Protein AF-A0A969X0N7-F1 (afdb_monomer_lite)

Radius of gyration: 47.47 Å; chains: 1; bounding box: 101×52×166 Å

Foldseek 3Di:
DDDPDPDPPPQPDLVSQVPVPPPDRRDDDDCPDDDDDQDQDPPHPDDDSDDFDDPPDPDPPGDDDRDDFDDDDDDDSDDFDDPDPPDPDDSDDFDDDDPDPDPDDDDSAWFDDDDPDDDDGDWFDDDDPDPPDDDDSAFADDDDPDDRDDFDDPPDTDDDFDDPDLLADSDDFDDDDPDPVTGSDDDDAKDKDANDDDVDPPPWQRIWIFHCPPVDTDTDTPDPPHYDDAAVVGDDPDDDDPDDDDDDDPVVDPPDDDDDPLNLVVLLVQVVQFDKDWAADPQADCDQDPPVNVRHDVGTDIDGDLVSHFPQQADPLSRGGNPVSVVVSVVSNVVSVVVVVVLVVVQFPKDKFKDKDKDDDFKDKDFTPDQPVFFWWDKDKAWPDDFDDKDFPDTTRTTTMIGGDPDDTTMIMMMTIDRRDDPDPPDPRDDDPVVVPVRHDDPVVSVVSNVVRDDPDDSPDPPPCDPCNVVPPDDPDDDDD

Sequence (481 aa):
MGNGAGGSSECTTLDGAYNCGGAGAGRIINANNGAVEIKLPSSGTDLAALYVESNKGASIPAATAGIEVLHTEFGAALFAEITKTTNPYPTVQAITNTSLTGTNISSGISGYHEGTGIGAGVWGEASSNSPAGASWGVKGQGNNKSFGGYFHSQSYPGLFAETNDYTSPAIQAAGAAQSPLNPGLLLVGWAQFKSGTAPDATGYGVNALINNAAGEITIAPDAGGYGGIGAPGIEWYGLFYYSATQASRRELKRDITYFDENVNSYLMNNIMAMKPSFYKYKSENDVKIAGNEQRTRYNMHMGFILDETPDFVQDNSFSGIDIYSLTTLGITGVQINRRDIDEIKEQMTEIFDFGTASLNGNEIFVNYNKDFQGSEPVVSVTPMSSVKDYYIKSQSSTGFTLAVEDANNFKFNWIAVASKPVKSQQSTPQIDAHLKSQLEVDQAKKQDIHKELFHEGPQKTVELKGADSNKYKSQKLEIKK

Secondary structure (DSSP, 8-state):
--------TT--SHHHHHHHS-TTTTS----SSS-------TT--SS-S---------STT----S------SSS-S-------TT--S-SS---------SS----SS-----SSS---SS--------TT----S-----SSS--S-----SS--------S-TTS-S-----SSS-TTS-SS---S-EEEE-----STT-TT-EEEEE-TTSS-EEEESSTT---SS-TTS--S----S-------GGG--S-PPP-HHHHHHHHHHHHH---EEE--TT-BSS--TT-GGGB-SSPEEE--GGGS-GGGB-TTSSSB-HHHHHHHHHHHHHHHHHHHHHHHHHT--EEEEEEEEESSSEEEEE-SS--TT---EEEEEESS--S-EEEEEEETTEEEEEESS-SSEEEEEEEEEPPPP----------HHHHHHHS--HHHHHHHHHHHS--S---------TTTTTSS--------

pLDDT: mean 77.86, std 16.6, range [25.12, 97.75]

Structure (mmCIF, N/CA/C/O backbone):
data_AF-A0A969X0N7-F1
#
_entry.id   AF-A0A969X0N7-F1
#
loop_
_atom_site.group_PDB
_atom_site.id
_atom_site.type_symbol
_atom_site.label_atom_id
_atom_site.label_alt_id
_atom_site.label_comp_id
_atom_site.label_asym_id
_atom_site.label_entity_id
_atom_site.label_seq_id
_atom_site.pdbx_PDB_ins_code
_atom_site.Cartn_x
_atom_site.Cartn_y
_atom_site.Cartn_z
_atom_site.occupancy
_atom_site.B_iso_or_equiv
_atom_site.auth_seq_id
_atom_site.auth_comp_id
_atom_site.auth_asym_id
_atom_site.auth_atom_id
_atom_site.pdbx_PDB_model_num
ATOM 1 N N . MET A 1 1 ? 34.365 3.137 -85.041 1.00 44.97 1 MET A N 1
ATOM 2 C CA . MET A 1 1 ? 35.198 4.295 -85.441 1.00 44.97 1 MET A CA 1
ATOM 3 C C . MET A 1 1 ? 34.519 5.528 -84.848 1.00 44.97 1 MET A C 1
ATOM 5 O O . MET A 1 1 ? 33.341 5.681 -85.107 1.00 44.97 1 MET A O 1
ATOM 9 N N . GLY A 1 2 ? 35.113 6.371 -84.007 1.00 38.16 2 GLY A N 1
ATOM 10 C CA . GLY A 1 2 ? 36.528 6.565 -83.715 1.00 38.16 2 GLY A CA 1
ATOM 11 C C . GLY A 1 2 ? 36.950 6.238 -82.280 1.00 38.16 2 GLY A C 1
ATOM 12 O O . GLY A 1 2 ? 36.204 6.417 -81.322 1.00 38.16 2 GLY A O 1
ATOM 13 N N . ASN A 1 3 ? 38.190 5.757 -82.197 1.00 43.75 3 ASN A N 1
ATOM 14 C CA . ASN A 1 3 ? 39.020 5.752 -81.004 1.00 43.75 3 ASN A CA 1
ATOM 15 C C . ASN A 1 3 ? 39.437 7.192 -80.692 1.00 43.75 3 ASN A C 1
ATOM 17 O O . ASN A 1 3 ? 40.049 7.844 -81.535 1.00 43.75 3 ASN A O 1
ATOM 21 N N . GLY A 1 4 ? 39.153 7.648 -79.476 1.00 39.09 4 GLY A N 1
ATOM 22 C CA . GLY A 1 4 ? 39.781 8.813 -78.859 1.00 39.09 4 GLY A CA 1
ATOM 23 C C . GLY A 1 4 ? 40.670 8.349 -77.711 1.00 39.09 4 GLY A C 1
ATOM 24 O O . GLY A 1 4 ? 40.302 8.490 -76.552 1.00 39.09 4 GLY A O 1
ATOM 25 N N . ALA A 1 5 ? 41.807 7.736 -78.042 1.00 46.84 5 ALA A N 1
ATOM 26 C CA . ALA A 1 5 ? 42.861 7.426 -77.086 1.00 46.84 5 ALA A CA 1
ATOM 27 C C . ALA A 1 5 ? 43.715 8.687 -76.878 1.00 46.84 5 ALA A C 1
ATOM 29 O O . ALA A 1 5 ? 44.588 8.993 -77.685 1.00 46.84 5 ALA A O 1
ATOM 30 N N . GLY A 1 6 ? 43.430 9.424 -75.806 1.00 40.44 6 GLY A N 1
ATOM 31 C CA . GLY A 1 6 ? 44.315 10.433 -75.230 1.00 40.44 6 GLY A CA 1
ATOM 32 C C . GLY A 1 6 ? 44.724 9.967 -73.840 1.00 40.44 6 GLY A C 1
ATOM 33 O O . GLY A 1 6 ? 44.094 10.338 -72.857 1.00 40.44 6 GLY A O 1
ATOM 34 N N . GLY A 1 7 ? 45.719 9.082 -73.768 1.00 46.09 7 GLY A N 1
ATOM 35 C CA . GLY A 1 7 ? 46.284 8.628 -72.502 1.00 46.09 7 GLY A CA 1
ATOM 36 C C . GLY A 1 7 ? 47.175 9.709 -71.896 1.00 46.09 7 GLY A C 1
ATOM 37 O O . GLY A 1 7 ? 48.193 10.056 -72.490 1.00 46.09 7 GLY A O 1
ATOM 38 N N . SER A 1 8 ? 46.822 10.202 -70.707 1.00 47.72 8 SER A N 1
ATOM 39 C CA . SER A 1 8 ? 47.831 10.656 -69.748 1.00 47.72 8 SER A CA 1
ATOM 40 C C . SER A 1 8 ? 48.186 9.447 -68.875 1.00 47.72 8 SER A C 1
ATOM 42 O O . SER A 1 8 ? 47.317 8.762 -68.335 1.00 47.72 8 SER A O 1
ATOM 44 N N . SER A 1 9 ? 49.469 9.098 -68.835 1.00 55.03 9 SER A N 1
ATOM 45 C CA . SER A 1 9 ? 49.981 7.852 -68.256 1.00 55.03 9 SER A CA 1
ATOM 46 C C . SER A 1 9 ? 50.331 7.964 -66.768 1.00 55.03 9 SER A C 1
ATOM 48 O O . SER A 1 9 ? 51.204 7.237 -66.306 1.00 55.03 9 SER A O 1
ATOM 50 N N . GLU A 1 10 ? 49.701 8.870 -66.015 1.00 53.44 10 GLU A N 1
ATOM 51 C CA . GLU A 1 10 ? 50.085 9.141 -64.615 1.00 53.44 10 GLU A CA 1
ATOM 52 C C . GLU A 1 10 ? 48.958 8.932 -63.589 1.00 53.44 10 GLU A C 1
ATOM 54 O O . GLU A 1 10 ? 49.187 9.026 -62.387 1.00 53.44 10 GLU A O 1
ATOM 59 N N . CYS A 1 11 ? 47.745 8.579 -64.018 1.00 52.34 11 CYS A N 1
ATOM 60 C CA . CYS A 1 11 ? 46.585 8.486 -63.126 1.00 52.34 11 CYS A CA 1
ATOM 61 C C . CYS A 1 11 ? 46.299 7.014 -62.743 1.00 52.34 11 CYS A C 1
ATOM 63 O O . CYS A 1 11 ? 45.278 6.449 -63.122 1.00 52.34 11 CYS A O 1
ATOM 65 N N . THR A 1 12 ? 47.232 6.359 -62.040 1.00 54.50 12 THR A N 1
ATOM 66 C CA . THR A 1 12 ? 47.133 4.930 -61.646 1.00 54.50 12 THR A CA 1
ATOM 67 C C . THR A 1 12 ? 46.476 4.699 -60.283 1.00 54.50 12 THR A C 1
ATOM 69 O O . THR A 1 12 ? 46.302 3.557 -59.864 1.00 54.50 12 THR A O 1
ATOM 72 N N . THR A 1 13 ? 46.123 5.766 -59.571 1.00 59.53 13 THR A N 1
ATOM 73 C CA . THR A 1 13 ? 45.374 5.708 -58.313 1.00 59.53 13 THR A CA 1
ATOM 74 C C . THR A 1 13 ? 43.920 6.109 -58.561 1.00 59.53 13 THR A C 1
ATOM 76 O O . THR A 1 13 ? 43.620 6.840 -59.507 1.00 59.53 13 THR A O 1
ATOM 79 N N . LEU A 1 14 ? 43.002 5.655 -57.701 1.00 63.09 14 LEU A N 1
ATOM 80 C CA . LEU A 1 14 ? 41.598 6.089 -57.740 1.00 63.09 14 LEU A CA 1
ATOM 81 C C . LEU A 1 14 ? 41.491 7.628 -57.665 1.00 63.09 14 LEU A C 1
ATOM 83 O O . LEU A 1 14 ? 40.655 8.229 -58.330 1.00 63.09 14 LEU A O 1
ATOM 87 N N . ASP A 1 15 ? 42.406 8.250 -56.915 1.00 57.91 15 ASP A N 1
ATOM 88 C CA . ASP A 1 15 ? 42.594 9.700 -56.821 1.00 57.91 15 ASP A CA 1
ATOM 89 C C . ASP A 1 15 ? 43.029 10.331 -58.157 1.00 57.91 15 ASP A C 1
ATOM 91 O O . ASP A 1 15 ? 42.446 11.319 -58.597 1.00 57.91 15 ASP A O 1
ATOM 95 N N . GLY A 1 16 ? 43.965 9.706 -58.878 1.00 57.47 16 GLY A N 1
ATOM 96 C CA . GLY A 1 16 ? 44.316 10.102 -60.241 1.00 57.47 16 GLY A CA 1
ATOM 97 C C . GLY A 1 16 ? 43.107 10.049 -61.180 1.00 57.47 16 GLY A C 1
ATOM 98 O O . GLY A 1 16 ? 42.854 10.996 -61.918 1.00 57.47 16 GLY A O 1
ATOM 99 N N . ALA A 1 17 ? 42.297 8.990 -61.128 1.00 58.72 17 ALA A N 1
ATOM 100 C CA . ALA A 1 17 ? 41.068 8.911 -61.923 1.00 58.72 17 ALA A CA 1
ATOM 101 C C . ALA A 1 17 ? 40.038 10.001 -61.547 1.00 58.72 17 ALA A C 1
ATOM 103 O O . ALA A 1 17 ? 39.279 10.459 -62.405 1.00 58.72 17 ALA A O 1
ATOM 104 N N . TYR A 1 18 ? 40.034 10.451 -60.287 1.00 61.97 18 TYR A N 1
ATOM 105 C CA . TYR A 1 18 ? 39.143 11.497 -59.779 1.00 61.97 18 TYR A CA 1
ATOM 106 C C . TYR A 1 18 ? 39.588 12.912 -60.185 1.00 61.97 18 TYR A C 1
ATOM 108 O O . TYR A 1 18 ? 38.758 13.732 -60.582 1.00 61.97 18 TYR A O 1
ATOM 116 N N . ASN A 1 19 ? 40.894 13.185 -60.133 1.00 61.09 19 ASN A N 1
ATOM 117 C CA . ASN A 1 19 ? 41.477 14.508 -60.376 1.00 61.09 19 ASN A CA 1
ATOM 118 C C . ASN A 1 19 ? 41.777 14.772 -61.863 1.00 61.09 19 ASN A C 1
ATOM 120 O O . ASN A 1 19 ? 41.719 15.919 -62.305 1.00 61.09 19 ASN A O 1
ATOM 124 N N . CYS A 1 20 ? 42.056 13.731 -62.658 1.00 59.47 20 CYS A N 1
ATOM 125 C CA . CYS A 1 20 ? 42.455 13.867 -64.064 1.00 59.47 20 CYS A CA 1
ATOM 126 C C . CYS A 1 20 ? 41.275 13.943 -65.063 1.00 59.47 20 CYS A C 1
ATOM 128 O O . CYS A 1 20 ? 41.475 14.348 -66.206 1.00 59.47 20 CYS A O 1
ATOM 130 N N . GLY A 1 21 ? 40.056 13.532 -64.683 1.00 53.41 21 GLY A N 1
ATOM 131 C CA . GLY A 1 21 ? 38.964 13.246 -65.634 1.00 53.41 21 GLY A CA 1
ATOM 132 C C . GLY A 1 21 ? 37.915 14.343 -65.866 1.00 53.41 21 GLY A C 1
ATOM 133 O O . GLY A 1 21 ? 36.968 14.122 -66.620 1.00 53.41 21 GLY A O 1
ATOM 134 N N . GLY A 1 22 ? 38.015 15.502 -65.209 1.00 56.97 22 GLY A N 1
ATOM 135 C CA . GLY A 1 22 ? 36.873 16.420 -65.115 1.00 56.97 22 GLY A CA 1
ATOM 136 C C . GLY A 1 22 ? 35.703 15.803 -64.328 1.00 56.97 22 GLY A C 1
ATOM 137 O O . GLY A 1 22 ? 35.781 14.684 -63.819 1.00 56.97 22 GLY A O 1
ATOM 138 N N . ALA A 1 23 ? 34.606 16.544 -64.160 1.00 48.91 23 ALA A N 1
ATOM 139 C CA . ALA A 1 23 ? 33.495 16.125 -63.304 1.00 48.91 23 ALA A CA 1
ATOM 140 C C . ALA A 1 23 ? 32.801 14.841 -63.818 1.00 48.91 23 ALA A C 1
ATOM 142 O O . ALA A 1 23 ? 31.867 14.930 -64.605 1.00 48.91 23 ALA A O 1
ATOM 143 N N . GLY A 1 24 ? 33.196 13.655 -63.330 1.00 50.91 24 GLY A N 1
ATOM 144 C CA . GLY A 1 24 ? 32.351 12.454 -63.424 1.00 50.91 24 GLY A CA 1
ATOM 145 C C . GLY A 1 24 ? 33.005 11.089 -63.659 1.00 50.91 24 GLY A C 1
ATOM 146 O O . GLY A 1 24 ? 32.286 10.102 -63.569 1.00 50.91 24 GLY A O 1
ATOM 147 N N . ALA A 1 25 ? 34.311 10.967 -63.910 1.00 48.28 25 ALA A N 1
ATOM 148 C CA . ALA A 1 25 ? 34.881 9.683 -64.360 1.00 48.28 25 ALA A CA 1
ATOM 149 C C . ALA A 1 25 ? 35.139 8.612 -63.264 1.00 48.28 25 ALA A C 1
ATOM 151 O O . ALA A 1 25 ? 35.538 7.501 -63.600 1.00 48.28 25 ALA A O 1
ATOM 152 N N . GLY A 1 26 ? 34.890 8.891 -61.975 1.00 53.88 26 GLY A N 1
ATOM 153 C CA . GLY A 1 26 ? 35.249 7.977 -60.870 1.00 53.88 26 GLY A CA 1
ATOM 154 C C . GLY A 1 26 ? 34.355 8.032 -59.624 1.00 53.88 26 GLY A C 1
ATOM 155 O O . GLY A 1 26 ? 34.818 7.730 -58.532 1.00 53.88 26 GLY A O 1
ATOM 156 N N . ARG A 1 27 ? 33.091 8.462 -59.752 1.00 64.00 27 ARG A N 1
ATOM 157 C CA . ARG A 1 27 ? 32.190 8.696 -58.598 1.00 64.00 27 ARG A CA 1
ATOM 158 C C . ARG A 1 27 ? 31.385 7.478 -58.142 1.00 64.00 27 ARG A C 1
ATOM 160 O O . ARG A 1 27 ? 30.800 7.523 -57.067 1.00 64.00 27 ARG A O 1
ATOM 167 N N . ILE A 1 28 ? 31.296 6.436 -58.968 1.00 69.25 28 ILE A N 1
ATOM 168 C CA . ILE A 1 28 ? 30.389 5.305 -58.749 1.00 69.25 28 ILE A CA 1
ATOM 169 C C . ILE A 1 28 ? 31.161 4.001 -58.931 1.00 69.25 28 ILE A C 1
ATOM 171 O O . ILE A 1 28 ? 31.794 3.793 -59.966 1.00 69.25 28 ILE A O 1
ATOM 175 N N . ILE A 1 29 ? 31.059 3.110 -57.945 1.00 76.69 29 ILE A N 1
ATOM 176 C CA . ILE A 1 29 ? 31.502 1.719 -58.050 1.00 76.69 29 ILE A CA 1
ATOM 177 C C . ILE A 1 29 ? 30.253 0.861 -58.275 1.00 76.69 29 ILE A C 1
ATOM 179 O O . ILE A 1 29 ? 29.463 0.662 -57.358 1.00 76.69 29 ILE A O 1
ATOM 183 N N . ASN A 1 30 ? 30.065 0.363 -59.501 1.00 76.94 30 ASN A N 1
ATOM 184 C CA . ASN A 1 30 ? 28.966 -0.547 -59.836 1.00 76.94 30 ASN A CA 1
ATOM 185 C C . ASN A 1 30 ? 29.419 -2.001 -59.658 1.00 76.94 30 ASN A C 1
ATOM 187 O O . ASN A 1 30 ? 30.087 -2.567 -60.528 1.00 76.94 30 ASN A O 1
ATOM 191 N N . ALA A 1 31 ? 29.057 -2.610 -58.532 1.00 80.50 31 ALA A N 1
ATOM 192 C CA . ALA A 1 31 ? 29.334 -4.014 -58.250 1.00 80.50 31 ALA A CA 1
ATOM 193 C C . ALA A 1 31 ? 28.250 -4.913 -58.870 1.00 80.50 31 ALA A C 1
ATOM 195 O O . ALA A 1 31 ? 27.319 -5.350 -58.204 1.00 80.50 31 ALA A O 1
ATOM 196 N N . ASN A 1 32 ? 28.349 -5.157 -60.179 1.00 78.62 32 ASN A N 1
ATOM 197 C CA . ASN A 1 32 ? 27.325 -5.903 -60.929 1.00 78.62 32 ASN A CA 1
ATOM 198 C C . ASN A 1 32 ? 27.385 -7.433 -60.720 1.00 78.62 32 ASN A C 1
ATOM 200 O O . ASN A 1 32 ? 26.472 -8.141 -61.136 1.00 78.62 32 ASN A O 1
ATOM 204 N N . ASN A 1 33 ? 28.466 -7.954 -60.131 1.00 80.12 33 ASN A N 1
ATOM 205 C CA . ASN A 1 33 ? 28.637 -9.369 -59.796 1.00 80.12 33 ASN A CA 1
ATOM 206 C C . ASN A 1 33 ? 29.594 -9.501 -58.598 1.00 80.12 33 ASN A C 1
ATOM 208 O O . ASN A 1 33 ? 30.786 -9.227 -58.736 1.00 80.12 33 ASN A O 1
ATOM 212 N N . GLY A 1 34 ? 29.077 -9.919 -57.441 1.00 77.75 34 GLY A N 1
ATOM 213 C CA . GLY A 1 34 ? 29.829 -9.985 -56.182 1.00 77.75 34 GLY A CA 1
ATOM 214 C C . GLY A 1 34 ? 29.870 -8.661 -55.407 1.00 77.75 34 GLY A C 1
ATOM 215 O O . GLY A 1 34 ? 29.446 -7.619 -55.900 1.00 77.75 34 GLY A O 1
ATOM 216 N N . ALA A 1 35 ? 30.353 -8.720 -54.165 1.00 86.12 35 ALA A N 1
ATOM 217 C CA . ALA A 1 35 ? 30.453 -7.562 -53.278 1.00 86.12 35 ALA A CA 1
ATOM 218 C C . ALA A 1 35 ? 31.774 -6.798 -53.471 1.00 86.12 35 ALA A C 1
ATOM 220 O O . ALA A 1 35 ? 32.790 -7.376 -53.858 1.00 86.12 35 ALA A O 1
ATOM 221 N N . VAL A 1 36 ? 31.775 -5.508 -53.131 1.00 86.50 36 VAL A N 1
ATOM 222 C CA . VAL A 1 36 ? 33.018 -4.753 -52.915 1.00 86.50 36 VAL A CA 1
ATOM 223 C C . VAL A 1 36 ? 33.528 -5.087 -51.516 1.00 86.50 36 VAL A C 1
ATOM 225 O O . VAL A 1 36 ? 32.896 -4.719 -50.528 1.00 86.50 36 VAL A O 1
ATOM 228 N N . GLU A 1 37 ? 34.658 -5.787 -51.425 1.00 87.50 37 GLU A N 1
ATOM 229 C CA . GLU A 1 37 ? 35.311 -6.103 -50.150 1.00 87.50 37 GLU A CA 1
ATOM 230 C C . GLU A 1 37 ? 36.442 -5.102 -49.865 1.00 87.50 37 GLU A C 1
ATOM 232 O O . GLU A 1 37 ? 37.343 -4.918 -50.684 1.00 87.50 37 GLU A O 1
ATOM 237 N N . ILE A 1 38 ? 36.417 -4.480 -48.681 1.00 88.50 38 ILE A N 1
ATOM 238 C CA . ILE A 1 38 ? 37.515 -3.664 -48.144 1.00 88.50 38 ILE A CA 1
ATOM 239 C C . ILE A 1 38 ? 38.008 -4.346 -46.868 1.00 88.50 38 ILE A C 1
ATOM 241 O O . ILE A 1 38 ? 37.265 -4.455 -45.893 1.00 88.50 38 ILE A O 1
ATOM 245 N N . LYS A 1 39 ? 39.258 -4.819 -46.867 1.00 88.38 39 LYS A N 1
ATOM 246 C CA . LYS A 1 39 ? 39.813 -5.634 -45.781 1.00 88.38 39 LYS A CA 1
ATOM 247 C C . LYS A 1 39 ? 41.162 -5.107 -45.313 1.00 88.38 39 LYS A C 1
ATOM 249 O O . LYS A 1 39 ? 42.099 -5.014 -46.099 1.00 88.38 39 LYS A O 1
ATOM 254 N N . LEU A 1 40 ? 41.274 -4.858 -44.010 1.00 89.12 40 LEU A N 1
ATOM 255 C CA . LEU A 1 40 ? 42.553 -4.650 -43.334 1.00 89.12 40 LEU A CA 1
ATOM 256 C C . LEU A 1 40 ? 43.051 -6.012 -42.810 1.00 89.12 40 LEU A C 1
ATOM 258 O O . LEU A 1 40 ? 42.421 -6.579 -41.913 1.00 89.12 40 LEU A O 1
ATOM 262 N N . PRO A 1 41 ? 44.117 -6.600 -43.383 1.00 89.00 41 PRO A N 1
ATOM 263 C CA . PRO A 1 41 ? 44.624 -7.894 -42.935 1.00 89.00 41 PRO A CA 1
ATOM 264 C C . PRO A 1 41 ? 45.253 -7.791 -41.541 1.00 89.00 41 PRO A C 1
ATOM 266 O O . PRO A 1 41 ? 45.674 -6.721 -41.115 1.00 89.00 41 PRO A O 1
ATOM 269 N N . SER A 1 42 ? 45.409 -8.923 -40.848 1.00 86.94 42 SER A N 1
ATOM 270 C CA . SER A 1 42 ? 46.038 -8.965 -39.515 1.00 86.94 42 SER A CA 1
ATOM 271 C C . SER A 1 42 ? 47.501 -8.509 -39.497 1.00 86.94 42 SER A C 1
ATOM 273 O O . SER A 1 42 ? 48.028 -8.195 -38.437 1.00 86.94 42 SER A O 1
ATOM 275 N N . SER A 1 43 ? 48.168 -8.510 -40.654 1.00 89.75 43 SER A N 1
ATOM 276 C CA . SER A 1 43 ? 49.519 -7.971 -40.846 1.00 89.75 43 SER A CA 1
ATOM 277 C C . SER A 1 43 ? 49.534 -6.482 -41.210 1.00 89.75 43 SER A C 1
ATOM 279 O O . SER A 1 43 ? 50.607 -5.936 -41.452 1.00 89.75 43 SER A O 1
ATOM 281 N N . GLY A 1 44 ? 48.367 -5.846 -41.336 1.00 86.19 44 GLY A N 1
ATOM 282 C CA . GLY A 1 44 ? 48.249 -4.423 -41.623 1.00 86.19 44 GLY A CA 1
ATOM 283 C C . GLY A 1 44 ? 48.792 -3.583 -40.470 1.00 86.19 44 GLY A C 1
ATOM 284 O O . GLY A 1 44 ? 48.649 -3.945 -39.304 1.00 86.19 44 GLY A O 1
ATOM 285 N N . THR A 1 45 ? 49.435 -2.469 -40.803 1.00 88.06 45 THR A N 1
ATOM 286 C CA . THR A 1 45 ? 49.994 -1.524 -39.824 1.00 88.06 45 THR A CA 1
ATOM 287 C C . THR A 1 45 ? 49.041 -0.379 -39.487 1.00 88.06 45 THR A C 1
ATOM 289 O O . THR A 1 45 ? 49.234 0.286 -38.473 1.00 88.06 45 THR A O 1
ATOM 292 N N . ASP A 1 46 ? 48.030 -0.147 -40.329 1.00 91.31 46 ASP A N 1
ATOM 293 C CA . ASP A 1 46 ? 47.011 0.882 -40.120 1.00 91.31 46 ASP A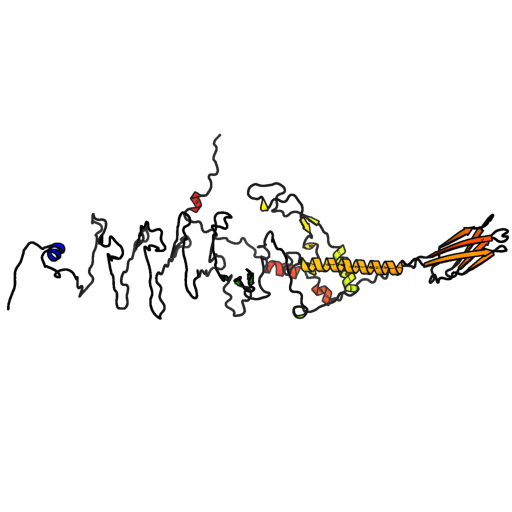 CA 1
ATOM 294 C C . ASP A 1 46 ? 45.933 0.430 -39.128 1.00 91.31 46 ASP A C 1
ATOM 296 O O . ASP A 1 46 ? 45.812 -0.747 -38.794 1.00 91.31 46 ASP A O 1
ATOM 300 N N . LEU A 1 47 ? 45.131 1.386 -38.653 1.00 87.00 47 LEU A N 1
ATOM 301 C CA . LEU A 1 47 ? 44.104 1.158 -37.629 1.00 87.00 47 LEU A CA 1
ATOM 302 C C . LEU A 1 47 ? 42.676 1.067 -38.187 1.00 87.00 47 LEU A C 1
ATOM 304 O O . LEU A 1 47 ? 41.760 0.713 -37.447 1.00 87.00 47 LEU A O 1
ATOM 308 N N . ALA A 1 48 ? 42.467 1.384 -39.468 1.00 88.44 48 ALA A N 1
ATOM 309 C CA . ALA A 1 48 ? 41.148 1.394 -40.095 1.00 88.44 48 ALA A CA 1
ATOM 310 C C . ALA A 1 48 ? 41.206 0.858 -41.530 1.00 88.44 48 ALA A C 1
ATOM 312 O O . ALA A 1 48 ? 42.058 1.260 -42.315 1.00 88.44 48 ALA A O 1
ATOM 313 N N . ALA A 1 49 ? 40.268 -0.027 -41.878 1.00 89.12 49 ALA A N 1
ATOM 314 C CA . ALA A 1 49 ? 40.095 -0.502 -43.253 1.00 89.12 49 ALA A CA 1
ATOM 315 C C . ALA A 1 49 ? 39.425 0.554 -44.154 1.00 89.12 49 ALA A C 1
ATOM 317 O O . ALA A 1 49 ? 39.704 0.618 -45.346 1.00 89.12 49 ALA A O 1
ATOM 318 N N . LEU A 1 50 ? 38.545 1.379 -43.576 1.00 90.25 50 LEU A N 1
ATOM 319 C CA . LEU A 1 50 ? 37.841 2.476 -44.236 1.00 90.25 50 LEU A CA 1
ATOM 320 C C . LEU A 1 50 ? 37.776 3.666 -43.272 1.00 90.25 50 LEU A C 1
ATOM 322 O O . LEU A 1 50 ? 37.327 3.517 -42.137 1.00 90.25 50 LEU A O 1
ATOM 326 N N . TYR A 1 51 ? 38.204 4.837 -43.736 1.00 90.12 51 TYR A N 1
ATOM 327 C CA . TYR A 1 51 ? 38.099 6.102 -43.013 1.00 90.12 51 TYR A CA 1
ATOM 328 C C . TYR A 1 51 ? 37.425 7.133 -43.918 1.00 90.12 51 TYR A C 1
ATOM 330 O O . TYR A 1 51 ? 37.864 7.351 -45.046 1.00 90.12 51 TYR A O 1
ATOM 338 N N . VAL A 1 52 ? 36.340 7.737 -43.431 1.00 88.94 52 VAL A N 1
ATOM 339 C CA . VAL A 1 52 ? 35.574 8.762 -44.148 1.00 88.94 52 VAL A CA 1
ATOM 340 C C . VAL A 1 52 ? 35.493 9.997 -43.265 1.00 88.94 52 VAL A C 1
ATOM 342 O O . VAL A 1 52 ? 35.018 9.923 -42.134 1.00 88.94 52 VAL A O 1
ATOM 345 N N . GLU A 1 53 ? 35.933 11.135 -43.793 1.00 88.12 53 GLU A N 1
ATOM 346 C CA . GLU A 1 53 ? 35.942 12.416 -43.091 1.00 88.12 53 GLU A CA 1
ATOM 347 C C . GLU A 1 53 ? 35.236 13.481 -43.934 1.00 88.12 53 GLU A C 1
ATOM 349 O O . GLU A 1 53 ? 35.525 13.650 -45.119 1.00 88.12 53 GLU A O 1
ATOM 354 N N . SER A 1 54 ? 34.313 14.220 -43.313 1.00 84.69 54 SER A N 1
ATOM 355 C CA . SER A 1 54 ? 33.709 15.423 -43.890 1.00 84.69 54 SER A CA 1
ATOM 356 C C . SER A 1 54 ? 33.941 16.595 -42.948 1.00 84.69 54 SER A C 1
ATOM 358 O O . SER A 1 54 ? 33.377 16.646 -41.860 1.00 84.69 54 SER A O 1
ATOM 360 N N . ASN A 1 55 ? 34.720 17.573 -43.407 1.00 82.44 55 ASN A N 1
ATOM 361 C CA . ASN A 1 55 ? 34.929 18.850 -42.714 1.00 82.44 55 ASN A CA 1
ATOM 362 C C . ASN A 1 55 ? 34.044 19.972 -43.280 1.00 82.44 55 ASN A C 1
ATOM 364 O O . ASN A 1 55 ? 34.288 21.158 -43.056 1.00 82.44 55 ASN A O 1
ATOM 368 N N . LYS A 1 56 ? 33.028 19.613 -44.073 1.00 76.19 56 LYS A N 1
ATOM 369 C CA . LYS A 1 56 ? 32.119 20.561 -44.720 1.00 76.19 56 LYS A CA 1
ATOM 370 C C . LYS A 1 56 ? 30.886 20.788 -43.841 1.00 76.19 56 LYS A C 1
ATOM 372 O O . LYS A 1 56 ? 30.361 19.847 -43.257 1.00 76.19 56 LYS A O 1
ATOM 377 N N . GLY A 1 57 ? 30.391 22.027 -43.798 1.00 72.12 57 GLY A N 1
ATOM 378 C CA . GLY A 1 57 ? 29.193 22.394 -43.024 1.00 72.12 57 GLY A CA 1
ATOM 379 C C . GLY A 1 57 ? 29.458 23.235 -41.771 1.00 72.12 57 GLY A C 1
ATOM 380 O O . GLY A 1 57 ? 28.785 23.074 -40.761 1.00 72.12 57 GLY A O 1
ATOM 381 N N . ALA A 1 58 ? 30.428 24.153 -41.831 1.00 67.69 58 ALA A N 1
ATOM 382 C CA . ALA A 1 58 ? 30.852 24.995 -40.706 1.00 67.69 58 ALA A CA 1
ATOM 383 C C . ALA A 1 58 ? 29.807 26.027 -40.212 1.00 67.69 58 ALA A C 1
ATOM 385 O O . ALA A 1 58 ? 30.085 26.778 -39.278 1.00 67.69 58 ALA A O 1
ATOM 386 N N . SER A 1 59 ? 28.623 26.104 -40.826 1.00 63.53 59 SER A N 1
ATOM 387 C CA . SER A 1 59 ? 27.551 27.022 -40.431 1.00 63.53 59 SER A CA 1
ATOM 388 C C . SER A 1 59 ? 26.170 26.414 -40.670 1.00 63.53 59 SER A C 1
ATOM 390 O O . SER A 1 59 ? 25.942 25.705 -41.647 1.00 63.53 59 SER A O 1
ATOM 392 N N . ILE A 1 60 ? 25.214 26.727 -39.795 1.00 64.25 60 ILE A N 1
ATOM 393 C CA . ILE A 1 60 ? 23.787 26.507 -40.073 1.00 64.25 60 ILE A CA 1
ATOM 394 C C . ILE A 1 60 ? 23.406 27.432 -41.245 1.00 64.25 60 ILE A C 1
ATOM 396 O O . ILE A 1 60 ? 23.767 28.611 -41.192 1.00 64.25 60 ILE A O 1
ATOM 400 N N . PRO A 1 61 ? 22.696 26.960 -42.293 1.00 60.91 61 PRO A N 1
ATOM 401 C CA . PRO A 1 61 ? 21.976 25.683 -42.412 1.00 60.91 61 PRO A CA 1
ATOM 402 C C . PRO A 1 61 ? 22.699 24.585 -43.223 1.00 60.91 61 PRO A C 1
ATOM 404 O O . PRO A 1 61 ? 22.053 23.655 -43.699 1.00 60.91 61 PRO A O 1
ATOM 407 N N . ALA A 1 62 ? 24.013 24.670 -43.431 1.00 69.00 62 ALA A N 1
ATOM 408 C CA . ALA A 1 62 ? 24.755 23.785 -44.331 1.00 69.00 62 ALA A CA 1
ATOM 409 C C . ALA A 1 62 ? 25.083 22.410 -43.710 1.00 69.00 62 ALA A C 1
ATOM 411 O O . ALA A 1 62 ? 26.250 22.045 -43.590 1.00 69.00 62 ALA A O 1
ATOM 412 N N . ALA A 1 63 ? 24.063 21.640 -43.322 1.00 75.69 63 ALA A N 1
ATOM 413 C CA . ALA A 1 63 ? 24.245 20.255 -42.891 1.00 75.69 63 ALA A CA 1
ATOM 414 C C . ALA A 1 63 ? 24.887 19.414 -44.010 1.00 75.69 63 ALA A C 1
ATOM 416 O O . ALA A 1 63 ? 24.559 19.572 -45.188 1.00 75.69 63 ALA A O 1
ATOM 417 N N . THR A 1 64 ? 25.808 18.522 -43.649 1.00 82.88 64 THR A N 1
ATOM 418 C CA . THR A 1 64 ? 26.424 17.570 -44.580 1.00 82.88 64 THR A CA 1
ATOM 419 C C . THR A 1 64 ? 26.353 16.160 -44.010 1.00 82.88 64 THR A C 1
ATOM 421 O O . THR A 1 64 ? 26.250 15.980 -42.798 1.00 82.88 64 THR A O 1
ATOM 424 N N . ALA A 1 65 ? 26.397 15.161 -44.889 1.00 84.88 65 ALA A N 1
ATOM 425 C CA . ALA A 1 65 ? 26.539 13.762 -44.515 1.00 84.88 65 ALA A CA 1
ATOM 426 C C . ALA A 1 65 ? 27.935 13.280 -44.925 1.00 84.88 65 ALA A C 1
ATOM 428 O O . ALA A 1 65 ? 28.391 13.573 -46.030 1.00 84.88 65 ALA A O 1
ATOM 429 N N . GLY A 1 66 ? 28.613 12.554 -44.032 1.00 86.44 66 GLY A N 1
ATOM 430 C CA . GLY A 1 66 ? 29.854 11.854 -44.375 1.00 86.44 66 GLY A CA 1
ATOM 431 C C . GLY A 1 66 ? 29.581 10.577 -45.172 1.00 86.44 66 GLY A C 1
ATOM 432 O O . GLY A 1 66 ? 30.242 10.320 -46.172 1.00 86.44 66 GLY A O 1
ATOM 433 N N . ILE A 1 67 ? 28.577 9.804 -44.748 1.00 90.12 67 ILE A N 1
ATOM 434 C CA . ILE A 1 67 ? 28.118 8.574 -45.402 1.00 90.12 67 ILE A CA 1
ATOM 435 C C . ILE A 1 67 ? 26.588 8.613 -45.457 1.00 90.12 67 ILE A C 1
ATOM 437 O O . ILE A 1 67 ? 25.941 8.849 -44.438 1.00 90.12 67 ILE A O 1
ATOM 441 N N . GLU A 1 68 ? 26.022 8.360 -46.635 1.00 88.31 68 GLU A N 1
ATOM 442 C CA . GLU A 1 68 ? 24.592 8.133 -46.849 1.00 88.31 68 GLU A CA 1
ATOM 443 C C . GLU A 1 68 ? 24.419 6.722 -47.413 1.00 88.31 68 GLU A C 1
ATOM 445 O O . GLU A 1 68 ? 25.094 6.347 -48.373 1.00 88.31 68 GLU A O 1
ATOM 450 N N . VAL A 1 69 ? 23.551 5.922 -46.791 1.00 90.19 69 VAL A N 1
ATOM 451 C CA . VAL A 1 69 ? 23.289 4.542 -47.210 1.00 90.19 69 VAL A CA 1
ATOM 452 C C . VAL A 1 69 ? 21.795 4.383 -47.442 1.00 90.19 69 VAL A C 1
ATOM 454 O O . VAL A 1 69 ? 20.995 4.656 -46.550 1.00 90.19 69 VAL A O 1
ATOM 457 N N . LEU A 1 70 ? 21.429 3.923 -48.636 1.00 90.94 70 LEU A N 1
ATOM 458 C CA . LEU A 1 70 ? 20.049 3.690 -49.041 1.00 90.94 70 LEU A CA 1
ATOM 459 C C . LEU A 1 70 ? 19.878 2.227 -49.448 1.00 90.94 70 LEU A C 1
ATOM 461 O O . LEU A 1 70 ? 20.635 1.712 -50.268 1.00 90.94 70 LEU A O 1
ATOM 465 N N . HIS A 1 71 ? 18.851 1.581 -48.904 1.00 89.06 71 HIS A N 1
ATOM 466 C CA . HIS A 1 71 ? 18.400 0.258 -49.314 1.00 89.06 71 HIS A CA 1
ATOM 467 C C . HIS A 1 71 ? 16.921 0.354 -49.692 1.00 89.06 71 HIS A C 1
ATOM 469 O O . HIS A 1 71 ? 16.110 0.767 -48.867 1.00 89.06 71 HIS A O 1
ATOM 475 N N . THR A 1 72 ? 16.570 0.034 -50.937 1.00 88.06 72 THR A N 1
ATOM 476 C CA . THR A 1 72 ? 15.220 0.286 -51.481 1.00 88.06 72 THR A CA 1
ATOM 477 C C . THR A 1 72 ? 14.287 -0.922 -51.420 1.00 88.06 72 THR A C 1
ATOM 479 O O . THR A 1 72 ? 13.104 -0.783 -51.699 1.00 88.06 72 THR A O 1
ATOM 482 N N . GLU A 1 73 ? 14.808 -2.096 -51.065 1.00 88.38 73 GLU A N 1
ATOM 483 C CA . GLU A 1 73 ? 14.091 -3.378 -51.088 1.00 88.38 73 GLU A CA 1
ATO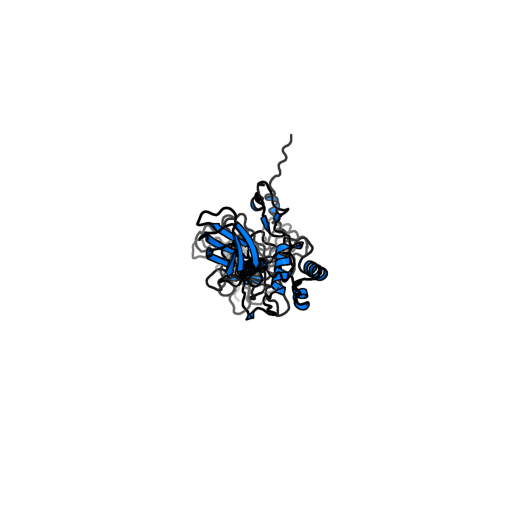M 484 C C . GLU A 1 73 ? 14.224 -4.094 -49.724 1.00 88.38 73 GLU A C 1
ATOM 486 O O . GLU A 1 73 ? 14.436 -3.461 -48.687 1.00 88.38 73 GLU A O 1
ATOM 491 N N . PHE A 1 74 ? 14.147 -5.427 -49.695 1.00 84.69 74 PHE A N 1
ATOM 492 C CA . PHE A 1 74 ? 14.277 -6.248 -48.483 1.00 84.69 74 PHE A CA 1
ATOM 493 C C . PHE A 1 74 ? 15.733 -6.489 -48.069 1.00 84.69 74 PHE A C 1
ATOM 495 O O . PHE A 1 74 ? 16.497 -7.088 -48.824 1.00 84.69 74 PHE A O 1
ATOM 502 N N . GLY A 1 75 ? 16.129 -6.048 -46.874 1.00 86.81 75 GLY A N 1
ATOM 503 C CA . GLY A 1 75 ? 17.484 -6.269 -46.369 1.00 86.81 75 GLY A CA 1
ATOM 504 C C . GLY A 1 75 ? 17.945 -5.217 -45.367 1.00 86.81 75 GLY A C 1
ATOM 505 O O . GLY A 1 75 ? 17.163 -4.386 -44.908 1.00 86.81 75 GLY A O 1
ATOM 506 N N . ALA A 1 76 ? 19.233 -5.268 -45.032 1.00 86.88 76 ALA A N 1
ATOM 507 C CA . ALA A 1 76 ? 19.896 -4.276 -44.197 1.00 86.88 76 ALA A CA 1
ATOM 508 C C . ALA A 1 76 ? 20.753 -3.355 -45.071 1.00 86.88 76 ALA A C 1
ATOM 510 O O . ALA A 1 76 ? 21.573 -3.827 -45.856 1.00 86.88 76 ALA A O 1
ATOM 511 N N . ALA A 1 77 ? 20.599 -2.042 -44.898 1.00 89.38 77 ALA A N 1
ATOM 512 C CA . ALA A 1 77 ? 21.464 -1.055 -45.540 1.00 89.38 77 ALA A CA 1
ATOM 513 C C . ALA A 1 77 ? 22.902 -1.116 -44.987 1.00 89.38 77 ALA A C 1
ATOM 515 O O . ALA A 1 77 ? 23.869 -1.009 -45.735 1.00 89.38 77 ALA A O 1
ATOM 516 N N . LEU A 1 78 ? 23.040 -1.330 -43.674 1.00 90.81 78 LEU A N 1
ATOM 517 C CA . LEU A 1 78 ? 24.310 -1.490 -42.973 1.00 90.81 78 LEU A CA 1
ATOM 518 C C . LEU A 1 78 ? 24.193 -2.656 -41.988 1.00 90.81 78 LEU A C 1
ATOM 520 O O . LEU A 1 78 ? 23.295 -2.670 -41.148 1.00 90.81 78 LEU A O 1
ATOM 524 N N . PHE A 1 79 ? 25.120 -3.608 -42.074 1.00 91.00 79 PHE A N 1
ATOM 525 C CA . PHE A 1 79 ? 25.260 -4.707 -41.123 1.00 91.00 79 PHE A CA 1
ATOM 526 C C . PHE A 1 79 ? 26.665 -4.671 -40.520 1.00 91.00 79 PHE A C 1
ATOM 528 O O . PHE A 1 79 ? 27.654 -4.656 -41.252 1.00 91.00 79 PHE A O 1
ATOM 535 N N . ALA A 1 80 ? 26.750 -4.636 -39.191 1.00 89.50 80 ALA A N 1
ATOM 536 C CA . ALA A 1 80 ? 28.007 -4.608 -38.453 1.00 89.50 80 ALA A CA 1
ATOM 537 C C . ALA A 1 80 ? 27.992 -5.691 -37.370 1.00 89.50 80 ALA A C 1
ATOM 539 O O . ALA A 1 80 ? 27.123 -5.692 -36.499 1.00 89.50 80 ALA A O 1
ATOM 540 N N . GLU A 1 81 ? 28.974 -6.590 -37.409 1.00 92.12 81 GLU A N 1
ATOM 541 C CA . GLU A 1 81 ? 29.064 -7.747 -36.519 1.00 92.12 81 G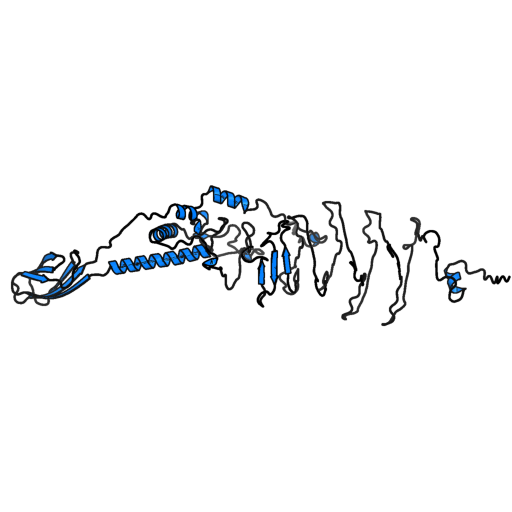LU A CA 1
ATOM 542 C C . GLU A 1 81 ? 30.486 -7.905 -35.967 1.00 92.12 81 GLU A C 1
ATOM 544 O O . GLU A 1 81 ? 31.477 -7.775 -36.685 1.00 92.12 81 GLU A O 1
ATOM 549 N N . ILE A 1 82 ? 30.583 -8.222 -34.675 1.00 87.25 82 ILE A N 1
ATOM 550 C CA . ILE A 1 82 ? 31.809 -8.681 -34.024 1.00 87.25 82 ILE A CA 1
ATOM 551 C C . ILE A 1 82 ? 31.584 -10.135 -33.625 1.00 87.25 82 ILE A C 1
ATOM 553 O O . ILE A 1 82 ? 30.801 -10.428 -32.726 1.00 87.25 82 ILE A O 1
ATOM 557 N N . THR A 1 83 ? 32.322 -11.049 -34.246 1.00 89.06 83 THR A N 1
ATOM 558 C CA . THR A 1 83 ? 32.220 -12.491 -33.966 1.00 89.06 83 THR A CA 1
ATOM 559 C C . THR A 1 83 ? 33.113 -12.944 -32.806 1.00 89.06 83 THR A C 1
ATOM 561 O O . THR A 1 83 ? 32.942 -14.033 -32.256 1.00 89.06 83 THR A O 1
ATOM 564 N N . LYS A 1 84 ? 34.084 -12.117 -32.394 1.00 86.56 84 LYS A N 1
ATOM 565 C CA . LYS A 1 84 ? 34.996 -12.421 -31.284 1.00 86.56 84 LYS A CA 1
ATOM 566 C C . LYS A 1 84 ? 34.307 -12.173 -29.939 1.00 86.56 84 LYS A C 1
ATOM 568 O O . LYS A 1 84 ? 34.190 -11.032 -29.503 1.00 86.56 84 LYS A O 1
ATOM 573 N N . THR A 1 85 ? 33.964 -13.250 -29.237 1.00 80.81 85 THR A N 1
ATOM 574 C CA . THR A 1 85 ? 33.230 -13.228 -27.953 1.00 80.81 85 THR A CA 1
ATOM 575 C C . THR A 1 85 ? 33.945 -12.507 -26.807 1.00 80.81 85 THR A C 1
ATOM 577 O O . THR A 1 85 ? 33.314 -12.145 -25.821 1.00 80.81 85 THR A O 1
ATOM 580 N N . THR A 1 86 ? 35.256 -12.277 -26.915 1.00 83.56 86 THR A N 1
ATOM 581 C CA . THR A 1 86 ? 36.049 -11.563 -25.901 1.00 83.56 86 THR A CA 1
ATOM 582 C C . THR A 1 86 ? 36.315 -10.098 -26.261 1.00 83.56 86 THR A C 1
ATOM 584 O O . THR A 1 86 ? 37.220 -9.495 -25.685 1.00 83.56 86 THR A O 1
ATOM 587 N N . ASN A 1 87 ? 35.643 -9.539 -27.271 1.00 80.56 87 ASN A N 1
ATOM 588 C CA . ASN A 1 87 ? 35.835 -8.147 -27.666 1.00 80.56 87 ASN A CA 1
ATOM 589 C C . ASN A 1 87 ? 35.046 -7.203 -26.732 1.00 80.56 87 ASN A C 1
ATOM 591 O O . ASN A 1 87 ? 33.825 -7.323 -26.674 1.00 80.56 87 ASN A O 1
ATOM 595 N N . PRO A 1 88 ? 35.695 -6.261 -26.023 1.00 80.00 88 PRO A N 1
ATOM 596 C CA . PRO A 1 88 ? 34.993 -5.308 -25.163 1.00 80.00 88 PRO A CA 1
ATOM 597 C C . PRO A 1 88 ? 34.453 -4.077 -25.915 1.00 80.00 88 PRO A C 1
ATOM 599 O O . PRO A 1 88 ? 33.806 -3.232 -25.298 1.00 80.00 88 PRO A O 1
ATOM 602 N N . TYR A 1 89 ? 34.755 -3.928 -27.209 1.00 84.06 89 TYR A N 1
ATOM 603 C CA . TYR A 1 89 ? 34.394 -2.751 -28.004 1.00 84.06 89 TYR A CA 1
ATOM 604 C C . TYR A 1 89 ? 33.067 -2.945 -28.760 1.00 84.06 89 TYR A C 1
ATOM 606 O O . TYR A 1 89 ? 32.752 -4.070 -29.151 1.00 84.06 89 TYR A O 1
ATOM 614 N N . PRO A 1 90 ? 32.292 -1.868 -28.996 1.00 84.94 90 PRO A N 1
ATOM 615 C CA . PRO A 1 90 ? 31.035 -1.947 -29.739 1.00 84.94 90 PRO A CA 1
ATOM 616 C C . PRO A 1 90 ? 31.263 -2.147 -31.247 1.00 84.94 90 PRO A C 1
ATOM 618 O O . PRO A 1 90 ? 32.285 -1.730 -31.788 1.00 84.94 90 PRO A O 1
ATOM 621 N N . THR A 1 91 ? 30.280 -2.733 -31.940 1.00 87.44 91 THR A N 1
ATOM 622 C CA . THR A 1 91 ? 30.255 -2.820 -33.417 1.00 87.44 91 THR A CA 1
ATOM 623 C C . THR A 1 91 ? 30.064 -1.449 -34.062 1.00 87.44 91 THR A C 1
ATOM 625 O O . THR A 1 91 ? 30.627 -1.178 -35.119 1.00 87.44 91 THR A O 1
ATOM 628 N N . VAL A 1 92 ? 29.283 -0.582 -33.413 1.00 88.19 92 VAL A N 1
ATOM 629 C CA . VAL A 1 92 ? 29.003 0.793 -33.834 1.00 88.19 92 VAL A CA 1
ATOM 630 C C . VAL A 1 92 ? 29.243 1.725 -32.651 1.00 88.19 92 VAL A C 1
ATOM 632 O O . VAL A 1 92 ? 28.612 1.591 -31.604 1.00 88.19 92 VAL A O 1
ATOM 635 N N . GLN A 1 93 ? 30.147 2.689 -32.821 1.00 88.12 93 GLN A N 1
ATOM 636 C CA . GLN A 1 93 ? 30.389 3.754 -31.852 1.00 88.12 93 GLN A CA 1
ATOM 637 C C . GLN A 1 93 ? 30.020 5.098 -32.475 1.00 88.12 93 GLN A C 1
ATOM 639 O O . GLN A 1 93 ? 30.636 5.521 -33.449 1.00 88.12 93 GLN A O 1
ATOM 644 N N . ALA A 1 94 ? 29.046 5.786 -31.884 1.00 86.75 94 ALA A N 1
ATOM 645 C CA . ALA A 1 94 ? 28.685 7.145 -32.262 1.00 86.75 94 ALA A CA 1
ATOM 646 C C . ALA A 1 94 ? 29.009 8.108 -31.115 1.00 86.75 94 ALA A C 1
ATOM 648 O O . ALA A 1 94 ? 28.598 7.886 -29.976 1.00 86.75 94 ALA A O 1
ATOM 649 N N . ILE A 1 95 ? 29.750 9.174 -31.415 1.00 85.50 95 ILE A N 1
ATOM 650 C CA . ILE A 1 95 ? 30.115 10.222 -30.457 1.00 85.50 95 ILE A CA 1
ATOM 651 C C . ILE A 1 95 ? 29.679 11.556 -31.045 1.00 85.50 95 ILE A C 1
ATOM 653 O O . ILE A 1 95 ? 30.046 11.894 -32.168 1.00 85.50 95 ILE A O 1
ATOM 657 N N . THR A 1 96 ? 28.937 12.335 -30.266 1.00 85.44 96 THR A N 1
ATOM 658 C CA . THR A 1 96 ? 28.575 13.703 -30.634 1.00 85.44 96 THR A CA 1
ATOM 659 C C . THR A 1 96 ? 29.043 14.649 -29.547 1.00 85.44 96 THR A C 1
ATOM 661 O O . THR A 1 96 ? 28.687 14.488 -28.383 1.00 85.44 96 THR A O 1
ATOM 664 N N . ASN A 1 97 ? 29.836 15.642 -29.938 1.00 83.19 97 ASN A N 1
ATOM 665 C CA . ASN A 1 97 ? 30.278 16.714 -29.058 1.00 83.19 97 ASN A CA 1
ATOM 666 C C . ASN A 1 97 ? 29.559 17.998 -29.474 1.00 83.19 97 ASN A C 1
ATOM 668 O O . ASN A 1 97 ? 29.647 18.409 -30.629 1.00 83.19 97 ASN A O 1
ATOM 672 N N . THR A 1 98 ? 28.852 18.631 -28.544 1.00 80.69 98 THR A N 1
ATOM 673 C CA . THR A 1 98 ? 28.163 19.903 -28.779 1.00 80.69 98 THR A CA 1
ATOM 674 C C . THR A 1 98 ? 28.399 20.851 -27.612 1.00 80.69 98 THR A C 1
ATOM 676 O O . THR A 1 98 ? 28.485 20.424 -26.463 1.00 80.69 98 THR A O 1
ATOM 679 N N . SER A 1 99 ? 28.487 22.146 -27.906 1.00 78.81 99 SER A N 1
ATOM 680 C CA . SER A 1 99 ? 28.459 23.223 -26.910 1.00 78.81 99 SER A CA 1
ATOM 681 C C . SER A 1 99 ? 27.140 24.004 -26.943 1.00 78.81 99 SER A C 1
ATOM 683 O O . SER A 1 99 ? 27.030 25.049 -26.304 1.00 78.81 99 SER A O 1
ATOM 685 N N . LEU A 1 100 ? 26.156 23.547 -27.729 1.00 75.19 100 LEU A N 1
ATOM 686 C CA . LEU A 1 100 ? 24.855 24.200 -27.841 1.00 75.19 100 LEU A CA 1
ATOM 687 C C . LEU A 1 100 ? 24.073 24.046 -26.531 1.00 75.19 100 LEU A C 1
ATOM 689 O O . LEU A 1 100 ? 23.954 22.950 -25.993 1.00 75.19 100 LEU A O 1
ATOM 693 N N . THR A 1 101 ? 23.514 25.152 -26.045 1.00 71.81 101 THR A N 1
ATOM 694 C CA . THR A 1 101 ? 22.741 25.229 -24.791 1.00 71.81 101 THR A CA 1
ATOM 695 C C . THR A 1 101 ? 21.245 25.485 -25.018 1.00 71.81 101 THR A C 1
ATOM 697 O O . THR A 1 101 ? 20.509 25.746 -24.070 1.00 71.81 101 THR A O 1
ATOM 700 N N . GLY A 1 102 ? 20.794 25.448 -26.278 1.00 69.50 102 GLY A N 1
ATOM 701 C CA . GLY A 1 102 ? 19.393 25.635 -26.665 1.00 69.50 102 GLY A CA 1
ATOM 702 C C . GLY A 1 102 ? 18.556 24.352 -26.579 1.00 69.50 102 GLY A C 1
ATOM 703 O O . GLY A 1 102 ? 18.977 23.347 -26.021 1.00 69.50 102 GLY A O 1
ATOM 704 N N . THR A 1 103 ? 17.367 24.368 -27.186 1.00 67.56 103 THR A N 1
ATOM 705 C CA . THR A 1 103 ? 16.430 23.224 -27.219 1.00 67.56 103 THR A CA 1
ATOM 706 C C . THR A 1 103 ? 16.865 22.081 -28.139 1.00 67.56 103 THR A C 1
ATOM 708 O O . THR A 1 103 ? 16.248 21.020 -28.134 1.00 67.56 103 THR A O 1
ATOM 711 N N . ASN A 1 104 ? 17.900 22.290 -28.955 1.00 68.88 104 ASN A N 1
ATOM 712 C CA . ASN A 1 104 ? 18.390 21.287 -29.893 1.00 68.88 104 ASN A CA 1
ATOM 713 C C . ASN A 1 104 ? 19.251 20.263 -29.154 1.00 68.88 104 ASN A C 1
ATOM 715 O O . ASN A 1 104 ? 20.333 20.588 -28.665 1.00 68.88 104 ASN A O 1
ATOM 719 N N . ILE A 1 105 ? 18.782 19.020 -29.111 1.00 73.12 105 ILE A N 1
ATOM 720 C CA . ILE A 1 105 ? 19.512 17.900 -28.522 1.00 73.12 105 ILE A CA 1
ATOM 721 C C . ILE A 1 105 ? 20.359 17.268 -29.624 1.00 73.12 105 ILE A C 1
ATOM 723 O O . ILE A 1 105 ? 19.825 16.823 -30.638 1.00 73.12 105 ILE A O 1
ATOM 727 N N . SER A 1 106 ? 21.681 17.229 -29.452 1.00 78.56 106 SER A N 1
ATOM 728 C CA . SER A 1 106 ? 22.538 16.506 -30.391 1.00 78.56 106 SER A CA 1
ATOM 729 C C . SER A 1 106 ? 22.447 15.002 -30.136 1.00 78.56 106 SER A C 1
ATOM 731 O O . SER A 1 106 ? 22.562 14.573 -28.988 1.00 78.56 106 SER A O 1
ATOM 733 N N . SER A 1 107 ? 22.304 14.202 -31.189 1.00 81.50 107 SER A N 1
ATOM 734 C CA . SER A 1 107 ? 22.173 12.746 -31.099 1.00 81.50 107 SER A CA 1
ATOM 735 C C . SER A 1 107 ? 23.323 12.044 -31.816 1.00 81.50 107 SER A C 1
ATOM 737 O O . SER A 1 107 ? 23.598 12.364 -32.971 1.00 81.50 107 SER A O 1
ATOM 739 N N . GLY A 1 108 ? 23.939 11.052 -31.167 1.00 82.88 108 GLY A N 1
ATOM 740 C CA . GLY A 1 108 ? 24.904 10.161 -31.824 1.00 82.88 108 GLY A CA 1
ATOM 741 C C . GLY A 1 108 ? 24.227 9.144 -32.739 1.00 82.88 108 GLY A C 1
ATOM 742 O O . GLY A 1 108 ? 24.688 8.906 -33.849 1.00 82.88 108 GLY A O 1
ATOM 743 N N . ILE A 1 109 ? 23.105 8.583 -32.287 1.00 86.25 109 ILE A N 1
ATOM 744 C CA . ILE A 1 109 ? 22.242 7.695 -33.067 1.00 86.25 109 ILE A CA 1
ATOM 745 C C . ILE A 1 109 ? 20.819 8.223 -32.921 1.00 86.25 109 ILE A C 1
ATOM 747 O O . ILE A 1 109 ? 20.344 8.421 -31.801 1.00 86.25 109 ILE A O 1
ATOM 751 N N . SER A 1 110 ? 20.151 8.464 -34.042 1.00 83.06 110 SER A N 1
ATOM 752 C CA . SER A 1 110 ? 18.731 8.791 -34.100 1.00 83.06 110 SER A CA 1
ATOM 753 C C . SER A 1 110 ? 18.034 7.797 -35.018 1.00 83.06 110 SER A C 1
ATOM 755 O O . SER A 1 110 ? 18.569 7.391 -36.046 1.00 83.06 110 SER A O 1
ATOM 757 N N . GLY A 1 111 ? 16.843 7.379 -34.609 1.00 82.25 111 GLY A N 1
ATOM 758 C CA . GLY A 1 111 ? 15.983 6.515 -35.398 1.00 82.25 111 GLY A CA 1
ATOM 759 C C . GLY A 1 111 ? 14.691 7.241 -35.723 1.00 82.25 111 GLY A C 1
ATOM 760 O O . GLY A 1 111 ? 14.113 7.889 -34.851 1.00 82.25 111 GLY A O 1
ATOM 761 N N . TYR A 1 112 ? 14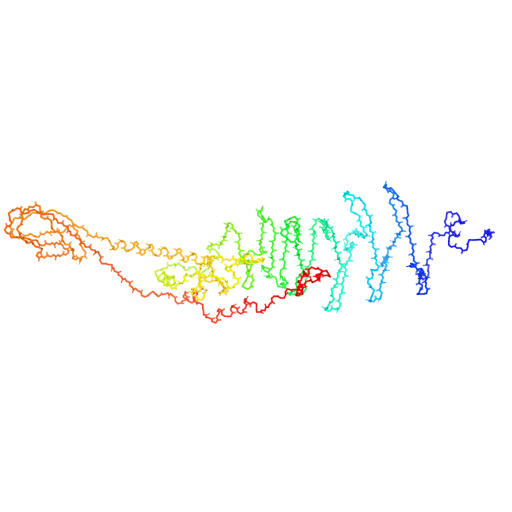.238 7.121 -36.964 1.00 82.69 112 TYR A N 1
ATOM 762 C CA . TYR A 1 112 ? 12.972 7.667 -37.428 1.00 82.69 112 TYR A CA 1
ATOM 763 C C . TYR A 1 112 ? 12.242 6.590 -38.219 1.00 82.69 112 TYR A C 1
ATOM 765 O O . TYR A 1 112 ? 12.835 5.927 -39.067 1.00 82.69 112 TYR A O 1
ATOM 773 N N . HIS A 1 113 ? 10.962 6.413 -37.922 1.00 82.06 113 HIS A N 1
ATOM 774 C CA . HIS A 1 113 ? 10.077 5.564 -38.697 1.00 82.06 113 HIS A CA 1
ATOM 775 C C . HIS A 1 113 ? 8.854 6.387 -39.086 1.00 82.06 113 HIS A C 1
ATOM 777 O O . HIS A 1 113 ? 8.166 6.922 -38.219 1.00 82.06 113 HIS A O 1
ATOM 783 N N . GLU A 1 114 ? 8.590 6.459 -40.386 1.00 80.75 114 GLU A N 1
ATOM 784 C CA . GLU A 1 114 ? 7.387 7.052 -40.954 1.00 80.75 114 GLU A CA 1
ATOM 785 C C . GLU A 1 114 ? 6.712 6.006 -41.831 1.00 80.75 114 GLU A C 1
ATOM 787 O O . GLU A 1 114 ? 7.305 5.483 -42.774 1.00 80.75 114 GLU A O 1
ATOM 792 N N . GLY A 1 115 ? 5.481 5.659 -41.478 1.00 76.31 115 GLY A N 1
ATOM 793 C CA . GLY A 1 115 ? 4.715 4.632 -42.161 1.00 76.31 115 GLY A CA 1
ATOM 794 C C . GLY A 1 115 ? 3.429 4.310 -41.412 1.00 76.31 115 GLY A C 1
ATOM 795 O O . GLY A 1 115 ? 3.254 4.668 -40.251 1.00 76.31 115 GLY A O 1
ATOM 796 N N . THR A 1 116 ? 2.509 3.626 -42.087 1.00 79.56 116 THR A N 1
ATOM 797 C CA . THR A 1 116 ? 1.251 3.144 -41.488 1.00 79.56 116 THR A CA 1
ATOM 798 C C . THR A 1 116 ? 1.398 1.774 -40.816 1.00 79.56 116 THR A C 1
ATOM 800 O O . THR A 1 116 ? 0.420 1.238 -40.303 1.00 79.56 116 THR A O 1
ATOM 803 N N . GLY A 1 117 ? 2.586 1.166 -40.895 1.00 77.94 117 GLY A N 1
ATOM 804 C CA . GLY A 1 117 ? 2.891 -0.161 -40.363 1.00 77.94 117 GLY A CA 1
ATOM 805 C C . GLY A 1 117 ? 3.548 -0.126 -38.983 1.00 77.94 117 GLY A C 1
ATOM 806 O O . GLY A 1 117 ? 3.642 0.914 -38.338 1.00 77.94 117 GLY A O 1
ATOM 807 N N . ILE A 1 118 ? 4.013 -1.292 -38.535 1.00 74.88 118 ILE A N 1
ATOM 808 C CA . ILE A 1 118 ? 4.814 -1.423 -37.314 1.00 74.88 118 ILE A CA 1
ATOM 809 C C . ILE A 1 118 ? 6.263 -1.091 -37.663 1.00 74.88 118 ILE A C 1
ATOM 811 O O . ILE A 1 118 ? 6.823 -1.665 -38.597 1.00 74.88 118 ILE A O 1
ATOM 815 N N . GLY A 1 119 ? 6.885 -0.212 -36.885 1.00 71.19 119 GLY A N 1
ATOM 816 C CA . GLY A 1 119 ? 8.294 0.111 -37.039 1.00 71.19 119 GLY A CA 1
ATOM 817 C C . GLY A 1 119 ? 8.929 0.533 -35.726 1.00 71.19 119 GLY A C 1
ATOM 818 O O . GLY A 1 119 ? 8.260 1.004 -34.807 1.00 71.19 119 GLY A O 1
ATOM 819 N N . ALA A 1 120 ? 10.243 0.356 -35.650 1.00 77.69 120 ALA A N 1
ATOM 820 C CA . ALA A 1 120 ? 11.071 0.824 -34.553 1.00 77.69 120 ALA A CA 1
ATOM 821 C C . ALA A 1 120 ? 12.093 1.818 -35.109 1.00 77.69 120 ALA A C 1
ATOM 823 O O . ALA A 1 120 ? 12.711 1.556 -36.137 1.00 77.69 120 ALA A O 1
ATOM 824 N N . GLY A 1 121 ? 12.279 2.953 -34.430 1.00 81.19 121 GLY A N 1
ATOM 825 C CA . GLY A 1 121 ? 13.354 3.887 -34.771 1.00 81.19 121 GLY A CA 1
ATOM 826 C C . GLY A 1 121 ? 14.718 3.338 -34.344 1.00 81.19 121 GLY A C 1
ATOM 827 O O . GLY A 1 121 ? 15.629 3.229 -35.156 1.00 81.19 121 GLY A O 1
ATOM 828 N N . VAL A 1 122 ? 14.849 2.978 -33.064 1.00 83.88 122 VAL A N 1
ATOM 829 C CA . VAL A 1 122 ? 16.042 2.342 -32.488 1.00 83.88 122 VAL A CA 1
ATOM 830 C C . VAL A 1 122 ? 15.590 1.120 -31.693 1.00 83.88 122 VAL A C 1
ATOM 832 O O . VAL A 1 122 ? 14.717 1.241 -30.835 1.00 83.88 122 VAL A O 1
ATOM 835 N N . TRP A 1 123 ? 16.179 -0.044 -31.971 1.00 80.00 123 TRP A N 1
ATOM 836 C CA . TRP A 1 123 ? 15.930 -1.297 -31.254 1.00 80.00 123 TRP A CA 1
ATOM 837 C C . TRP A 1 123 ? 17.211 -1.741 -30.548 1.00 80.00 123 TRP A C 1
ATOM 839 O O . TRP A 1 123 ? 18.248 -1.895 -31.190 1.00 80.00 123 TRP A O 1
ATOM 849 N N . GLY A 1 124 ? 17.145 -1.918 -29.228 1.00 80.00 124 GLY A N 1
ATOM 850 C CA . GLY A 1 124 ? 18.257 -2.397 -28.412 1.00 80.00 124 GLY A CA 1
ATOM 851 C C . GLY A 1 124 ? 17.861 -3.677 -27.693 1.00 80.00 124 GLY A C 1
ATOM 852 O O . GLY A 1 124 ? 17.021 -3.644 -26.798 1.00 80.00 124 GLY A O 1
ATOM 853 N N . GLU A 1 125 ? 18.484 -4.791 -28.059 1.00 79.94 125 GLU A N 1
ATOM 854 C CA . GLU A 1 125 ? 18.254 -6.103 -27.459 1.00 79.94 125 GLU A CA 1
ATOM 855 C C . GLU A 1 125 ? 19.580 -6.673 -26.970 1.00 79.94 125 GLU A C 1
ATOM 857 O O . GLU A 1 125 ? 20.612 -6.530 -27.626 1.00 79.94 125 GLU A O 1
ATOM 862 N N . ALA A 1 126 ? 19.565 -7.306 -25.800 1.00 78.06 126 ALA A N 1
ATOM 863 C CA . ALA A 1 126 ? 20.746 -7.966 -25.278 1.00 78.06 126 ALA A CA 1
ATOM 864 C C . ALA A 1 126 ? 20.360 -9.257 -24.561 1.00 78.06 126 ALA A C 1
ATOM 866 O O . ALA A 1 126 ? 19.739 -9.228 -23.500 1.00 78.06 126 ALA A O 1
ATOM 867 N N . SER A 1 127 ? 20.783 -10.386 -25.120 1.00 76.19 127 SER A N 1
ATOM 868 C CA . SER A 1 127 ? 20.606 -11.710 -24.533 1.00 76.19 127 SER A CA 1
ATOM 869 C C . SER A 1 127 ? 21.917 -12.206 -23.922 1.00 76.19 127 SER A C 1
ATOM 871 O O . SER A 1 127 ? 22.959 -12.170 -24.576 1.00 76.19 127 SER A O 1
ATOM 873 N N . SER A 1 128 ? 21.861 -12.735 -22.702 1.00 72.19 128 SER A N 1
ATOM 874 C CA . SER A 1 128 ? 22.949 -13.501 -22.088 1.00 72.19 128 SER A CA 1
ATOM 875 C C . SER A 1 128 ? 22.451 -14.916 -21.816 1.00 72.19 128 SER A C 1
ATOM 877 O O . SER A 1 128 ? 21.416 -15.099 -21.184 1.00 72.19 128 SER A O 1
ATOM 879 N N . ASN A 1 129 ? 23.195 -15.925 -22.265 1.00 71.94 129 ASN A N 1
ATOM 880 C CA . ASN A 1 129 ? 22.947 -17.326 -21.910 1.00 71.94 129 ASN A CA 1
ATOM 881 C C . ASN A 1 129 ? 23.650 -17.737 -20.601 1.00 71.94 129 ASN A C 1
ATOM 883 O O . ASN A 1 129 ? 23.577 -18.897 -20.199 1.00 71.94 129 ASN A O 1
ATOM 887 N N . SER A 1 130 ? 24.351 -16.805 -19.946 1.00 69.69 130 SER A N 1
ATOM 888 C CA . SER A 1 130 ? 25.044 -17.037 -18.682 1.00 69.69 130 SER A CA 1
ATOM 889 C C . SER A 1 130 ? 24.159 -16.634 -17.498 1.00 69.69 130 SER A C 1
ATOM 891 O O . SER A 1 130 ? 23.799 -15.458 -17.410 1.00 69.69 130 SER A O 1
ATOM 893 N N . PRO A 1 131 ? 23.905 -17.538 -16.529 1.00 60.22 131 PRO A N 1
ATOM 894 C CA . PRO A 1 131 ? 23.212 -17.210 -15.277 1.00 60.22 131 PRO A CA 1
ATOM 895 C C . PRO A 1 131 ? 23.935 -16.157 -14.420 1.00 60.22 131 PRO A C 1
ATOM 897 O O . PRO A 1 131 ? 23.339 -15.583 -13.515 1.00 60.22 131 PRO A O 1
ATOM 900 N N . ALA A 1 132 ? 25.228 -15.926 -14.674 1.00 59.84 132 ALA A N 1
ATOM 901 C CA . ALA A 1 132 ? 26.050 -14.941 -13.972 1.00 59.84 132 ALA A CA 1
ATOM 902 C C . ALA A 1 132 ? 26.260 -13.638 -14.771 1.00 59.84 132 ALA A C 1
ATOM 904 O O . ALA A 1 132 ? 26.894 -12.710 -14.269 1.00 59.84 132 ALA A O 1
ATOM 905 N N . GLY A 1 133 ? 25.795 -13.574 -16.024 1.00 58.22 133 GLY A N 1
ATOM 906 C CA . GLY A 1 133 ? 25.999 -12.430 -16.911 1.00 58.22 133 GLY A CA 1
ATOM 907 C C . GLY A 1 133 ? 24.844 -11.436 -16.839 1.00 58.22 133 GLY A C 1
ATOM 908 O O . GLY A 1 133 ? 23.691 -11.829 -16.983 1.00 58.22 133 GLY A O 1
ATOM 909 N N . ALA A 1 134 ? 25.155 -10.151 -16.673 1.00 63.22 134 ALA A N 1
ATOM 910 C CA . ALA A 1 134 ? 24.204 -9.063 -16.887 1.00 63.22 134 ALA A CA 1
ATOM 911 C C . ALA A 1 134 ? 24.405 -8.486 -18.294 1.00 63.22 134 ALA A C 1
ATOM 913 O O . ALA A 1 134 ? 25.539 -8.247 -18.712 1.00 63.22 134 ALA A O 1
ATOM 914 N N . SER A 1 135 ? 23.311 -8.248 -19.012 1.00 65.62 135 SER A N 1
ATOM 915 C CA . SER A 1 135 ? 23.311 -7.616 -20.329 1.00 65.62 135 SER A CA 1
ATOM 916 C C . SER A 1 135 ? 22.387 -6.400 -20.322 1.00 65.62 135 SER A C 1
ATOM 918 O O . SER A 1 135 ? 21.380 -6.374 -19.618 1.00 65.62 135 SER A O 1
ATOM 920 N N . TRP A 1 136 ? 22.739 -5.372 -21.093 1.00 68.25 136 TRP A N 1
ATOM 921 C CA . TRP A 1 136 ? 21.932 -4.162 -21.240 1.00 68.25 136 TRP A CA 1
ATOM 922 C C . TRP A 1 136 ? 21.660 -3.929 -22.722 1.00 68.25 136 TRP A C 1
ATOM 924 O O . TRP A 1 136 ? 22.608 -3.798 -23.490 1.00 68.25 136 TRP A O 1
ATOM 934 N N . GLY A 1 137 ? 20.385 -3.854 -23.114 1.00 74.00 137 GLY A N 1
ATOM 935 C CA . GLY A 1 137 ? 20.005 -3.421 -24.465 1.00 74.00 137 GLY A CA 1
ATOM 936 C C . GLY A 1 137 ? 20.213 -1.916 -24.657 1.00 74.00 137 GLY A C 1
ATOM 937 O O . GLY A 1 137 ? 20.714 -1.476 -25.686 1.00 74.00 137 GLY A O 1
ATOM 938 N N . VAL A 1 138 ? 19.893 -1.122 -23.628 1.00 77.38 138 VAL A N 1
ATOM 939 C CA . VAL A 1 138 ? 20.107 0.331 -23.586 1.00 77.38 138 VAL A CA 1
ATOM 940 C C . VAL A 1 138 ? 20.605 0.718 -22.192 1.00 77.38 138 VAL A C 1
ATOM 942 O O . VAL A 1 138 ? 20.004 0.339 -21.188 1.00 77.38 138 VAL A O 1
ATOM 945 N N . LYS A 1 139 ? 21.701 1.484 -22.112 1.00 74.62 139 LYS A N 1
ATOM 946 C CA . LYS A 1 139 ? 22.241 2.023 -20.854 1.00 74.62 139 LYS A CA 1
ATOM 947 C C . LYS A 1 139 ? 22.401 3.538 -20.958 1.00 74.62 139 LYS A C 1
ATOM 949 O O . LYS A 1 139 ? 23.258 4.020 -21.693 1.00 74.62 139 LYS A O 1
ATOM 954 N N . GLY A 1 140 ? 21.633 4.279 -20.162 1.00 72.69 140 GLY A N 1
ATOM 955 C CA . GLY A 1 140 ? 21.847 5.708 -19.937 1.00 72.69 140 GLY A CA 1
ATOM 956 C C . GLY A 1 140 ? 22.736 5.941 -18.715 1.00 72.69 140 GLY A C 1
ATOM 957 O O . GLY A 1 140 ? 22.416 5.479 -17.623 1.00 72.69 140 GLY A O 1
ATOM 958 N N . GLN A 1 141 ? 23.847 6.661 -18.874 1.00 69.38 141 GLN A N 1
ATOM 959 C CA . GLN A 1 141 ? 24.689 7.113 -17.763 1.00 69.38 141 GLN A CA 1
ATOM 960 C C . GLN A 1 141 ? 24.985 8.600 -17.939 1.00 69.38 141 GLN A C 1
ATOM 962 O O . GLN A 1 141 ? 25.592 9.001 -18.926 1.00 69.38 141 GLN A O 1
ATOM 967 N N . GLY A 1 142 ? 24.556 9.410 -16.975 1.00 62.44 142 GLY A N 1
ATOM 968 C CA . GLY A 1 142 ? 24.749 10.854 -16.992 1.00 62.44 142 GLY A CA 1
ATOM 969 C C . GLY A 1 142 ? 25.400 11.358 -15.707 1.00 62.44 142 GLY A C 1
ATOM 970 O O . GLY A 1 142 ? 25.203 10.783 -14.640 1.00 62.44 142 GLY A O 1
ATOM 971 N N . ASN A 1 143 ? 26.150 12.454 -15.814 1.00 64.81 143 ASN A N 1
ATOM 972 C CA . ASN A 1 143 ? 26.692 13.207 -14.679 1.00 64.81 143 ASN A CA 1
ATOM 973 C C . ASN A 1 143 ? 25.970 14.566 -14.586 1.00 64.81 143 ASN A C 1
ATOM 975 O O . ASN A 1 143 ? 25.522 15.084 -15.605 1.00 64.81 143 ASN A O 1
ATOM 979 N N . ASN A 1 144 ? 25.871 15.160 -13.390 1.00 56.16 144 ASN A N 1
ATOM 980 C CA . ASN A 1 144 ? 25.370 16.531 -13.161 1.00 56.16 144 ASN A CA 1
ATOM 981 C C . ASN A 1 144 ? 23.997 16.863 -13.800 1.00 56.16 144 ASN A C 1
ATOM 983 O O . ASN A 1 144 ? 23.940 17.531 -14.827 1.00 56.16 144 ASN A O 1
ATOM 987 N N . LYS A 1 145 ? 22.881 16.478 -13.155 1.00 58.97 145 LYS A N 1
ATOM 988 C CA . LYS A 1 145 ? 21.494 16.781 -13.601 1.00 58.97 145 LYS A CA 1
ATOM 989 C C . LYS A 1 145 ? 21.136 16.259 -15.006 1.00 58.97 145 LYS A C 1
ATOM 991 O O . LYS A 1 145 ? 20.328 16.857 -15.709 1.00 58.97 145 LYS A O 1
ATOM 996 N N . SER A 1 146 ? 21.732 15.143 -15.409 1.00 61.03 146 SER A N 1
ATOM 997 C CA . SER A 1 146 ? 21.416 14.471 -16.672 1.00 61.03 146 SER A CA 1
ATOM 998 C C . SER A 1 146 ? 20.328 13.411 -16.468 1.00 61.03 146 SER A C 1
ATOM 1000 O O . SER A 1 146 ? 20.344 12.707 -15.459 1.00 61.03 146 SER A O 1
ATOM 1002 N N . PHE A 1 147 ? 19.417 13.262 -17.433 1.00 61.97 147 PHE A N 1
ATOM 1003 C CA . PHE A 1 147 ? 18.419 12.186 -17.450 1.00 61.97 147 PHE A CA 1
ATOM 1004 C C . PHE A 1 147 ? 18.948 10.972 -18.224 1.00 61.97 147 PHE A C 1
ATOM 1006 O O . PHE A 1 147 ? 19.566 11.128 -19.273 1.00 61.97 147 PHE A O 1
ATOM 1013 N N . GLY A 1 148 ? 18.696 9.761 -17.716 1.00 67.50 148 GLY A N 1
ATOM 1014 C CA . GLY A 1 148 ? 19.099 8.511 -18.378 1.00 67.50 148 GLY A CA 1
ATOM 1015 C C . GLY A 1 148 ? 18.235 8.128 -19.588 1.00 67.50 148 GLY A C 1
ATOM 1016 O O . GLY A 1 148 ? 18.672 7.331 -20.411 1.00 67.50 148 GLY A O 1
ATOM 1017 N N . GLY A 1 149 ? 17.035 8.704 -19.707 1.00 73.19 149 GLY A N 1
ATOM 1018 C CA . GLY A 1 149 ? 16.110 8.519 -20.825 1.00 73.19 149 GLY A CA 1
ATOM 1019 C C . GLY A 1 149 ? 14.920 9.480 -20.729 1.00 73.19 149 GLY A C 1
ATOM 1020 O O . GLY A 1 149 ? 14.550 9.899 -19.632 1.00 73.19 149 GLY A O 1
ATOM 1021 N N . TYR A 1 150 ? 14.340 9.842 -21.875 1.00 71.12 150 TYR A N 1
ATOM 1022 C CA . TYR A 1 150 ? 13.124 10.651 -21.989 1.00 71.12 150 TYR A CA 1
ATOM 1023 C C . TYR A 1 150 ? 12.184 9.975 -22.989 1.00 71.12 150 TYR A C 1
ATOM 1025 O O . TYR A 1 150 ? 12.574 9.732 -24.130 1.00 71.12 150 TYR A O 1
ATOM 1033 N N . PHE A 1 151 ? 10.963 9.661 -22.556 1.00 75.19 151 PHE A N 1
ATOM 1034 C CA . PHE A 1 151 ? 9.965 8.958 -23.363 1.00 75.19 151 PHE A CA 1
ATOM 1035 C C . PHE A 1 151 ? 8.758 9.872 -23.577 1.00 75.19 151 PHE A C 1
ATOM 1037 O O . PHE A 1 151 ? 8.159 10.346 -22.612 1.00 75.19 151 PHE A O 1
ATOM 1044 N N . HIS A 1 152 ? 8.402 10.125 -24.836 1.00 70.56 152 HIS A N 1
ATOM 1045 C CA . HIS A 1 152 ? 7.272 10.971 -25.214 1.00 70.56 152 HIS A CA 1
ATOM 1046 C C . HIS A 1 152 ? 6.490 10.350 -26.377 1.00 70.56 152 HIS A C 1
ATOM 1048 O O . HIS A 1 152 ? 7.070 9.783 -27.296 1.00 70.56 152 HIS A O 1
ATOM 1054 N N . SER A 1 153 ? 5.166 10.450 -26.317 1.00 69.25 153 SER A N 1
ATOM 1055 C CA . SER A 1 153 ? 4.203 9.958 -27.299 1.00 69.25 153 SER A CA 1
ATOM 1056 C C . SER A 1 153 ? 2.855 10.603 -26.985 1.00 69.25 153 SER A C 1
ATOM 1058 O O . SER A 1 153 ? 2.588 10.980 -25.843 1.00 69.25 153 SER A O 1
ATOM 1060 N N . GLN A 1 154 ? 2.013 10.754 -28.004 1.00 66.56 154 GLN A N 1
ATOM 1061 C CA . GLN A 1 154 ? 0.696 11.370 -27.864 1.00 66.56 154 GLN A CA 1
ATOM 1062 C C . GLN A 1 154 ? -0.310 10.455 -27.150 1.00 66.56 154 GLN A C 1
ATOM 1064 O O . GLN A 1 154 ? -1.215 10.951 -26.486 1.00 66.56 154 GLN A O 1
ATOM 1069 N N . SER A 1 155 ? -0.161 9.133 -27.284 1.00 63.62 155 SER A N 1
ATOM 1070 C CA . SER A 1 155 ? -1.151 8.166 -26.783 1.00 63.62 155 SER A CA 1
ATOM 1071 C C . SER A 1 155 ? -0.585 7.201 -25.748 1.00 63.62 155 SER A C 1
ATOM 1073 O O . SER A 1 155 ? -1.272 6.901 -24.779 1.00 63.62 155 SER A O 1
ATOM 1075 N N . TYR A 1 156 ? 0.659 6.742 -25.919 1.00 61.09 156 TYR A N 1
ATOM 1076 C CA . TYR A 1 156 ? 1.275 5.751 -25.028 1.00 61.09 156 TYR A CA 1
ATOM 1077 C C . TYR A 1 156 ? 2.775 6.011 -24.810 1.00 61.09 156 TYR A C 1
ATOM 1079 O O . TYR A 1 156 ? 3.607 5.192 -25.204 1.00 61.09 156 TYR A O 1
ATOM 1087 N N . PRO A 1 157 ? 3.174 7.158 -24.223 1.00 66.31 157 PRO A N 1
ATOM 1088 C CA . PRO A 1 157 ? 4.533 7.303 -23.719 1.00 66.31 157 PRO A CA 1
ATOM 1089 C C . PRO A 1 157 ? 4.688 6.438 -22.478 1.00 66.31 157 PRO A C 1
ATOM 1091 O O . PRO A 1 157 ? 3.948 6.611 -21.512 1.00 66.31 157 PRO A O 1
ATOM 1094 N N . GLY A 1 158 ? 5.657 5.532 -22.466 1.00 67.19 158 GLY A N 1
ATOM 1095 C CA . GLY A 1 158 ? 5.881 4.735 -21.273 1.00 67.19 158 GLY A CA 1
ATOM 1096 C C . GLY A 1 158 ? 7.122 3.870 -21.335 1.00 67.19 158 GLY A C 1
ATOM 1097 O O . GLY A 1 158 ? 7.626 3.533 -22.403 1.00 67.19 158 GLY A O 1
ATOM 1098 N N . LEU A 1 159 ? 7.589 3.505 -20.147 1.00 76.44 159 LEU A N 1
ATOM 1099 C CA . LEU A 1 159 ? 8.472 2.371 -19.949 1.00 76.44 159 LEU A CA 1
ATOM 1100 C C . LEU A 1 159 ? 7.579 1.152 -19.710 1.00 76.44 159 LEU A C 1
ATOM 1102 O O . LEU A 1 159 ? 6.899 1.085 -18.687 1.00 76.44 159 LEU A O 1
ATOM 1106 N N . PHE A 1 160 ? 7.580 0.204 -20.642 1.00 70.56 160 PHE A N 1
ATOM 1107 C CA . PHE A 1 160 ? 7.050 -1.129 -20.387 1.00 70.56 160 PHE A CA 1
ATOM 1108 C C . PHE A 1 160 ? 8.210 -2.020 -19.957 1.00 70.56 160 PHE A C 1
ATOM 1110 O O . PHE A 1 160 ? 9.176 -2.185 -20.699 1.00 70.56 160 PHE A O 1
ATOM 1117 N N . ALA A 1 161 ? 8.131 -2.549 -18.743 1.00 75.69 161 ALA A N 1
ATOM 1118 C CA . ALA A 1 161 ? 9.118 -3.471 -18.217 1.00 75.69 161 ALA A CA 1
ATOM 1119 C C . ALA A 1 161 ? 8.386 -4.620 -17.538 1.00 75.69 161 ALA A C 1
ATOM 1121 O O . ALA A 1 161 ? 7.539 -4.408 -16.668 1.00 75.69 161 ALA A O 1
ATOM 1122 N N . GLU A 1 162 ? 8.721 -5.831 -17.956 1.00 70.44 162 GLU A N 1
ATOM 1123 C CA . GLU A 1 162 ? 8.140 -7.063 -17.455 1.00 70.44 162 GLU A CA 1
ATOM 1124 C C . GLU A 1 162 ? 9.242 -8.072 -17.150 1.00 70.44 162 GLU A C 1
ATOM 1126 O O . GLU A 1 162 ? 10.344 -8.024 -17.698 1.00 70.44 162 GLU A O 1
ATOM 1131 N N . THR A 1 163 ? 8.930 -8.994 -16.253 1.00 65.31 163 THR A N 1
ATOM 1132 C CA . THR A 1 163 ? 9.742 -10.172 -15.980 1.00 65.31 163 THR A CA 1
ATOM 1133 C C . THR A 1 163 ? 8.815 -11.369 -15.905 1.00 65.31 163 THR A C 1
ATOM 1135 O O . THR A 1 163 ? 7.718 -11.280 -15.355 1.00 65.31 163 THR A O 1
ATOM 1138 N N . ASN A 1 164 ? 9.267 -12.494 -16.448 1.00 66.38 164 ASN A N 1
ATOM 1139 C CA . ASN A 1 164 ? 8.561 -13.769 -16.334 1.00 66.38 164 ASN A CA 1
ATOM 1140 C C . ASN A 1 164 ? 8.891 -14.505 -15.021 1.00 66.38 164 ASN A C 1
ATOM 1142 O O . ASN A 1 164 ? 8.337 -15.568 -14.755 1.00 66.38 164 ASN A O 1
ATOM 1146 N N . ASP A 1 165 ? 9.795 -13.958 -14.205 1.00 64.50 165 ASP A N 1
ATOM 1147 C CA . ASP A 1 165 ? 10.155 -14.480 -12.888 1.00 64.50 165 ASP A CA 1
ATOM 1148 C C . ASP A 1 165 ? 9.439 -13.688 -11.785 1.00 64.50 165 ASP A C 1
ATOM 1150 O O . ASP A 1 165 ? 9.747 -12.519 -11.553 1.00 64.50 165 ASP A O 1
ATOM 1154 N N . TYR A 1 166 ? 8.524 -14.355 -11.076 1.00 58.78 166 TYR A N 1
ATOM 1155 C CA . TYR A 1 166 ? 7.737 -13.794 -9.972 1.00 58.78 166 TYR A CA 1
ATOM 1156 C C . TYR A 1 166 ? 8.581 -13.355 -8.763 1.00 58.78 166 TYR A C 1
ATOM 1158 O O . TYR A 1 166 ? 8.074 -12.667 -7.880 1.00 58.78 166 TYR A O 1
ATOM 1166 N N . THR A 1 167 ? 9.856 -13.750 -8.701 1.00 57.50 167 THR A N 1
ATOM 1167 C CA . THR A 1 167 ? 10.792 -13.338 -7.645 1.00 57.50 167 THR A CA 1
ATOM 1168 C C . THR A 1 167 ? 11.698 -12.174 -8.042 1.00 57.50 167 THR A C 1
ATOM 1170 O O . THR A 1 167 ? 12.404 -11.635 -7.188 1.00 57.50 167 THR A O 1
ATOM 1173 N N . SER A 1 168 ? 11.676 -11.756 -9.309 1.00 58.50 168 SER A N 1
ATOM 1174 C CA . SER A 1 168 ? 12.533 -10.689 -9.823 1.00 58.50 168 SER A CA 1
ATOM 1175 C C . SER A 1 168 ? 11.777 -9.360 -9.941 1.00 58.50 168 SER A C 1
ATOM 1177 O O . SER A 1 168 ? 10.601 -9.343 -10.301 1.00 58.50 168 SER A O 1
ATOM 1179 N N . PRO A 1 169 ? 12.422 -8.210 -9.676 1.00 61.22 169 PRO A N 1
ATOM 1180 C CA . PRO A 1 169 ? 11.820 -6.911 -9.948 1.00 61.22 169 PRO A CA 1
ATOM 1181 C C . PRO A 1 169 ? 11.851 -6.603 -11.454 1.00 61.22 169 PRO A C 1
ATOM 1183 O O . PRO A 1 169 ? 12.916 -6.611 -12.066 1.00 61.22 169 PRO A O 1
ATOM 1186 N N . ALA A 1 170 ? 10.700 -6.268 -12.048 1.00 65.06 170 ALA A N 1
ATOM 1187 C CA . ALA A 1 170 ? 10.630 -5.785 -13.435 1.00 65.06 170 ALA A CA 1
ATOM 1188 C C . ALA A 1 170 ? 11.238 -4.378 -13.595 1.00 65.06 170 ALA A C 1
ATOM 1190 O O . ALA A 1 170 ? 11.873 -4.065 -14.598 1.00 65.06 170 ALA A O 1
ATOM 1191 N N . ILE A 1 171 ? 11.050 -3.522 -12.584 1.00 77.88 171 ILE A N 1
ATOM 1192 C CA . ILE A 1 171 ? 11.596 -2.163 -12.514 1.00 77.88 171 ILE A CA 1
ATOM 1193 C C . ILE A 1 171 ? 12.229 -1.980 -11.140 1.00 77.88 171 ILE A C 1
ATOM 1195 O O . ILE A 1 171 ? 11.579 -2.192 -10.118 1.00 77.88 171 ILE A O 1
ATOM 1199 N N . GLN A 1 172 ? 13.479 -1.522 -11.112 1.00 66.88 172 GLN A N 1
ATOM 1200 C CA . GLN A 1 172 ? 14.136 -1.051 -9.898 1.00 66.88 172 GLN A CA 1
ATOM 1201 C C . GLN A 1 172 ? 14.509 0.422 -10.071 1.00 66.88 172 GLN A C 1
ATOM 1203 O O . GLN A 1 172 ? 15.325 0.769 -10.922 1.00 66.88 172 GLN A O 1
ATOM 1208 N N . ALA A 1 173 ? 13.928 1.283 -9.238 1.00 72.44 173 ALA A N 1
ATOM 1209 C CA . ALA A 1 173 ? 14.270 2.697 -9.157 1.00 72.44 173 ALA A CA 1
ATOM 1210 C C . ALA A 1 173 ? 14.883 2.996 -7.786 1.00 72.44 173 ALA A C 1
ATOM 1212 O O . ALA A 1 173 ? 14.314 2.642 -6.755 1.00 72.44 173 ALA A O 1
ATOM 1213 N N . ALA A 1 174 ? 16.042 3.651 -7.766 1.00 62.19 174 ALA A N 1
ATOM 1214 C CA . ALA A 1 174 ? 16.727 4.032 -6.537 1.00 62.19 174 ALA A CA 1
ATOM 1215 C C . ALA A 1 174 ? 17.187 5.490 -6.629 1.00 62.19 174 ALA A C 1
ATOM 1217 O O . ALA A 1 174 ? 17.803 5.894 -7.613 1.00 62.19 174 ALA A O 1
ATOM 1218 N N . GLY A 1 175 ? 16.885 6.279 -5.598 1.00 59.47 175 GLY A N 1
ATOM 1219 C CA . GLY A 1 175 ? 17.395 7.639 -5.434 1.00 59.47 175 GLY A CA 1
ATOM 1220 C C . GLY A 1 175 ? 18.469 7.676 -4.350 1.00 59.47 175 GLY A C 1
ATOM 1221 O O . GLY A 1 175 ? 18.296 7.090 -3.282 1.00 59.47 175 GLY A O 1
ATOM 1222 N N . ALA A 1 176 ? 19.576 8.371 -4.602 1.00 49.62 176 ALA A N 1
ATOM 1223 C CA . ALA A 1 176 ? 20.530 8.696 -3.549 1.00 49.62 176 ALA A CA 1
ATOM 1224 C C . ALA A 1 176 ? 20.007 9.917 -2.768 1.00 49.62 176 ALA A C 1
ATOM 1226 O O . ALA A 1 176 ? 19.985 11.024 -3.302 1.00 49.62 176 ALA A O 1
ATOM 1227 N N . ALA A 1 177 ? 19.630 9.705 -1.501 1.00 50.91 177 ALA A N 1
ATOM 1228 C CA . ALA A 1 177 ? 19.125 10.700 -0.540 1.00 50.91 177 ALA A CA 1
ATOM 1229 C C . ALA A 1 177 ? 17.653 11.153 -0.697 1.00 50.91 177 ALA A C 1
ATOM 1231 O O . ALA A 1 177 ? 16.999 10.943 -1.712 1.00 50.91 177 ALA A O 1
ATOM 1232 N N . GLN A 1 178 ? 17.135 11.801 0.355 1.00 50.16 178 GLN A N 1
ATOM 1233 C CA . GLN A 1 178 ? 15.769 12.339 0.470 1.00 50.16 178 GLN A CA 1
ATOM 1234 C C . GLN A 1 178 ? 15.581 13.670 -0.285 1.00 50.16 178 GLN A C 1
ATOM 1236 O O . GLN A 1 178 ? 14.911 14.571 0.212 1.00 50.16 178 GLN A O 1
ATOM 1241 N N . SER A 1 179 ? 16.219 13.869 -1.442 1.00 52.00 179 SER A N 1
ATOM 1242 C CA . SER A 1 179 ? 16.015 15.114 -2.188 1.00 52.00 179 SER A CA 1
ATOM 1243 C C . SER A 1 179 ? 14.756 14.994 -3.051 1.00 52.00 179 SER A C 1
ATOM 1245 O O . SER A 1 179 ? 14.796 14.272 -4.049 1.00 52.00 179 SER A O 1
ATOM 1247 N N . PRO A 1 180 ? 13.660 15.723 -2.756 1.00 54.66 180 PRO A N 1
ATOM 1248 C CA . PRO A 1 180 ? 12.481 15.736 -3.626 1.00 54.66 180 PRO A CA 1
ATOM 1249 C C . PRO A 1 180 ? 12.782 16.324 -5.016 1.00 54.66 180 PRO A C 1
ATOM 1251 O O . PRO A 1 180 ? 11.973 16.196 -5.926 1.00 54.66 180 PRO A O 1
ATOM 1254 N N . LEU A 1 181 ? 13.949 16.958 -5.192 1.00 53.75 181 LEU A N 1
ATOM 1255 C CA . LEU A 1 181 ? 14.400 17.534 -6.458 1.00 53.75 181 LEU A CA 1
ATOM 1256 C C . LEU A 1 181 ? 15.055 16.508 -7.398 1.00 53.75 181 LEU A C 1
ATOM 1258 O O . LEU A 1 181 ? 15.188 16.798 -8.581 1.00 53.75 181 LEU A O 1
ATOM 1262 N N . ASN A 1 182 ? 15.452 15.333 -6.893 1.00 56.22 182 ASN A N 1
ATOM 1263 C CA . ASN A 1 182 ? 16.089 14.269 -7.676 1.00 56.22 182 ASN A CA 1
ATOM 1264 C C . ASN A 1 182 ? 15.401 12.918 -7.398 1.00 56.22 182 ASN A C 1
ATOM 1266 O O . ASN A 1 182 ? 15.987 12.058 -6.732 1.00 56.22 182 ASN A O 1
ATOM 1270 N N . PRO A 1 183 ? 14.152 12.715 -7.858 1.00 60.53 183 PRO A N 1
ATOM 1271 C CA . PRO A 1 183 ? 13.466 11.447 -7.655 1.00 60.53 183 PRO A CA 1
ATOM 1272 C C . PRO A 1 183 ? 14.173 10.320 -8.422 1.00 60.53 183 PRO A C 1
ATOM 1274 O O . PRO A 1 183 ? 14.608 10.506 -9.557 1.00 60.53 183 PRO A O 1
ATOM 1277 N N . GLY A 1 184 ? 14.247 9.126 -7.822 1.00 62.00 184 GLY A N 1
ATOM 1278 C CA . GLY A 1 184 ? 14.730 7.922 -8.515 1.00 62.00 184 GLY A CA 1
ATOM 1279 C C . GLY A 1 184 ? 13.810 7.475 -9.662 1.00 62.00 184 GLY A C 1
ATOM 1280 O O . GLY A 1 184 ? 14.252 6.767 -10.560 1.00 62.00 184 GLY A O 1
ATOM 1281 N N . LEU A 1 185 ? 12.543 7.909 -9.638 1.00 74.75 185 LEU A N 1
ATOM 1282 C CA . LEU A 1 185 ? 11.545 7.724 -10.689 1.00 74.75 185 LEU A CA 1
ATOM 1283 C C . LEU A 1 185 ? 10.550 8.892 -10.642 1.00 74.75 185 LEU A C 1
ATOM 1285 O O . LEU A 1 185 ? 9.947 9.142 -9.600 1.00 74.75 185 LEU A O 1
ATOM 1289 N N . LEU A 1 186 ? 10.372 9.596 -11.761 1.00 69.88 186 LEU A N 1
ATOM 1290 C CA . LEU A 1 186 ? 9.341 10.621 -11.924 1.00 69.88 186 LEU A CA 1
ATOM 1291 C C . LEU A 1 186 ? 8.254 10.089 -12.858 1.00 69.88 186 LEU A C 1
ATOM 1293 O O . LEU A 1 186 ? 8.522 9.833 -14.030 1.00 69.88 186 LEU A O 1
ATOM 1297 N N . LEU A 1 187 ? 7.034 9.951 -12.341 1.00 70.62 187 LEU A N 1
ATOM 1298 C CA . LEU A 1 187 ? 5.848 9.578 -13.112 1.00 70.62 187 LEU A CA 1
ATOM 1299 C C . LEU A 1 187 ? 4.935 10.800 -13.210 1.00 70.62 187 LEU A C 1
ATOM 1301 O O . LEU A 1 187 ? 4.577 11.387 -12.190 1.00 70.62 187 LEU A O 1
ATOM 1305 N N . VAL A 1 188 ? 4.576 11.196 -14.430 1.00 67.06 188 VAL A N 1
ATOM 1306 C CA . VAL A 1 188 ? 3.675 12.326 -14.688 1.00 67.06 188 VAL A CA 1
ATOM 1307 C C . VAL A 1 188 ? 2.426 11.794 -15.378 1.00 67.06 188 VAL A C 1
ATOM 1309 O O . VAL A 1 188 ? 2.517 11.252 -16.475 1.00 67.06 188 VAL A O 1
ATOM 1312 N N . GLY A 1 189 ? 1.267 11.958 -14.737 1.00 68.50 189 GLY A N 1
ATOM 1313 C CA . GLY A 1 189 ? -0.020 11.480 -15.244 1.00 68.50 189 GLY A CA 1
ATOM 1314 C C . GLY A 1 189 ? -0.530 10.253 -14.490 1.00 68.50 189 GLY A C 1
ATOM 1315 O O . GLY A 1 189 ? -0.503 10.223 -13.262 1.00 68.50 189 GLY A O 1
ATOM 1316 N N . TRP A 1 190 ? -1.042 9.273 -15.232 1.00 71.19 190 TRP A N 1
ATOM 1317 C CA . TRP A 1 190 ? -1.568 8.022 -14.688 1.00 71.19 190 TRP A CA 1
ATOM 1318 C C . TRP A 1 190 ? -0.486 6.941 -14.692 1.00 71.19 190 TRP A C 1
ATOM 1320 O O . TRP A 1 190 ? 0.194 6.754 -15.700 1.00 71.19 190 TRP A O 1
ATOM 1330 N N . ALA A 1 191 ? -0.346 6.222 -13.581 1.00 78.44 191 ALA A N 1
ATOM 1331 C CA . ALA A 1 191 ? 0.568 5.095 -13.464 1.00 78.44 191 ALA A CA 1
ATOM 1332 C C . ALA A 1 191 ? -0.161 3.850 -12.957 1.00 78.44 191 ALA A C 1
ATOM 1334 O O . ALA A 1 191 ? -0.963 3.926 -12.027 1.00 78.44 191 ALA A O 1
ATOM 1335 N N . GLN A 1 192 ? 0.168 2.704 -13.547 1.00 79.00 192 GLN A N 1
ATOM 1336 C CA . GLN A 1 192 ? -0.299 1.389 -13.128 1.00 79.00 192 GLN A CA 1
ATOM 1337 C C . GLN A 1 192 ? 0.905 0.510 -12.802 1.00 79.00 192 GLN A C 1
ATOM 1339 O O . GLN A 1 192 ? 1.814 0.356 -13.616 1.00 79.00 192 GLN A O 1
ATOM 1344 N N . PHE A 1 193 ? 0.874 -0.103 -11.626 1.00 80.00 193 PHE A N 1
ATOM 1345 C CA . PHE A 1 193 ? 1.832 -1.108 -11.191 1.00 80.00 193 PHE A CA 1
ATOM 1346 C C . PHE A 1 193 ? 1.112 -2.447 -11.124 1.00 80.00 193 PHE A C 1
ATOM 1348 O O . PHE A 1 193 ? 0.240 -2.633 -10.279 1.00 80.00 193 PHE A O 1
ATOM 1355 N N . LYS A 1 194 ? 1.462 -3.364 -12.023 1.00 74.06 194 LYS A N 1
ATOM 1356 C CA . LYS A 1 194 ? 0.900 -4.715 -12.088 1.00 74.06 194 LYS A CA 1
ATOM 1357 C C . LYS A 1 194 ? 1.806 -5.682 -11.332 1.00 74.06 194 LYS A C 1
ATOM 1359 O O . LYS A 1 194 ? 2.982 -5.783 -11.672 1.00 74.06 194 LYS A O 1
ATOM 1364 N N . SER A 1 195 ? 1.281 -6.385 -10.330 1.00 67.12 195 SER A N 1
ATOM 1365 C CA . SER A 1 195 ? 2.063 -7.298 -9.477 1.00 67.12 195 SER A CA 1
ATOM 1366 C C . SER A 1 195 ? 1.931 -8.786 -9.836 1.00 67.12 195 SER A C 1
ATOM 1368 O O . SER A 1 195 ? 2.419 -9.632 -9.094 1.00 67.12 195 SER A O 1
ATOM 1370 N N . GLY A 1 196 ? 1.337 -9.137 -10.983 1.00 60.72 196 GLY A N 1
ATOM 1371 C CA . GLY A 1 196 ? 1.294 -10.526 -11.451 1.00 60.72 196 GLY A CA 1
ATOM 1372 C C . GLY A 1 196 ? 0.561 -10.732 -12.778 1.00 60.72 196 GLY A C 1
ATOM 1373 O O . GLY A 1 196 ? -0.206 -9.882 -13.233 1.00 60.72 196 GLY A O 1
ATOM 1374 N N . THR A 1 197 ? 0.799 -11.879 -13.414 1.00 51.72 197 THR A N 1
ATOM 1375 C CA . THR A 1 197 ? 0.057 -12.387 -14.574 1.00 51.72 197 THR A CA 1
ATOM 1376 C C . THR A 1 197 ? -1.035 -13.337 -14.088 1.00 51.72 197 THR A C 1
ATOM 1378 O O . THR A 1 197 ? -0.825 -14.539 -14.036 1.00 51.72 197 THR A O 1
ATOM 1381 N N . ALA A 1 198 ? -2.211 -12.829 -13.715 1.00 49.69 198 ALA A N 1
ATOM 1382 C CA . ALA A 1 198 ? -3.376 -13.707 -13.596 1.00 49.69 198 ALA A CA 1
ATOM 1383 C C . ALA A 1 198 ? -3.831 -14.093 -15.025 1.00 49.69 198 ALA A C 1
ATOM 1385 O O . ALA A 1 198 ? -4.146 -13.190 -15.809 1.00 49.69 198 ALA A O 1
ATOM 1386 N N . PRO A 1 199 ? -3.784 -15.384 -15.421 1.00 43.97 199 PRO A N 1
ATOM 1387 C CA . PRO A 1 199 ? -4.203 -15.860 -16.743 1.00 43.97 199 PRO A CA 1
ATOM 1388 C C . PRO A 1 199 ? -5.724 -16.065 -16.849 1.00 43.97 199 PRO A C 1
ATOM 1390 O O . PRO A 1 199 ? -6.233 -16.460 -17.896 1.00 43.97 199 PRO A O 1
ATOM 1393 N N . ASP A 1 200 ? -6.461 -15.799 -15.779 1.00 47.06 200 ASP A N 1
ATOM 1394 C CA . ASP A 1 200 ? -7.897 -15.945 -15.649 1.00 47.06 200 ASP A CA 1
ATOM 1395 C C . ASP A 1 200 ? -8.574 -14.572 -15.534 1.00 47.06 200 ASP A C 1
ATOM 1397 O O . ASP A 1 200 ? -8.125 -13.655 -14.850 1.00 47.06 200 ASP A O 1
ATOM 1401 N N . ALA A 1 201 ? -9.685 -14.415 -16.251 1.00 44.44 201 ALA A N 1
ATOM 1402 C CA . ALA A 1 201 ? -10.432 -13.171 -16.433 1.00 44.44 201 ALA A CA 1
ATOM 1403 C C . ALA A 1 201 ? -11.111 -12.615 -15.152 1.00 44.44 201 ALA A C 1
ATOM 1405 O O . ALA A 1 201 ? -12.079 -11.864 -15.244 1.00 44.44 201 ALA A O 1
ATOM 1406 N N . THR A 1 202 ? -10.620 -12.976 -13.964 1.00 52.09 202 THR A N 1
ATOM 1407 C CA . THR A 1 202 ? -11.152 -12.616 -12.639 1.00 52.09 202 THR A CA 1
ATOM 1408 C C . THR A 1 202 ? -10.144 -11.884 -11.741 1.00 52.09 202 THR A C 1
ATOM 1410 O O . THR A 1 202 ? -10.465 -11.618 -10.587 1.00 52.09 202 THR A O 1
ATOM 1413 N N . GLY A 1 203 ? -8.940 -11.560 -12.239 1.00 54.72 203 GLY A N 1
ATOM 1414 C CA . GLY A 1 203 ? -7.812 -10.969 -11.494 1.00 54.72 203 GLY A CA 1
ATOM 1415 C C . GLY A 1 203 ? -8.008 -9.534 -10.977 1.00 54.72 203 GLY A C 1
ATOM 1416 O O . GLY A 1 203 ? -7.271 -8.630 -11.358 1.00 54.72 203 GLY A O 1
ATOM 1417 N N . TYR A 1 204 ? -8.991 -9.319 -10.108 1.00 60.41 204 TYR A N 1
ATOM 1418 C CA . TYR A 1 204 ? -9.239 -8.058 -9.410 1.00 60.41 204 TYR A CA 1
ATOM 1419 C C . TYR A 1 204 ? -8.196 -7.811 -8.304 1.00 60.41 204 TYR A C 1
ATOM 1421 O O . TYR A 1 204 ? -7.876 -8.720 -7.541 1.00 60.41 204 TYR A O 1
ATOM 1429 N N . GLY A 1 205 ? -7.683 -6.582 -8.177 1.00 61.53 205 GLY A N 1
ATOM 1430 C CA . GLY A 1 205 ? -6.795 -6.181 -7.076 1.00 61.53 205 GLY A CA 1
ATOM 1431 C C . GLY A 1 205 ? -5.310 -6.499 -7.280 1.00 61.53 205 GLY A C 1
ATOM 1432 O O . GLY A 1 205 ? -4.526 -6.344 -6.346 1.00 61.53 205 GLY A O 1
ATOM 1433 N N . VAL A 1 206 ? -4.904 -6.926 -8.482 1.00 71.81 206 VAL A N 1
ATOM 1434 C CA . VAL A 1 206 ? -3.492 -7.210 -8.829 1.00 71.81 206 VAL A CA 1
ATOM 1435 C C . VAL A 1 206 ? -2.745 -5.979 -9.346 1.00 71.81 206 VAL A C 1
ATOM 1437 O O . VAL A 1 206 ? -1.563 -6.057 -9.691 1.00 71.81 206 VAL A O 1
ATOM 1440 N N . ASN A 1 207 ? -3.434 -4.840 -9.447 1.00 76.94 207 ASN A N 1
ATOM 1441 C CA . ASN A 1 207 ? -2.856 -3.593 -9.916 1.00 76.94 207 ASN A CA 1
ATOM 1442 C C . ASN A 1 207 ? -3.013 -2.491 -8.869 1.00 76.94 207 ASN A C 1
ATOM 1444 O O . ASN A 1 207 ? -4.108 -2.266 -8.359 1.00 76.94 207 ASN A O 1
ATOM 1448 N N . ALA A 1 208 ? -1.936 -1.749 -8.624 1.00 84.06 208 ALA A N 1
ATOM 1449 C CA . ALA A 1 208 ? -1.981 -0.477 -7.916 1.00 84.06 208 ALA A CA 1
ATOM 1450 C C . ALA A 1 208 ? -1.971 0.671 -8.931 1.00 84.06 208 ALA A C 1
ATOM 1452 O O . ALA A 1 208 ? -1.103 0.747 -9.802 1.00 84.06 208 ALA A O 1
ATOM 1453 N N . LEU A 1 209 ? -2.941 1.566 -8.817 1.00 82.81 209 LEU A N 1
ATOM 1454 C CA . LEU A 1 209 ? -3.116 2.736 -9.660 1.00 82.81 209 LEU A CA 1
ATOM 1455 C C . LEU A 1 209 ? -2.714 3.983 -8.880 1.00 82.81 209 LEU A C 1
ATOM 1457 O O . LEU A 1 209 ? -3.197 4.197 -7.771 1.00 82.81 209 LEU A O 1
ATOM 1461 N N . ILE A 1 210 ? -1.879 4.825 -9.484 1.00 86.06 210 ILE A N 1
ATOM 1462 C CA . ILE A 1 210 ? -1.650 6.201 -9.040 1.00 86.06 210 ILE A CA 1
ATOM 1463 C C . ILE A 1 210 ? -2.285 7.111 -10.082 1.00 86.06 210 ILE A C 1
ATOM 1465 O O . ILE A 1 210 ? -1.869 7.129 -11.243 1.00 86.06 210 ILE A O 1
ATOM 1469 N N . ASN A 1 211 ? -3.336 7.826 -9.692 1.00 79.94 211 ASN A N 1
ATOM 1470 C CA . ASN A 1 211 ? -4.139 8.608 -10.621 1.00 79.94 211 ASN A CA 1
ATOM 1471 C C . ASN A 1 211 ? -4.701 9.889 -9.990 1.00 79.94 211 ASN A C 1
ATOM 1473 O O . ASN A 1 211 ? -4.363 10.258 -8.867 1.00 79.94 211 ASN A O 1
ATOM 1477 N N . ASN A 1 212 ? -5.557 10.563 -10.759 1.00 81.31 212 ASN A N 1
ATOM 1478 C CA . ASN A 1 212 ? -6.309 11.738 -10.346 1.00 81.31 212 ASN A CA 1
ATOM 1479 C C . ASN A 1 212 ? -7.830 11.494 -10.477 1.00 81.31 212 ASN A C 1
ATOM 1481 O O . ASN A 1 212 ? -8.535 12.255 -11.137 1.00 81.31 212 ASN A O 1
ATOM 1485 N N . ALA A 1 213 ? -8.331 10.373 -9.941 1.00 74.12 213 ALA A N 1
ATOM 1486 C CA . ALA A 1 213 ? -9.715 9.929 -10.156 1.00 74.12 213 ALA A CA 1
ATOM 1487 C C . ALA A 1 213 ? -10.781 10.905 -9.621 1.00 74.12 213 ALA A C 1
ATOM 1489 O O . ALA A 1 213 ? -11.905 10.899 -10.118 1.00 74.12 213 ALA A O 1
ATOM 1490 N N . ALA A 1 214 ? -10.440 11.748 -8.641 1.00 75.06 214 ALA A N 1
ATOM 1491 C CA . ALA A 1 214 ? -11.374 12.667 -7.984 1.00 75.06 214 ALA A CA 1
ATOM 1492 C C . ALA A 1 214 ? -10.900 14.135 -7.951 1.00 75.06 214 ALA A C 1
ATOM 1494 O O . ALA A 1 214 ? -11.379 14.915 -7.134 1.00 75.06 214 ALA A O 1
ATOM 1495 N N . GLY A 1 215 ? -9.951 14.530 -8.807 1.00 80.62 215 GLY A N 1
ATOM 1496 C CA . GLY A 1 215 ? -9.307 15.850 -8.707 1.00 80.62 215 GLY A CA 1
ATOM 1497 C C . GLY A 1 215 ? -8.177 15.912 -7.666 1.00 80.62 215 GLY A C 1
ATOM 1498 O O . GLY A 1 215 ? -7.513 16.942 -7.554 1.00 80.62 215 GLY A O 1
ATOM 1499 N N . GLU A 1 216 ? -7.913 14.800 -6.972 1.00 84.00 216 GLU A N 1
ATOM 1500 C CA . GLU A 1 216 ? -6.825 14.608 -6.016 1.00 84.00 216 GLU A CA 1
ATOM 1501 C C . GLU A 1 216 ? -5.963 13.383 -6.362 1.00 84.00 216 GLU A C 1
ATOM 1503 O O . GLU A 1 216 ? -6.436 12.405 -6.955 1.00 84.00 216 GLU A O 1
ATOM 1508 N N . ILE A 1 217 ? -4.690 13.418 -5.945 1.00 83.06 217 ILE A N 1
ATOM 1509 C CA . ILE A 1 217 ? -3.771 12.280 -6.072 1.00 83.06 217 ILE A CA 1
ATOM 1510 C C . ILE A 1 217 ? -4.353 11.098 -5.301 1.00 83.06 217 ILE A C 1
ATOM 1512 O O . ILE A 1 217 ? -4.525 11.160 -4.087 1.00 83.06 217 ILE A O 1
ATOM 1516 N N . THR A 1 218 ? -4.615 10.009 -6.012 1.00 84.50 218 THR A N 1
ATOM 1517 C CA . THR A 1 218 ? -5.226 8.807 -5.453 1.00 84.50 218 THR A CA 1
ATOM 1518 C C . THR A 1 218 ? -4.325 7.608 -5.711 1.00 84.50 218 THR A C 1
ATOM 1520 O O . THR A 1 218 ? -3.887 7.395 -6.841 1.00 84.50 218 THR A O 1
ATOM 1523 N N . ILE A 1 219 ? -4.071 6.822 -4.661 1.00 88.44 219 ILE A N 1
ATOM 1524 C CA . ILE A 1 219 ? -3.459 5.493 -4.748 1.00 88.44 219 ILE A CA 1
ATOM 1525 C C . ILE A 1 219 ? -4.567 4.481 -4.461 1.00 88.44 219 ILE A C 1
ATOM 1527 O O . ILE A 1 219 ? -5.115 4.477 -3.361 1.00 88.44 219 ILE A O 1
ATOM 1531 N N . ALA A 1 220 ? -4.929 3.667 -5.448 1.00 85.88 220 ALA A N 1
ATOM 1532 C CA . ALA A 1 220 ? -6.069 2.758 -5.354 1.00 85.88 220 ALA A CA 1
ATOM 1533 C C . ALA A 1 220 ? -5.806 1.438 -6.088 1.00 85.88 220 ALA A C 1
ATOM 1535 O O . ALA A 1 220 ? -5.006 1.410 -7.021 1.00 85.88 220 ALA A O 1
ATOM 1536 N N . PRO A 1 221 ? -6.485 0.348 -5.712 1.00 86.56 221 PRO A N 1
ATOM 1537 C CA . PRO A 1 221 ? -6.539 -0.845 -6.546 1.00 86.56 221 PRO A CA 1
ATOM 1538 C C . PRO A 1 221 ? -7.271 -0.564 -7.868 1.00 86.56 221 PRO A C 1
ATOM 1540 O O . PRO A 1 221 ? -8.057 0.379 -7.978 1.00 86.56 221 PRO A O 1
ATOM 1543 N N . ASP A 1 222 ? -7.072 -1.422 -8.862 1.00 78.50 222 ASP A N 1
ATOM 1544 C CA . ASP A 1 222 ? -7.887 -1.450 -10.085 1.00 78.50 222 ASP A CA 1
ATOM 1545 C C . ASP A 1 222 ? -9.325 -1.936 -9.870 1.00 78.50 222 ASP A C 1
ATOM 1547 O O . ASP A 1 222 ? -10.192 -1.691 -10.710 1.00 78.50 222 ASP A O 1
ATOM 1551 N N . ALA A 1 223 ? -9.591 -2.589 -8.739 1.00 80.56 223 ALA A N 1
ATOM 1552 C CA . ALA A 1 223 ? -10.902 -3.084 -8.358 1.00 80.56 223 ALA A CA 1
ATOM 1553 C C . ALA A 1 223 ? -11.272 -2.626 -6.944 1.00 80.56 223 ALA A C 1
ATOM 1555 O O . ALA A 1 223 ? -10.593 -2.944 -5.967 1.00 80.56 223 ALA A O 1
ATOM 1556 N N . GLY A 1 224 ? -12.378 -1.889 -6.824 1.00 78.06 224 GLY A N 1
ATOM 1557 C CA . GLY A 1 224 ? -12.873 -1.422 -5.530 1.00 78.06 224 GLY A CA 1
ATOM 1558 C C . GLY A 1 224 ? -13.146 -2.587 -4.573 1.00 78.06 224 GLY A C 1
ATOM 1559 O O . GLY A 1 224 ? -13.815 -3.548 -4.942 1.00 78.06 224 GLY A O 1
ATOM 1560 N N . GLY A 1 225 ? -12.641 -2.486 -3.341 1.00 76.31 225 GLY A N 1
ATOM 1561 C CA . GLY A 1 225 ? -12.805 -3.511 -2.303 1.00 76.31 225 GLY A CA 1
ATOM 1562 C C . GLY A 1 225 ? -11.727 -4.601 -2.281 1.00 76.31 225 GLY A C 1
ATOM 1563 O O . GLY A 1 225 ? -11.765 -5.439 -1.386 1.00 76.31 225 GLY A O 1
ATOM 1564 N N . TYR A 1 226 ? -10.762 -4.576 -3.206 1.00 77.62 226 TYR A N 1
ATOM 1565 C CA . TYR A 1 226 ? -9.650 -5.530 -3.263 1.00 77.62 226 TYR A CA 1
ATOM 1566 C C . TYR A 1 226 ? -8.300 -4.819 -3.125 1.00 77.62 226 TYR A C 1
ATOM 1568 O O . TYR A 1 226 ? -8.153 -3.695 -3.578 1.00 77.62 226 TYR A O 1
ATOM 1576 N N . GLY A 1 227 ? -7.304 -5.471 -2.521 1.00 77.69 227 GLY A N 1
ATOM 1577 C CA . GLY A 1 227 ? -5.967 -4.903 -2.297 1.00 77.69 227 GLY A CA 1
ATOM 1578 C C . GLY A 1 227 ? -5.763 -4.329 -0.888 1.00 77.69 227 GLY A C 1
ATOM 1579 O O . GLY A 1 227 ? -6.707 -3.905 -0.225 1.00 77.69 227 GLY A O 1
ATOM 1580 N N . GLY A 1 228 ? -4.512 -4.343 -0.419 1.00 81.56 228 GLY A N 1
ATOM 1581 C CA . GLY A 1 228 ? -4.117 -3.903 0.922 1.00 81.56 228 GLY A CA 1
ATOM 1582 C C . GLY A 1 228 ? -2.898 -2.980 0.905 1.00 81.56 228 GLY A C 1
ATOM 1583 O O . GLY A 1 228 ? -2.122 -2.968 -0.051 1.00 81.56 228 GLY A O 1
ATOM 1584 N N . ILE A 1 229 ? -2.725 -2.198 1.975 1.00 86.75 229 ILE A N 1
ATOM 1585 C CA . ILE A 1 229 ? -1.500 -1.428 2.230 1.00 86.75 229 ILE A CA 1
ATOM 1586 C C . ILE A 1 229 ? -0.642 -2.245 3.200 1.00 86.75 229 ILE A C 1
ATOM 1588 O O . ILE A 1 229 ? -0.809 -2.162 4.415 1.00 86.75 229 ILE A O 1
ATOM 1592 N N . GLY A 1 230 ? 0.270 -3.044 2.643 1.00 84.44 230 GLY A N 1
ATOM 1593 C CA . GLY A 1 230 ? 0.993 -4.082 3.386 1.00 84.44 230 GLY A CA 1
ATOM 1594 C C . GLY A 1 230 ? 0.191 -5.383 3.512 1.00 84.44 230 GLY A C 1
ATOM 1595 O O . GLY A 1 230 ? -0.941 -5.477 3.037 1.00 84.44 230 GLY A O 1
ATOM 1596 N N . ALA A 1 231 ? 0.811 -6.391 4.119 1.00 78.50 231 ALA A N 1
ATOM 1597 C CA . ALA A 1 231 ? 0.240 -7.707 4.420 1.00 78.50 231 ALA A CA 1
ATOM 1598 C C . ALA A 1 231 ? 1.051 -8.361 5.562 1.00 78.50 231 ALA A C 1
ATOM 1600 O O . ALA A 1 231 ? 2.123 -7.837 5.891 1.00 78.50 231 ALA A O 1
ATOM 1601 N N . PRO A 1 232 ? 0.597 -9.486 6.148 1.00 77.94 232 PRO A N 1
ATOM 1602 C CA . PRO A 1 232 ? 1.374 -10.205 7.156 1.00 77.94 232 PRO A CA 1
ATOM 1603 C C . PRO A 1 232 ? 2.792 -10.540 6.661 1.00 77.94 232 PRO A C 1
ATOM 1605 O O . PRO A 1 232 ? 2.981 -11.089 5.577 1.00 77.94 232 PRO A O 1
ATOM 1608 N N . GLY A 1 233 ? 3.805 -10.160 7.439 1.00 77.31 233 GLY A N 1
ATOM 1609 C CA . GLY A 1 233 ? 5.230 -10.280 7.119 1.00 77.31 233 GLY A CA 1
ATOM 1610 C C . GLY A 1 233 ? 5.817 -9.171 6.232 1.00 77.31 233 GLY A C 1
ATOM 1611 O O . GLY A 1 233 ? 7.035 -9.137 6.040 1.00 77.31 233 GLY A O 1
ATOM 1612 N N . ILE A 1 234 ? 4.992 -8.270 5.687 1.00 81.75 234 ILE A N 1
ATOM 1613 C CA . ILE A 1 234 ? 5.398 -7.125 4.850 1.00 81.75 234 ILE A CA 1
ATOM 1614 C C . ILE A 1 234 ? 4.655 -5.845 5.259 1.00 81.75 234 ILE A C 1
ATOM 1616 O O . ILE A 1 234 ? 4.084 -5.117 4.441 1.00 81.75 234 ILE A O 1
ATOM 1620 N N . GLU A 1 235 ? 4.633 -5.578 6.560 1.00 84.25 235 GLU A N 1
ATOM 1621 C CA . GLU A 1 235 ? 3.890 -4.477 7.157 1.00 84.25 235 GLU A CA 1
ATOM 1622 C C . GLU A 1 235 ? 4.614 -3.129 7.038 1.00 84.25 235 GLU A C 1
ATOM 1624 O O . GLU A 1 235 ? 5.846 -3.019 7.060 1.00 84.25 235 GLU A O 1
ATOM 1629 N N . TRP A 1 236 ? 3.825 -2.054 7.009 1.00 87.81 236 TRP A N 1
ATOM 1630 C CA . TRP A 1 236 ? 4.336 -0.699 7.189 1.00 87.81 236 TRP A CA 1
ATOM 1631 C C . TRP A 1 236 ? 4.542 -0.410 8.675 1.00 87.81 236 TRP A C 1
ATOM 1633 O O . TRP A 1 236 ? 3.634 -0.574 9.483 1.00 87.81 236 TRP A O 1
ATOM 1643 N N . TYR A 1 237 ? 5.724 0.092 9.043 1.00 86.12 237 TYR A N 1
ATOM 1644 C CA . TYR A 1 237 ? 6.025 0.425 10.442 1.00 86.12 237 TYR A CA 1
ATOM 1645 C C . TYR A 1 237 ? 5.163 1.570 11.003 1.00 86.12 237 TYR A C 1
ATOM 1647 O O . TYR A 1 237 ? 4.937 1.647 12.208 1.00 86.12 237 TYR A O 1
ATOM 1655 N N . GLY A 1 238 ? 4.688 2.474 10.146 1.00 88.12 238 GLY A N 1
ATOM 1656 C CA . GLY A 1 238 ? 3.818 3.571 10.546 1.00 88.12 238 GLY A CA 1
ATOM 1657 C C . GLY A 1 238 ? 3.188 4.262 9.346 1.00 88.12 238 GLY A C 1
ATOM 1658 O O . GLY A 1 238 ? 3.751 4.260 8.251 1.00 88.12 238 GLY A O 1
ATOM 1659 N N . LEU A 1 239 ? 2.022 4.865 9.572 1.00 91.75 239 LEU A N 1
ATOM 1660 C CA . LEU A 1 239 ? 1.272 5.629 8.580 1.00 91.75 239 LEU A CA 1
ATOM 1661 C C . LEU A 1 239 ? 0.944 7.006 9.160 1.00 91.75 239 LEU A C 1
ATOM 1663 O O . LEU A 1 239 ? 0.413 7.107 10.265 1.00 91.75 239 LEU A O 1
ATOM 1667 N N . PHE A 1 240 ? 1.243 8.061 8.404 1.00 91.62 240 PHE A N 1
ATOM 1668 C CA . PHE A 1 240 ? 0.806 9.421 8.713 1.00 91.62 240 PHE A CA 1
ATOM 1669 C C . PHE A 1 240 ? -0.399 9.748 7.835 1.00 91.62 240 PHE A C 1
ATOM 1671 O O . PHE A 1 240 ? -0.273 9.821 6.616 1.00 91.62 240 PHE A O 1
ATOM 1678 N N . TYR A 1 241 ? -1.562 9.933 8.451 1.00 93.44 241 TYR A N 1
ATOM 1679 C CA . TYR A 1 241 ? -2.809 10.234 7.756 1.00 93.44 241 TYR A CA 1
ATOM 1680 C C . TYR A 1 241 ? -3.669 11.190 8.587 1.00 93.44 241 TYR A C 1
ATOM 1682 O O . TYR A 1 241 ? -3.599 11.192 9.815 1.00 93.44 241 TYR A O 1
ATOM 1690 N N . TYR A 1 242 ? -4.486 12.005 7.916 1.00 92.38 242 TYR A N 1
ATOM 1691 C CA . TYR A 1 242 ? -5.462 12.873 8.585 1.00 92.38 242 TYR A CA 1
ATOM 1692 C C . TYR A 1 242 ? -6.743 12.125 8.960 1.00 92.38 242 TYR A C 1
ATOM 1694 O O . TYR A 1 242 ? -7.346 12.415 9.989 1.00 92.38 242 TYR A O 1
ATOM 1702 N N . SER A 1 243 ? -7.168 11.174 8.126 1.00 92.50 243 SER A N 1
ATOM 1703 C CA . SER A 1 243 ? -8.359 10.363 8.368 1.00 92.50 243 SER A CA 1
ATOM 1704 C C . SER A 1 243 ? -8.222 8.977 7.744 1.00 92.50 243 SER A C 1
ATOM 1706 O O . SER A 1 243 ? -7.673 8.840 6.651 1.00 92.50 243 SER A O 1
ATOM 1708 N N . ALA A 1 244 ? -8.731 7.966 8.448 1.00 91.00 244 ALA A N 1
ATOM 1709 C CA . ALA A 1 244 ? -8.941 6.617 7.943 1.00 91.00 244 ALA A CA 1
ATOM 1710 C C . ALA A 1 244 ? -10.447 6.336 7.977 1.00 91.00 244 ALA A C 1
ATOM 1712 O O . ALA A 1 244 ? -11.084 6.467 9.021 1.00 91.00 244 ALA A O 1
ATOM 1713 N N . THR A 1 245 ? -11.028 5.993 6.826 1.00 91.12 245 THR A N 1
ATOM 1714 C CA . THR A 1 245 ? -12.476 5.789 6.678 1.00 91.12 245 THR A CA 1
ATOM 1715 C C . THR A 1 245 ? -12.761 4.364 6.228 1.00 91.12 245 THR A C 1
ATOM 1717 O O . THR A 1 245 ? -12.238 3.923 5.209 1.00 91.12 245 THR A O 1
ATOM 1720 N N . GLN A 1 246 ? -13.639 3.667 6.952 1.00 90.62 246 GLN A N 1
ATOM 1721 C CA . GLN A 1 246 ? -14.136 2.346 6.570 1.00 90.62 246 GLN A CA 1
ATOM 1722 C C . GLN A 1 246 ? -15.553 2.446 6.006 1.00 90.62 246 GLN A C 1
ATOM 1724 O O . GLN A 1 246 ? -16.451 3.016 6.632 1.00 90.62 246 GLN A O 1
ATOM 1729 N N . ALA A 1 247 ? -15.777 1.864 4.827 1.00 91.50 247 ALA A N 1
ATOM 1730 C CA . ALA A 1 247 ? -17.115 1.753 4.261 1.00 91.50 247 ALA A CA 1
ATOM 1731 C C . ALA A 1 247 ? -17.979 0.834 5.144 1.00 91.50 247 ALA A C 1
ATOM 1733 O O . ALA A 1 247 ? -17.686 -0.347 5.305 1.00 91.50 247 ALA A O 1
ATOM 1734 N N . SER A 1 248 ? -19.051 1.378 5.725 1.00 92.81 248 SER A N 1
ATOM 1735 C CA . SER A 1 248 ? -19.903 0.666 6.686 1.00 92.81 248 SER A CA 1
ATOM 1736 C C . SER A 1 248 ? -21.380 0.917 6.371 1.00 92.81 248 SER A C 1
ATOM 1738 O O . SER A 1 248 ? -22.042 1.728 7.013 1.00 92.81 248 SER A O 1
ATOM 1740 N N . ARG A 1 249 ? -21.895 0.251 5.331 1.00 94.19 249 ARG A N 1
ATOM 1741 C CA . ARG A 1 249 ? -23.287 0.388 4.861 1.00 94.19 249 ARG A CA 1
ATOM 1742 C C . ARG A 1 249 ? -24.008 -0.958 4.899 1.00 94.19 249 ARG A C 1
ATOM 1744 O O . ARG A 1 249 ? -23.357 -1.995 4.800 1.00 94.19 249 ARG A O 1
ATOM 1751 N N . ARG A 1 250 ? -25.335 -0.959 5.079 1.00 94.69 250 ARG A N 1
ATOM 1752 C CA . ARG A 1 250 ? -26.115 -2.196 5.289 1.00 94.69 250 ARG A CA 1
ATOM 1753 C C . ARG A 1 250 ? -26.062 -3.110 4.068 1.00 94.69 250 ARG A C 1
ATOM 1755 O O . ARG A 1 250 ? -25.937 -4.312 4.231 1.00 94.69 250 ARG A O 1
ATOM 1762 N N . GLU A 1 251 ? -26.111 -2.540 2.872 1.00 95.81 251 GLU A N 1
ATOM 1763 C CA . GLU A 1 251 ? -26.052 -3.254 1.596 1.00 95.81 251 GLU A CA 1
ATOM 1764 C C . GLU A 1 251 ? -24.721 -3.983 1.355 1.00 95.81 251 GLU A C 1
ATOM 1766 O O . GLU A 1 251 ? -24.665 -4.877 0.518 1.00 95.81 251 GLU A O 1
ATOM 1771 N N . LEU A 1 252 ? -23.665 -3.633 2.102 1.00 92.00 252 LEU A N 1
ATOM 1772 C CA . LEU A 1 252 ? -22.357 -4.296 2.055 1.00 92.00 252 LEU A CA 1
ATOM 1773 C C . LEU A 1 252 ? -22.192 -5.375 3.139 1.00 92.00 252 LEU A C 1
ATOM 1775 O O . LEU A 1 252 ? -21.136 -5.996 3.225 1.00 92.00 252 LEU A O 1
ATOM 1779 N N . LYS A 1 253 ? -23.195 -5.575 4.004 1.00 94.69 253 LYS A N 1
ATOM 1780 C CA . LYS A 1 253 ? -23.121 -6.460 5.173 1.00 94.69 253 LYS A CA 1
ATOM 1781 C C . LYS A 1 253 ? -24.163 -7.574 5.077 1.00 94.69 253 LYS A C 1
ATOM 1783 O O . LYS A 1 253 ? -25.285 -7.350 4.633 1.00 94.69 253 LYS A O 1
ATOM 1788 N N . ARG A 1 254 ? -23.801 -8.764 5.555 1.00 95.12 254 ARG A N 1
ATOM 1789 C CA . ARG A 1 254 ? -24.690 -9.929 5.709 1.00 95.12 254 ARG A CA 1
ATOM 1790 C C . ARG A 1 254 ? -24.715 -10.388 7.165 1.00 95.12 254 ARG A C 1
ATOM 1792 O O . ARG A 1 254 ? -23.863 -9.959 7.936 1.00 95.12 254 ARG A O 1
ATOM 1799 N N . ASP A 1 255 ? -25.697 -11.217 7.513 1.00 94.12 255 ASP A N 1
ATOM 1800 C CA . ASP A 1 255 ? -25.797 -11.885 8.822 1.00 94.12 255 ASP A CA 1
ATOM 1801 C C . ASP A 1 255 ? -25.717 -10.911 10.017 1.00 94.12 255 ASP A C 1
ATOM 1803 O O . ASP A 1 255 ? -24.980 -11.105 10.981 1.00 94.12 255 ASP A O 1
ATOM 1807 N N . ILE A 1 256 ? -26.468 -9.806 9.933 1.00 94.94 256 ILE A N 1
ATOM 1808 C CA . ILE A 1 256 ? -26.434 -8.731 10.934 1.00 94.94 256 ILE A CA 1
ATOM 1809 C C . ILE A 1 256 ? -27.223 -9.150 12.180 1.00 94.94 256 ILE A C 1
ATOM 1811 O O . ILE A 1 256 ? -28.455 -9.127 12.170 1.00 94.94 256 ILE A O 1
ATOM 1815 N N . THR A 1 257 ? -26.507 -9.434 13.267 1.00 92.81 257 THR A N 1
ATOM 1816 C CA . THR A 1 257 ? -27.083 -9.668 14.599 1.00 92.81 257 THR A CA 1
ATOM 1817 C C . THR A 1 257 ? -26.929 -8.424 15.467 1.00 92.81 257 THR A C 1
ATOM 1819 O O . THR A 1 257 ? -25.825 -7.915 15.653 1.00 92.81 257 THR A O 1
ATOM 1822 N N . TYR A 1 258 ? -28.045 -7.921 15.994 1.00 91.56 258 TYR A N 1
ATOM 1823 C CA . TYR A 1 258 ? -28.041 -6.836 16.974 1.00 91.56 258 TYR A CA 1
ATOM 1824 C C . TYR A 1 258 ? -27.813 -7.378 18.380 1.00 91.56 258 TYR A C 1
ATOM 1826 O O . TYR A 1 258 ? -28.173 -8.515 18.674 1.00 91.56 258 TYR A O 1
ATOM 1834 N N . PHE A 1 259 ? -27.227 -6.558 19.247 1.00 90.38 259 PHE A N 1
ATOM 1835 C CA . PHE A 1 259 ? -26.947 -6.971 20.614 1.00 90.38 259 PHE A CA 1
ATOM 1836 C C . PHE A 1 259 ? -28.229 -7.022 21.442 1.00 90.38 259 PHE A C 1
ATOM 1838 O O . PHE A 1 259 ? -28.934 -6.022 21.587 1.00 90.38 259 PHE A O 1
ATOM 1845 N N . ASP A 1 260 ? -28.510 -8.205 21.976 1.00 88.88 260 ASP A N 1
ATOM 1846 C CA . ASP A 1 260 ? -29.482 -8.427 23.035 1.00 88.88 260 ASP A CA 1
ATOM 1847 C C . ASP A 1 260 ? -28.764 -8.553 24.389 1.00 88.88 260 ASP A C 1
ATOM 1849 O O . ASP A 1 260 ? -27.555 -8.336 24.508 1.00 88.88 260 ASP A O 1
ATOM 1853 N N . GLU A 1 261 ? -29.508 -8.888 25.437 1.00 85.00 261 GLU A N 1
ATOM 1854 C CA . GLU A 1 261 ? -28.944 -8.998 26.780 1.00 85.00 261 GLU A CA 1
ATOM 1855 C C . GLU A 1 261 ? -27.914 -10.126 26.915 1.00 85.00 261 GLU A C 1
ATOM 1857 O O . GLU A 1 261 ? -26.879 -9.932 27.552 1.00 85.00 261 GLU A O 1
ATOM 1862 N N . ASN A 1 262 ? -28.130 -11.261 26.240 1.00 88.81 262 ASN A N 1
ATOM 1863 C CA . ASN A 1 262 ? -27.190 -12.382 26.258 1.00 88.81 262 ASN A CA 1
ATOM 1864 C C . ASN A 1 262 ? -25.875 -12.013 25.566 1.00 88.81 262 ASN A C 1
ATOM 1866 O O . ASN A 1 262 ? -24.792 -12.313 26.079 1.00 88.81 262 ASN A O 1
ATOM 1870 N N . VAL A 1 263 ? -25.964 -11.339 24.415 1.00 91.38 263 VAL A N 1
ATOM 1871 C CA . VAL A 1 263 ? -24.795 -10.859 23.675 1.00 91.38 263 VAL A CA 1
ATOM 1872 C C . VAL A 1 263 ? -24.052 -9.795 24.478 1.00 91.38 263 VAL A C 1
ATOM 1874 O O . VAL A 1 263 ? -22.835 -9.886 24.612 1.00 91.38 263 VAL A O 1
ATOM 1877 N N . ASN A 1 264 ? -24.761 -8.841 25.087 1.00 90.88 264 ASN A N 1
ATOM 1878 C CA . ASN A 1 264 ? -24.152 -7.808 25.926 1.00 90.88 264 ASN A CA 1
ATOM 1879 C C . ASN A 1 264 ? -23.347 -8.406 27.084 1.00 90.88 264 ASN A C 1
ATOM 1881 O O . ASN A 1 264 ? -22.187 -8.040 27.279 1.00 90.88 264 ASN A O 1
ATOM 1885 N N . SER A 1 265 ? -23.916 -9.359 27.827 1.00 89.19 265 SER A N 1
ATOM 1886 C CA . SER A 1 265 ? -23.201 -9.994 28.936 1.00 89.19 265 SER A CA 1
ATOM 1887 C C . SER A 1 265 ? -21.980 -10.790 28.466 1.00 89.19 265 SER A C 1
ATOM 1889 O O . SER A 1 265 ? -20.928 -10.736 29.102 1.00 89.19 265 SER A O 1
ATOM 1891 N N . TYR A 1 266 ? -22.075 -11.498 27.336 1.00 91.94 266 TYR A N 1
ATOM 1892 C CA . TYR A 1 266 ? -20.924 -12.186 26.746 1.00 91.94 266 TYR A CA 1
ATOM 1893 C C . TYR A 1 266 ? -19.819 -11.210 26.322 1.00 91.94 266 TYR A C 1
ATOM 1895 O O . TYR A 1 266 ? -18.647 -11.445 26.619 1.00 91.94 266 TYR A O 1
ATOM 1903 N N . LEU A 1 267 ? -20.173 -10.101 25.666 1.00 92.62 267 LEU A N 1
ATOM 1904 C CA . LEU A 1 267 ? -19.209 -9.080 25.257 1.00 92.62 267 LEU A CA 1
ATOM 1905 C C . LEU A 1 267 ? -18.549 -8.422 26.469 1.00 92.62 267 LEU A C 1
ATOM 1907 O O . LEU A 1 267 ? -17.332 -8.266 26.467 1.00 92.62 267 LEU A O 1
ATOM 1911 N N . MET A 1 268 ? -19.302 -8.109 27.528 1.00 92.75 268 MET A N 1
ATOM 1912 C CA . MET A 1 268 ? -18.721 -7.560 28.757 1.00 92.75 268 MET A CA 1
ATOM 1913 C C . MET A 1 268 ? -17.761 -8.531 29.435 1.00 92.75 268 MET A C 1
ATOM 1915 O O . MET A 1 268 ? -16.687 -8.110 29.857 1.00 92.75 268 MET A O 1
ATOM 1919 N N . ASN A 1 269 ? -18.083 -9.827 29.483 1.00 91.88 269 ASN A N 1
ATOM 1920 C CA . ASN A 1 269 ? -17.151 -10.830 30.003 1.00 91.88 269 ASN A CA 1
ATOM 1921 C C . ASN A 1 269 ? -15.840 -10.848 29.204 1.00 91.88 269 ASN A C 1
ATOM 1923 O O . ASN A 1 269 ? -14.764 -10.898 29.796 1.00 91.88 269 ASN A O 1
ATOM 1927 N N . ASN A 1 270 ? -15.921 -10.749 27.875 1.00 93.62 270 ASN A N 1
ATOM 1928 C CA . ASN A 1 270 ? -14.742 -10.665 27.014 1.00 93.62 270 ASN A CA 1
ATOM 1929 C C . ASN A 1 270 ? -13.961 -9.360 27.231 1.00 93.62 270 ASN A C 1
ATOM 1931 O O . ASN A 1 270 ? -12.751 -9.413 27.420 1.00 93.62 270 ASN A O 1
ATOM 1935 N N . ILE A 1 271 ? -14.632 -8.203 27.288 1.00 94.75 271 ILE A N 1
ATOM 1936 C CA . ILE A 1 271 ? -14.004 -6.897 27.563 1.00 94.75 271 ILE A CA 1
ATOM 1937 C C . ILE A 1 271 ? -13.242 -6.926 28.891 1.00 94.75 271 ILE A C 1
ATOM 1939 O O . ILE A 1 271 ? -12.113 -6.449 28.962 1.00 94.75 271 ILE A O 1
ATOM 1943 N N . MET A 1 272 ? -13.837 -7.504 29.936 1.00 92.94 272 MET A N 1
ATOM 1944 C CA . MET A 1 272 ? -13.214 -7.603 31.259 1.00 92.94 272 MET A CA 1
ATOM 1945 C C . MET A 1 272 ? -12.069 -8.622 31.311 1.00 92.94 272 MET A C 1
ATOM 1947 O O . MET A 1 272 ? -11.199 -8.513 32.174 1.00 92.94 272 MET A O 1
ATOM 1951 N N . ALA A 1 273 ? -12.059 -9.608 30.408 1.00 94.12 273 ALA A N 1
ATOM 1952 C CA . ALA A 1 273 ? -10.977 -10.580 30.277 1.00 94.12 273 ALA A CA 1
ATOM 1953 C C . ALA A 1 273 ? -9.785 -10.048 29.460 1.00 94.12 273 ALA A C 1
ATOM 1955 O O . ALA A 1 273 ? -8.667 -10.540 29.629 1.00 94.12 273 ALA A O 1
ATOM 1956 N N . MET A 1 274 ? -10.001 -9.046 28.600 1.00 95.12 274 MET A N 1
ATOM 1957 C CA . MET A 1 274 ? -8.935 -8.409 27.826 1.00 95.12 274 MET A CA 1
ATOM 1958 C C . MET A 1 274 ? -7.933 -7.700 28.743 1.00 95.12 274 MET A C 1
ATOM 1960 O O . MET A 1 274 ? -8.303 -7.017 29.698 1.00 95.12 274 MET A O 1
ATOM 1964 N N . LYS A 1 275 ? -6.641 -7.813 28.414 1.00 96.31 275 LYS A N 1
ATOM 1965 C CA . LYS A 1 275 ? -5.541 -7.236 29.199 1.00 96.31 275 LYS A CA 1
ATOM 1966 C C . LYS A 1 275 ? -4.808 -6.149 28.407 1.00 96.31 275 LYS A C 1
ATOM 1968 O O . LYS A 1 275 ? -3.924 -6.462 27.607 1.00 96.31 275 LYS A O 1
ATOM 1973 N N . PRO A 1 276 ? -5.135 -4.860 28.612 1.00 95.69 276 PRO A N 1
ATOM 1974 C CA . PRO A 1 276 ? -4.307 -3.781 28.096 1.00 95.69 276 PRO A CA 1
ATOM 1975 C C . PRO A 1 276 ? -2.893 -3.904 28.667 1.00 95.69 276 PRO A C 1
ATOM 1977 O O . PRO A 1 276 ? -2.711 -4.118 29.867 1.00 95.69 276 PRO A O 1
ATOM 1980 N N . SER A 1 277 ? -1.886 -3.749 27.818 1.00 96.94 277 SER A N 1
ATOM 1981 C CA . SER A 1 277 ? -0.484 -3.857 28.203 1.00 96.94 277 SER A CA 1
ATOM 1982 C C . SER A 1 277 ? 0.334 -2.708 27.630 1.00 96.94 277 SER A C 1
ATOM 1984 O O . SER A 1 277 ? 0.031 -2.152 26.569 1.00 96.94 277 SER A O 1
ATOM 1986 N N . PHE A 1 278 ? 1.396 -2.358 28.354 1.00 97.75 278 PHE A N 1
ATOM 1987 C CA . PHE A 1 278 ? 2.468 -1.539 27.813 1.00 97.75 278 PHE A CA 1
ATOM 1988 C C . PHE A 1 278 ? 3.561 -2.449 27.260 1.00 97.75 278 PHE A C 1
ATOM 1990 O O . PHE A 1 278 ? 4.009 -3.362 27.954 1.00 97.75 278 PHE A O 1
ATOM 1997 N N . TYR A 1 279 ? 4.027 -2.190 26.041 1.00 96.12 279 TYR A N 1
ATOM 1998 C CA . TYR A 1 279 ? 5.058 -3.011 25.399 1.00 96.12 279 TYR A CA 1
ATOM 1999 C C . TYR A 1 279 ? 6.019 -2.185 24.533 1.00 96.12 279 TYR A C 1
ATOM 2001 O O . TYR A 1 279 ? 5.799 -1.001 24.281 1.00 96.12 279 TYR A O 1
ATOM 2009 N N . LYS A 1 280 ? 7.110 -2.815 24.087 1.00 95.06 280 LYS A N 1
ATOM 2010 C CA . LYS A 1 280 ? 8.019 -2.321 23.040 1.00 95.06 280 LYS A CA 1
ATOM 2011 C C . LYS A 1 280 ? 8.297 -3.442 22.052 1.00 95.06 280 LYS A C 1
ATOM 2013 O O . LYS A 1 280 ? 8.362 -4.606 22.452 1.00 95.06 280 LYS A O 1
ATOM 2018 N N . TYR A 1 281 ? 8.460 -3.112 20.776 1.00 93.31 281 TYR A N 1
ATOM 2019 C CA . TYR A 1 281 ? 8.853 -4.116 19.794 1.00 93.31 281 TYR A CA 1
ATOM 2020 C C . TYR A 1 281 ? 10.305 -4.525 20.028 1.00 93.31 281 TYR A C 1
ATOM 2022 O O . TYR A 1 281 ? 11.164 -3.691 20.298 1.00 93.31 281 TYR A O 1
ATOM 2030 N N . LYS A 1 282 ? 10.612 -5.814 19.847 1.00 92.50 282 LYS A N 1
ATOM 2031 C CA . LYS A 1 282 ? 11.987 -6.331 19.990 1.00 92.50 282 LYS A CA 1
ATOM 2032 C C . LYS A 1 282 ? 12.986 -5.669 19.029 1.00 92.50 282 LYS A C 1
ATOM 2034 O O . LYS A 1 282 ? 14.182 -5.697 19.285 1.00 92.50 282 LYS A O 1
ATOM 2039 N N . SER A 1 283 ? 12.503 -5.108 17.919 1.00 89.44 283 SER A N 1
ATOM 2040 C CA . SER A 1 283 ? 13.302 -4.385 16.923 1.00 89.44 283 SER A CA 1
ATOM 2041 C C . SER A 1 283 ? 13.488 -2.890 17.227 1.00 89.44 283 SER A C 1
ATOM 2043 O O . SER A 1 283 ? 14.117 -2.190 16.433 1.00 89.44 283 SER A O 1
ATOM 2045 N N . GLU A 1 284 ? 12.889 -2.370 18.301 1.00 93.31 284 GLU A N 1
ATOM 2046 C CA . GLU A 1 284 ? 13.043 -0.977 18.735 1.00 93.31 284 GLU A CA 1
ATOM 2047 C C . GLU A 1 284 ? 14.205 -0.820 19.722 1.00 93.31 284 GLU A C 1
ATOM 2049 O O . GLU A 1 284 ? 14.612 -1.766 20.393 1.00 93.31 284 GLU A O 1
ATOM 2054 N N . ASN A 1 285 ? 14.737 0.399 19.815 1.00 92.88 285 ASN A N 1
ATOM 2055 C CA . ASN A 1 285 ? 15.856 0.736 20.689 1.00 92.88 285 ASN A CA 1
ATOM 2056 C C . ASN A 1 285 ? 15.420 1.703 21.793 1.00 92.88 285 ASN A C 1
ATOM 2058 O O . ASN A 1 285 ? 14.775 2.717 21.520 1.00 92.88 285 ASN A O 1
ATOM 2062 N N . ASP A 1 286 ? 15.853 1.441 23.026 1.00 95.88 286 ASP A N 1
ATOM 2063 C CA . ASP A 1 286 ? 15.632 2.334 24.175 1.00 95.88 286 ASP A CA 1
ATOM 2064 C C . ASP A 1 286 ? 16.571 3.545 24.184 1.00 95.88 286 ASP A C 1
ATOM 2066 O O . ASP A 1 286 ? 16.317 4.548 24.852 1.00 95.88 286 ASP A O 1
ATOM 2070 N N . VAL A 1 287 ? 17.667 3.457 23.435 1.00 95.31 287 VAL A N 1
ATOM 2071 C CA . VAL A 1 287 ? 18.672 4.507 23.295 1.00 95.31 287 VAL A CA 1
ATOM 2072 C C . VAL A 1 287 ? 18.787 4.917 21.839 1.00 95.31 287 VAL A C 1
ATOM 2074 O O . VAL A 1 287 ? 18.589 4.110 20.932 1.00 95.31 287 VAL A O 1
ATOM 2077 N N . LYS A 1 288 ? 19.129 6.185 21.609 1.00 95.44 288 LYS A N 1
ATOM 2078 C CA . LYS A 1 288 ? 19.332 6.700 20.258 1.00 95.44 288 LYS A CA 1
ATOM 2079 C C . LYS A 1 288 ? 20.567 6.053 19.641 1.00 95.44 288 LYS A C 1
ATOM 2081 O O . LYS A 1 288 ? 21.680 6.293 20.101 1.00 95.44 288 LYS A O 1
ATOM 2086 N N . ILE A 1 289 ? 20.359 5.273 18.584 1.00 92.31 289 ILE A N 1
ATOM 2087 C CA . ILE A 1 289 ? 21.430 4.661 17.792 1.00 92.31 289 ILE A CA 1
ATOM 2088 C C . ILE A 1 289 ? 21.555 5.427 16.475 1.00 92.31 289 ILE A C 1
ATOM 2090 O O . ILE A 1 289 ? 20.575 5.570 15.744 1.00 92.31 289 ILE A O 1
ATOM 2094 N N . ALA A 1 290 ? 22.759 5.923 16.181 1.00 92.25 290 ALA A N 1
ATOM 2095 C CA . ALA A 1 290 ? 23.036 6.671 14.958 1.00 92.25 290 ALA A CA 1
ATOM 2096 C C . ALA A 1 290 ? 22.736 5.825 13.706 1.00 92.25 290 ALA A C 1
ATOM 2098 O O . ALA A 1 290 ? 23.210 4.694 13.597 1.00 92.25 290 ALA A O 1
ATOM 2099 N N . GLY A 1 291 ? 21.951 6.366 12.773 1.00 87.56 291 GLY A N 1
ATOM 2100 C CA . GLY A 1 291 ? 21.493 5.668 11.565 1.00 87.56 291 GLY A CA 1
ATOM 2101 C C . GLY A 1 291 ? 20.283 4.747 11.767 1.00 87.56 291 GLY A C 1
ATOM 2102 O O . GLY A 1 291 ? 19.776 4.197 10.791 1.00 87.56 291 GLY A O 1
ATOM 2103 N N . ASN A 1 292 ? 19.800 4.580 13.002 1.00 85.75 292 ASN A N 1
ATOM 2104 C CA . ASN A 1 292 ? 18.579 3.839 13.325 1.00 85.75 292 ASN A CA 1
ATOM 2105 C C . ASN A 1 292 ? 17.647 4.653 14.242 1.00 85.75 292 ASN A C 1
ATOM 2107 O O . ASN A 1 292 ? 16.915 4.116 15.079 1.00 85.75 292 ASN A O 1
ATOM 2111 N N . GLU A 1 293 ? 17.675 5.979 14.096 1.00 90.12 293 GLU A N 1
ATOM 2112 C CA . GLU A 1 293 ? 16.890 6.904 14.911 1.00 90.12 293 GLU A CA 1
ATOM 2113 C C . GLU A 1 293 ? 15.386 6.639 14.774 1.00 90.12 293 GLU A C 1
ATOM 2115 O O . GLU A 1 293 ? 14.664 6.726 15.761 1.00 90.12 293 GLU A O 1
ATOM 2120 N N . GLN A 1 294 ? 14.925 6.229 13.586 1.00 86.19 294 GLN A N 1
ATOM 2121 C CA . GLN A 1 294 ? 13.517 5.908 13.305 1.00 86.19 294 GLN A CA 1
ATOM 2122 C C . GLN A 1 294 ? 12.983 4.714 14.119 1.00 86.19 294 GLN A C 1
ATOM 2124 O O . GLN A 1 294 ? 11.775 4.576 14.300 1.00 86.19 294 GLN A O 1
ATOM 2129 N N . ARG A 1 295 ? 13.869 3.845 14.625 1.00 89.88 295 ARG A N 1
ATOM 2130 C CA . ARG A 1 295 ? 13.516 2.717 15.506 1.00 89.88 295 ARG A CA 1
ATOM 2131 C C . ARG A 1 295 ? 13.818 3.001 16.976 1.00 89.88 295 ARG A C 1
ATOM 2133 O O . ARG A 1 295 ? 13.676 2.111 17.805 1.00 89.88 295 ARG A O 1
ATOM 2140 N N . THR A 1 296 ? 14.267 4.206 17.322 1.00 92.25 296 THR A N 1
ATOM 2141 C CA . THR A 1 296 ? 14.473 4.595 18.722 1.00 92.25 296 THR A CA 1
ATOM 2142 C C . THR A 1 296 ? 13.143 5.020 19.334 1.00 92.25 296 THR A C 1
ATOM 2144 O O . THR A 1 296 ? 12.493 5.931 18.822 1.00 92.25 296 THR A O 1
ATOM 2147 N N . ARG A 1 297 ? 12.751 4.405 20.454 1.00 90.38 297 ARG A N 1
ATOM 2148 C CA . ARG A 1 297 ? 11.511 4.735 21.158 1.00 90.38 297 ARG A CA 1
ATOM 2149 C C . ARG A 1 297 ? 11.709 4.714 22.670 1.00 90.38 297 ARG A C 1
ATOM 2151 O O . ARG A 1 297 ? 11.813 3.663 23.297 1.00 90.38 297 ARG A O 1
ATOM 2158 N N . TYR A 1 298 ? 11.721 5.899 23.273 1.00 93.81 298 TYR A N 1
ATOM 2159 C CA . TYR A 1 298 ? 11.858 6.036 24.726 1.00 93.81 298 TYR A CA 1
ATOM 2160 C C . TYR A 1 298 ? 10.603 5.566 25.472 1.00 93.81 298 TYR A C 1
ATOM 2162 O O . TYR A 1 298 ? 10.708 4.883 26.489 1.00 93.81 298 TYR A O 1
ATOM 2170 N N . ASN A 1 299 ? 9.425 5.859 24.920 1.00 94.56 299 ASN A N 1
ATOM 2171 C CA . ASN A 1 299 ? 8.138 5.509 25.517 1.00 94.56 299 ASN A CA 1
ATOM 2172 C C . ASN A 1 299 ? 7.695 4.097 25.117 1.00 94.56 299 ASN A C 1
ATOM 2174 O O . ASN A 1 299 ? 8.047 3.607 24.045 1.00 94.56 299 ASN A O 1
ATOM 2178 N N . MET A 1 300 ? 6.894 3.460 25.968 1.00 96.25 300 MET A N 1
ATOM 2179 C CA . MET A 1 300 ? 6.212 2.209 25.628 1.00 96.25 300 MET A CA 1
ATOM 2180 C C . MET A 1 300 ? 4.994 2.490 24.736 1.00 96.25 300 MET A C 1
ATOM 2182 O O . MET A 1 300 ? 4.401 3.569 24.794 1.00 96.25 300 MET A O 1
ATOM 2186 N N . HIS A 1 301 ? 4.624 1.518 23.910 1.00 95.56 301 HIS A N 1
ATOM 2187 C CA . HIS A 1 301 ? 3.318 1.466 23.257 1.00 95.56 301 HIS A CA 1
ATOM 2188 C C . HIS A 1 301 ? 2.274 0.997 24.260 1.00 95.56 301 HIS A C 1
ATOM 2190 O O . HIS A 1 301 ? 2.617 0.316 25.222 1.00 95.56 301 HIS A O 1
ATOM 2196 N N . MET A 1 302 ? 1.012 1.324 24.008 1.00 96.06 302 MET A N 1
ATOM 2197 C CA . MET A 1 302 ? -0.134 0.767 24.723 1.00 96.06 302 MET A CA 1
ATOM 2198 C C . MET A 1 302 ? -0.989 -0.002 23.722 1.00 96.06 302 MET A C 1
ATOM 2200 O O . MET A 1 302 ? -1.259 0.504 22.633 1.00 96.06 302 MET A O 1
ATOM 2204 N N . GLY A 1 303 ? -1.414 -1.208 24.078 1.00 95.44 303 GLY A N 1
ATOM 2205 C CA . GLY A 1 303 ? -2.279 -2.015 23.226 1.00 95.44 303 GLY A CA 1
ATOM 2206 C C . GLY A 1 303 ? -2.630 -3.347 23.867 1.00 95.44 303 GLY A C 1
ATOM 2207 O O . GLY A 1 303 ? -2.598 -3.480 25.089 1.00 95.44 303 GLY A O 1
ATOM 2208 N N . PHE A 1 304 ? -2.956 -4.327 23.033 1.00 95.75 304 PHE A N 1
ATOM 2209 C CA . PHE A 1 304 ? -3.311 -5.678 23.454 1.00 95.75 304 PHE A CA 1
ATOM 2210 C C . PHE A 1 304 ? -2.365 -6.698 22.824 1.00 95.75 304 PHE A C 1
ATOM 2212 O O . PHE A 1 304 ? -1.813 -6.450 21.750 1.00 95.75 304 PHE A O 1
ATOM 2219 N N . ILE A 1 305 ? -2.188 -7.834 23.497 1.00 95.25 305 ILE A N 1
ATOM 2220 C CA . ILE A 1 305 ? -1.471 -8.981 22.945 1.00 95.25 305 ILE A CA 1
ATOM 2221 C C . ILE A 1 305 ? -2.486 -9.867 22.224 1.00 95.25 305 ILE A C 1
ATOM 2223 O O . ILE A 1 305 ? -3.532 -10.187 22.781 1.00 95.25 305 ILE A O 1
ATOM 2227 N N . LEU A 1 306 ? -2.189 -10.216 20.974 1.00 92.31 306 LEU A N 1
ATOM 2228 C CA . LEU A 1 306 ? -3.136 -10.830 20.043 1.00 92.31 306 LEU A CA 1
ATOM 2229 C C . LEU A 1 306 ? -3.784 -12.118 20.578 1.00 92.31 306 LEU A C 1
ATOM 2231 O O . LEU A 1 306 ? -5.003 -12.250 20.538 1.00 92.31 306 LEU A O 1
ATOM 2235 N N . ASP A 1 307 ? -2.988 -13.030 21.136 1.00 90.38 307 ASP A N 1
ATOM 2236 C CA . ASP A 1 307 ? -3.444 -14.315 21.685 1.00 90.38 307 ASP A CA 1
ATOM 2237 C C . ASP A 1 307 ? -4.244 -14.186 22.994 1.00 90.38 307 ASP A C 1
ATOM 2239 O O . ASP A 1 307 ? -4.874 -15.147 23.433 1.00 90.38 307 ASP A O 1
ATOM 2243 N N . GLU A 1 308 ? -4.272 -12.994 23.592 1.00 92.25 308 GLU A N 1
ATOM 2244 C CA . GLU A 1 308 ? -5.085 -12.657 24.762 1.00 92.25 308 GLU A CA 1
ATOM 2245 C C . GLU A 1 308 ? -6.355 -11.865 24.400 1.00 92.25 308 GLU A C 1
ATOM 2247 O O . GLU A 1 308 ? -7.061 -11.385 25.293 1.00 92.25 308 GLU A O 1
ATOM 2252 N N . THR A 1 309 ? -6.653 -11.698 23.106 1.00 95.00 309 THR A N 1
ATOM 2253 C CA . THR A 1 309 ? -7.847 -10.985 22.630 1.00 95.00 309 THR A CA 1
ATOM 2254 C C . THR A 1 309 ? -8.871 -11.913 21.980 1.00 95.00 309 THR A C 1
ATOM 2256 O O . THR A 1 309 ? -8.481 -12.894 21.346 1.00 95.00 309 THR A O 1
ATOM 2259 N N . PRO A 1 310 ? -10.179 -11.609 22.090 1.00 95.38 310 PRO A N 1
ATOM 2260 C CA . PRO A 1 310 ? -11.217 -12.370 21.400 1.00 95.38 310 PRO A CA 1
ATOM 2261 C C . PRO A 1 310 ? -11.029 -12.364 19.878 1.00 95.38 310 PRO A C 1
ATOM 2263 O O . PRO A 1 310 ? -10.615 -11.361 19.303 1.00 95.38 310 PRO A O 1
ATOM 2266 N N . ASP A 1 311 ? -11.404 -13.447 19.205 1.00 95.44 311 ASP A N 1
ATOM 2267 C CA . ASP A 1 311 ? -11.155 -13.605 17.764 1.00 95.44 311 ASP A CA 1
ATOM 2268 C C . ASP A 1 311 ? -11.872 -12.559 16.906 1.00 95.44 311 ASP A C 1
ATOM 2270 O O . ASP A 1 311 ? -11.335 -12.098 15.905 1.00 95.44 311 ASP A O 1
ATOM 2274 N N . PHE A 1 312 ? -13.062 -12.125 17.323 1.00 94.50 312 PHE A N 1
ATOM 2275 C CA . PHE A 1 312 ? -13.866 -11.139 16.596 1.00 94.50 312 PHE A CA 1
ATOM 2276 C C . PHE A 1 312 ? -13.300 -9.704 16.627 1.00 94.50 312 PHE A C 1
ATOM 2278 O O . PHE A 1 312 ? -13.887 -8.817 16.010 1.00 94.50 312 PHE A O 1
ATOM 2285 N N . VAL A 1 313 ? -12.200 -9.447 17.350 1.00 96.12 313 VAL A N 1
ATOM 2286 C CA . VAL A 1 313 ? -11.443 -8.181 17.256 1.00 96.12 313 VAL A CA 1
ATOM 2287 C C . VAL A 1 313 ? -10.111 -8.328 16.519 1.00 96.12 313 VAL A C 1
ATOM 2289 O O . VAL A 1 313 ? -9.371 -7.350 16.401 1.00 96.12 313 VAL A O 1
ATOM 2292 N N . GLN A 1 314 ? -9.788 -9.527 16.038 1.00 94.56 314 GLN A N 1
ATOM 2293 C CA . GLN A 1 314 ? -8.591 -9.783 15.244 1.00 94.56 314 GLN A CA 1
ATOM 2294 C C . GLN A 1 314 ? -8.877 -9.536 13.756 1.00 94.56 314 GLN A C 1
ATOM 2296 O O . GLN A 1 314 ? -10.030 -9.518 13.320 1.00 94.56 314 GLN A O 1
ATOM 2301 N N . ASP A 1 315 ? -7.826 -9.309 12.973 1.00 90.88 315 ASP A N 1
ATOM 2302 C CA . ASP A 1 315 ? -7.928 -9.254 11.516 1.00 90.88 315 ASP A CA 1
ATOM 2303 C C . ASP A 1 315 ? -8.265 -10.633 10.915 1.00 90.88 315 ASP A C 1
ATOM 2305 O O . ASP A 1 315 ? -8.242 -11.674 11.573 1.00 90.88 315 ASP A O 1
ATOM 2309 N N . ASN A 1 316 ? -8.581 -10.655 9.621 1.00 87.25 316 ASN A N 1
ATOM 2310 C CA . ASN A 1 316 ? -8.948 -11.876 8.899 1.00 87.25 316 ASN A CA 1
ATOM 2311 C C . ASN A 1 316 ? -7.824 -12.926 8.847 1.00 87.25 316 ASN A C 1
ATOM 2313 O O . ASN A 1 316 ? -8.103 -14.104 8.625 1.00 87.25 316 ASN A O 1
ATOM 2317 N N . SER A 1 317 ? -6.572 -12.504 9.020 1.00 86.88 317 SER A N 1
ATOM 2318 C CA . SER A 1 317 ? -5.400 -13.371 9.094 1.00 86.88 317 SER A CA 1
ATOM 2319 C C . SER A 1 317 ? -5.027 -13.782 10.518 1.00 86.88 317 SER A C 1
ATOM 2321 O O . SER A 1 317 ? -4.049 -14.506 10.672 1.00 86.88 317 SER A O 1
ATOM 2323 N N . PHE A 1 318 ? -5.764 -13.362 11.553 1.00 90.25 318 PHE A N 1
ATOM 2324 C CA . PHE A 1 318 ? -5.433 -13.611 12.965 1.00 90.25 318 PHE A CA 1
ATOM 2325 C C . PHE A 1 318 ? -3.983 -13.231 13.306 1.00 90.25 318 PHE A C 1
ATOM 2327 O O . PHE A 1 318 ? -3.293 -13.940 14.039 1.00 90.25 318 PHE A O 1
ATOM 2334 N N . SER A 1 319 ? -3.478 -12.163 12.695 1.00 88.69 319 SER A N 1
ATOM 2335 C CA . SER A 1 319 ? -2.106 -11.655 12.795 1.00 88.69 319 SER A CA 1
ATOM 2336 C C . SER A 1 319 ? -2.019 -10.264 13.413 1.00 88.69 319 SER A C 1
ATOM 2338 O O . SER A 1 319 ? -0.942 -9.834 13.828 1.00 88.69 319 SER A O 1
ATOM 2340 N N . GLY A 1 320 ? -3.145 -9.562 13.488 1.00 91.62 320 GLY A N 1
ATOM 2341 C CA . GLY A 1 320 ? -3.239 -8.203 13.992 1.00 91.62 320 GLY A CA 1
ATOM 2342 C C . GLY A 1 320 ? -4.585 -7.925 14.649 1.00 91.62 320 GLY A C 1
ATOM 2343 O O . GLY A 1 320 ? -5.509 -8.731 14.600 1.00 91.62 320 GLY A O 1
ATOM 2344 N N . ILE A 1 321 ? -4.684 -6.760 15.286 1.00 94.38 321 ILE A N 1
ATOM 2345 C CA . ILE A 1 321 ? -5.923 -6.273 15.897 1.00 94.38 321 ILE A CA 1
ATOM 2346 C C . ILE A 1 321 ? -6.642 -5.367 14.898 1.00 94.38 321 ILE A C 1
ATOM 2348 O O . ILE A 1 321 ? -6.077 -4.367 14.449 1.00 94.38 321 ILE A O 1
ATOM 2352 N N . ASP A 1 322 ? -7.902 -5.675 14.598 1.00 94.25 322 ASP A N 1
ATOM 2353 C CA . ASP A 1 322 ? -8.768 -4.795 13.823 1.00 94.25 322 ASP A CA 1
ATOM 2354 C C . ASP A 1 322 ? -9.216 -3.613 14.698 1.00 94.25 322 ASP A C 1
ATOM 2356 O O . ASP A 1 322 ? -10.038 -3.732 15.614 1.00 94.25 322 ASP A O 1
ATOM 2360 N N . ILE A 1 323 ? -8.671 -2.434 14.393 1.00 93.56 323 ILE A N 1
ATOM 2361 C CA . ILE A 1 323 ? -8.936 -1.191 15.125 1.00 93.56 323 ILE A CA 1
ATOM 2362 C C . ILE A 1 323 ? -10.418 -0.797 15.049 1.00 93.56 323 ILE A C 1
ATOM 2364 O O . ILE A 1 323 ? -10.945 -0.251 16.023 1.00 93.56 323 ILE A O 1
ATOM 2368 N N . TYR A 1 324 ? -11.114 -1.070 13.942 1.00 94.25 324 TYR A N 1
ATOM 2369 C CA . TYR A 1 324 ? -12.539 -0.756 13.821 1.00 94.25 324 TYR A CA 1
ATOM 2370 C C . TYR A 1 324 ? -13.380 -1.638 14.744 1.00 94.25 324 TYR A C 1
ATOM 2372 O O . TYR A 1 324 ? -14.243 -1.133 15.473 1.00 94.25 324 TYR A O 1
ATOM 2380 N N . SER A 1 325 ? -13.082 -2.937 14.769 1.00 95.19 325 SER A N 1
ATOM 2381 C CA . SER A 1 325 ? -13.743 -3.907 15.644 1.00 95.19 325 SER A CA 1
ATOM 2382 C C . SER A 1 325 ? -13.467 -3.609 17.123 1.00 95.19 325 SER A C 1
ATOM 2384 O O . SER A 1 325 ? -14.408 -3.507 17.914 1.00 95.19 325 SER A O 1
ATOM 2386 N N . LEU A 1 326 ? -12.212 -3.327 17.494 1.00 95.75 326 LEU A N 1
ATOM 2387 C CA . LEU A 1 326 ? -11.841 -2.933 18.859 1.00 95.75 326 LEU A CA 1
ATOM 2388 C C . LEU A 1 326 ? -12.518 -1.622 19.303 1.00 95.75 326 LEU A C 1
ATOM 2390 O O . LEU A 1 326 ? -13.014 -1.527 20.426 1.00 95.75 326 LEU A O 1
ATOM 2394 N N . THR A 1 327 ? -12.576 -0.610 18.432 1.00 94.94 327 THR A N 1
ATOM 2395 C CA . THR A 1 327 ? -13.235 0.672 18.748 1.00 94.94 327 THR A CA 1
ATOM 2396 C C . THR A 1 327 ? -14.739 0.480 18.950 1.00 94.94 327 THR A C 1
ATOM 2398 O O . THR A 1 327 ? -15.320 1.033 19.886 1.00 94.94 327 THR A O 1
ATOM 2401 N N . THR A 1 328 ? -15.369 -0.347 18.110 1.00 95.25 328 THR A N 1
ATOM 2402 C CA . THR A 1 328 ? -16.792 -0.694 18.228 1.00 95.25 328 THR A CA 1
ATOM 2403 C C . THR A 1 328 ? -17.071 -1.426 19.542 1.00 95.25 328 THR A C 1
ATOM 2405 O O . THR A 1 328 ? -18.036 -1.096 20.236 1.00 95.25 328 THR A O 1
ATOM 2408 N N . LEU A 1 329 ? -16.195 -2.356 19.938 1.00 95.31 329 LEU A N 1
ATOM 2409 C CA . LEU A 1 329 ? -16.277 -3.045 21.225 1.00 95.31 329 LEU A CA 1
ATOM 2410 C C . LEU A 1 329 ? -16.161 -2.065 22.405 1.00 95.31 329 LEU A C 1
ATOM 2412 O O . LEU A 1 329 ? -16.949 -2.139 23.345 1.00 95.31 329 LEU A O 1
ATOM 2416 N N . GLY A 1 330 ? -15.241 -1.098 22.331 1.00 94.38 330 GLY A N 1
ATOM 2417 C CA . GLY A 1 330 ? -15.082 -0.059 23.352 1.00 94.38 330 GLY A CA 1
ATOM 2418 C C . GLY A 1 330 ? -16.338 0.801 23.542 1.00 94.38 330 GLY A C 1
ATOM 2419 O O . GLY A 1 330 ? -16.783 1.002 24.672 1.00 94.38 330 GLY A O 1
ATOM 2420 N N . ILE A 1 331 ? -16.956 1.263 22.448 1.00 94.81 331 ILE A N 1
ATOM 2421 C CA . ILE A 1 331 ? -18.223 2.020 22.500 1.00 94.81 331 ILE A CA 1
ATOM 2422 C C . ILE A 1 331 ? -19.340 1.158 23.099 1.00 94.81 331 ILE A C 1
ATOM 2424 O O . ILE A 1 331 ? -20.109 1.637 23.932 1.00 94.81 331 ILE A O 1
ATOM 2428 N N . THR A 1 332 ? -19.399 -0.114 22.708 1.00 93.69 332 THR A N 1
ATOM 2429 C CA . THR A 1 332 ? -20.389 -1.071 23.214 1.00 93.69 332 THR A CA 1
ATOM 2430 C C . THR A 1 332 ? -20.264 -1.248 24.724 1.00 93.69 332 THR A C 1
ATOM 2432 O O . THR A 1 332 ? -21.256 -1.119 25.437 1.00 93.69 332 THR A O 1
ATOM 2435 N N . GLY A 1 333 ? -19.046 -1.444 25.238 1.00 93.81 333 GLY A N 1
ATOM 2436 C CA . GLY A 1 333 ? -18.806 -1.544 26.678 1.00 93.81 333 GLY A CA 1
ATOM 2437 C C . GLY A 1 333 ? -19.253 -0.296 27.445 1.00 93.81 333 GLY A C 1
ATOM 2438 O O . GLY A 1 333 ? -19.857 -0.404 28.509 1.00 93.81 333 GLY A O 1
ATOM 2439 N N . VAL A 1 334 ? -19.035 0.901 26.885 1.00 94.94 334 VAL A N 1
ATOM 2440 C CA . VAL A 1 334 ? -19.526 2.159 27.479 1.00 94.94 334 VAL A CA 1
ATOM 2441 C C . VAL A 1 334 ? -21.056 2.216 27.498 1.00 94.94 334 VAL A C 1
ATOM 2443 O O . VAL A 1 334 ? -21.630 2.638 28.500 1.00 94.94 334 VAL A O 1
ATOM 2446 N N . GLN A 1 335 ? -21.723 1.793 26.421 1.00 93.19 335 GLN A N 1
ATOM 2447 C CA . GLN A 1 335 ? -23.186 1.770 26.348 1.00 93.19 335 GLN A CA 1
ATOM 2448 C C . GLN A 1 335 ? -23.797 0.796 27.360 1.00 93.19 335 GLN A C 1
ATOM 2450 O O . GLN A 1 335 ? -24.743 1.171 28.052 1.00 93.19 335 GLN A O 1
ATOM 2455 N N . ILE A 1 336 ? -23.234 -0.410 27.485 1.00 91.25 336 ILE A N 1
ATOM 2456 C CA . ILE A 1 336 ? -23.688 -1.411 28.460 1.00 91.25 336 ILE A CA 1
ATOM 2457 C C . ILE A 1 336 ? -23.486 -0.882 29.880 1.00 91.25 336 ILE A C 1
ATOM 2459 O O . ILE A 1 336 ? -24.452 -0.788 30.630 1.00 91.25 336 ILE A O 1
ATOM 2463 N N . ASN A 1 337 ? -22.282 -0.401 30.210 1.00 90.38 337 ASN A N 1
ATOM 2464 C CA . ASN A 1 337 ? -22.010 0.198 31.519 1.00 90.38 337 ASN A CA 1
ATOM 2465 C C . ASN A 1 337 ? -22.974 1.348 31.836 1.00 90.38 337 ASN A C 1
ATOM 2467 O O . ASN A 1 337 ? -23.421 1.491 32.971 1.00 90.38 337 ASN A O 1
ATOM 2471 N N . ARG A 1 338 ? -23.303 2.190 30.848 1.00 90.81 338 ARG A N 1
ATOM 2472 C CA . ARG A 1 338 ? -24.245 3.293 31.049 1.00 90.81 338 ARG A CA 1
ATOM 2473 C C . ARG A 1 338 ? -25.656 2.790 31.353 1.00 90.81 338 ARG A C 1
ATOM 2475 O O . ARG A 1 338 ? -26.284 3.339 32.254 1.00 90.81 338 ARG A O 1
ATOM 2482 N N . ARG A 1 339 ? -26.127 1.777 30.622 1.00 87.94 339 ARG A N 1
ATOM 2483 C CA . ARG A 1 339 ? -27.434 1.150 30.841 1.00 87.94 339 ARG A CA 1
ATOM 2484 C C . ARG A 1 339 ? -27.514 0.538 32.236 1.00 87.94 339 ARG A C 1
ATOM 2486 O O . ARG A 1 339 ? -28.424 0.877 32.980 1.00 87.94 339 ARG A O 1
ATOM 2493 N N . ASP A 1 340 ? -26.517 -0.253 32.616 1.00 85.00 340 ASP A N 1
ATOM 2494 C CA . ASP A 1 340 ? -26.478 -0.919 33.918 1.00 85.00 340 ASP A CA 1
ATOM 2495 C C . ASP A 1 340 ? -26.425 0.111 35.066 1.00 85.00 340 ASP A C 1
ATOM 2497 O O . ASP A 1 340 ? -27.086 -0.046 36.090 1.00 85.00 340 ASP A O 1
ATOM 2501 N N . ILE A 1 341 ? -25.698 1.225 34.892 1.00 85.25 341 ILE A N 1
ATOM 2502 C CA . ILE A 1 341 ? -25.693 2.341 35.854 1.00 85.25 341 ILE A CA 1
ATOM 2503 C C . ILE A 1 341 ? -27.075 2.993 35.971 1.00 85.25 341 ILE A C 1
ATOM 2505 O O . ILE A 1 341 ? -27.482 3.343 37.079 1.00 85.25 341 ILE A O 1
ATOM 2509 N N . ASP A 1 342 ? -27.770 3.219 34.857 1.00 84.81 342 ASP A N 1
ATOM 2510 C CA . ASP A 1 342 ? -29.096 3.839 34.873 1.00 84.81 342 ASP A CA 1
ATOM 2511 C C . ASP A 1 342 ? -30.131 2.897 35.515 1.00 84.81 342 ASP A C 1
ATOM 2513 O O . ASP A 1 342 ? -30.891 3.339 36.375 1.00 84.81 342 ASP A O 1
ATOM 2517 N N . GLU A 1 343 ? -30.065 1.591 35.236 1.00 82.38 343 GLU A N 1
ATOM 2518 C CA . GLU A 1 343 ? -30.870 0.570 35.920 1.00 82.38 343 GLU A CA 1
ATOM 2519 C C . GLU A 1 343 ? -30.594 0.538 37.427 1.00 82.38 343 GLU A C 1
ATOM 2521 O O . GLU A 1 343 ? -31.527 0.524 38.232 1.00 82.38 343 GLU A O 1
ATOM 2526 N N . ILE A 1 344 ? -29.323 0.585 37.840 1.00 79.38 344 ILE A N 1
ATOM 2527 C CA . ILE A 1 344 ? -28.956 0.665 39.259 1.00 79.38 344 ILE A CA 1
ATOM 2528 C C . ILE A 1 344 ? -29.503 1.951 39.878 1.00 79.38 344 ILE A C 1
ATOM 2530 O O . ILE A 1 344 ? -30.045 1.898 40.974 1.00 79.38 344 ILE A O 1
ATOM 2534 N N . LYS A 1 345 ? -29.417 3.103 39.204 1.00 76.31 345 LYS A N 1
ATOM 2535 C CA . LYS A 1 345 ? -29.961 4.370 39.724 1.00 76.31 345 LYS A CA 1
ATOM 2536 C C . LYS A 1 345 ? -31.476 4.337 39.886 1.00 76.31 345 LYS A C 1
ATOM 2538 O O . LYS A 1 345 ? -31.977 4.838 40.888 1.00 76.31 345 LYS A O 1
ATOM 2543 N N . GLU A 1 346 ? -32.195 3.744 38.939 1.00 71.19 346 GLU A N 1
ATOM 2544 C CA . GLU A 1 346 ? -33.643 3.542 39.046 1.00 71.19 346 GLU A CA 1
ATOM 2545 C C . GLU A 1 346 ? -34.004 2.568 40.174 1.00 71.19 346 GLU A C 1
ATOM 2547 O O . GLU A 1 346 ? -35.020 2.734 40.850 1.00 71.19 346 GLU A O 1
ATOM 2552 N N . GLN A 1 347 ? -33.164 1.561 40.418 1.00 66.12 347 GLN A N 1
ATOM 2553 C CA . GLN A 1 347 ? -33.331 0.631 41.534 1.00 66.12 347 GLN A CA 1
ATOM 2554 C C . GLN A 1 347 ? -32.888 1.226 42.880 1.00 66.12 347 GLN A C 1
ATOM 2556 O O . GLN A 1 347 ? -33.414 0.824 43.911 1.00 66.12 347 GLN A O 1
ATOM 2561 N N . MET A 1 348 ? -31.978 2.201 42.885 1.00 61.53 348 MET A N 1
ATOM 2562 C CA . MET A 1 348 ? -31.459 2.901 44.065 1.00 61.53 348 MET A CA 1
ATOM 2563 C C . MET A 1 348 ? -32.222 4.192 44.392 1.00 61.53 348 MET A C 1
ATOM 2565 O O . MET A 1 348 ? -31.691 5.059 45.086 1.00 61.53 348 MET A O 1
ATOM 2569 N N . THR A 1 349 ? -33.467 4.360 43.940 1.00 64.19 349 THR A N 1
ATOM 2570 C CA . THR A 1 349 ? -34.296 5.453 44.459 1.00 64.19 349 THR A CA 1
ATOM 2571 C C . THR A 1 349 ? -34.564 5.211 45.942 1.00 64.19 349 THR A C 1
ATOM 2573 O O . THR A 1 349 ? -35.357 4.336 46.296 1.00 64.19 349 THR A O 1
ATOM 2576 N N . GLU A 1 350 ? -33.888 5.969 46.806 1.00 70.75 350 GLU A N 1
ATOM 2577 C CA . GLU A 1 350 ? -34.231 6.068 48.221 1.00 70.75 350 GLU A CA 1
ATOM 2578 C C . GLU A 1 350 ? -35.695 6.501 48.325 1.00 70.75 350 GLU A C 1
ATOM 2580 O O . GLU A 1 350 ? -36.091 7.559 47.829 1.00 70.75 350 GLU A O 1
ATOM 2585 N N . ILE A 1 351 ? -36.517 5.658 48.945 1.00 79.19 351 ILE A N 1
ATOM 2586 C CA . ILE A 1 351 ? -37.874 6.037 49.311 1.00 79.19 351 ILE A CA 1
ATOM 2587 C C . ILE A 1 351 ? -37.729 6.730 50.658 1.00 79.19 351 ILE A C 1
ATOM 2589 O O . ILE A 1 351 ? -37.298 6.107 51.628 1.00 79.19 351 ILE A O 1
ATOM 2593 N N . PHE A 1 352 ? -38.053 8.020 50.713 1.00 86.31 352 PHE A N 1
ATOM 2594 C CA . PHE A 1 352 ? -38.096 8.763 51.965 1.00 86.31 352 PHE A CA 1
ATOM 2595 C C . PHE A 1 352 ? -39.475 9.373 52.185 1.00 86.31 352 PHE A C 1
ATOM 2597 O O . PHE A 1 352 ? -40.137 9.843 51.255 1.00 86.31 352 PHE A O 1
ATOM 2604 N N . ASP A 1 353 ? -39.893 9.365 53.443 1.00 90.25 353 ASP A N 1
ATOM 2605 C CA . ASP A 1 353 ? -41.091 10.034 53.924 1.00 90.25 353 ASP A CA 1
ATOM 2606 C C . ASP A 1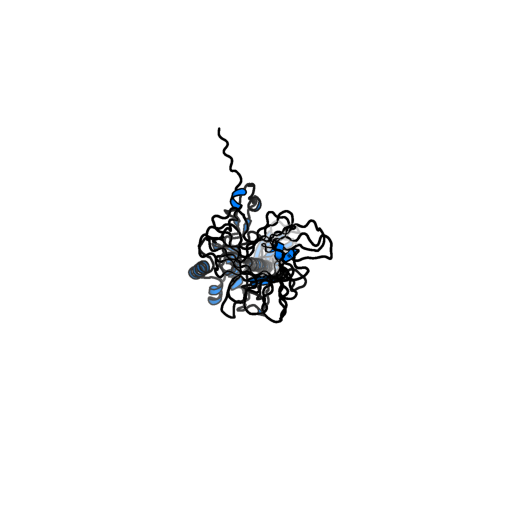 353 ? -40.767 10.778 55.215 1.00 90.25 353 ASP A C 1
ATOM 2608 O O . ASP A 1 353 ? -39.853 10.401 55.954 1.00 90.25 353 ASP A O 1
ATOM 2612 N N . PHE A 1 354 ? -41.481 11.862 55.475 1.00 92.62 354 PHE A N 1
ATOM 2613 C CA . PHE A 1 354 ? -41.231 12.698 56.637 1.00 92.62 354 PHE A CA 1
ATOM 2614 C C . PHE A 1 354 ? -42.496 13.416 57.077 1.00 92.62 354 PHE A C 1
ATOM 2616 O O . PHE A 1 354 ? -43.426 13.646 56.304 1.00 92.62 354 PHE A O 1
ATOM 2623 N N . GLY A 1 355 ? -42.507 13.837 58.334 1.00 93.56 355 GLY A N 1
ATOM 2624 C CA . GLY A 1 355 ? -43.609 14.619 58.856 1.00 93.56 355 GLY A CA 1
ATOM 2625 C C . GLY A 1 355 ? -43.381 15.100 60.273 1.00 93.56 355 GLY A C 1
ATOM 2626 O O . GLY A 1 355 ? -42.327 14.902 60.878 1.00 93.56 355 GLY A O 1
ATOM 2627 N N . THR A 1 356 ? -44.423 15.724 60.804 1.00 92.81 356 THR A N 1
ATOM 2628 C CA . THR A 1 356 ? -44.496 16.156 62.195 1.00 92.81 356 THR A CA 1
ATOM 2629 C C . THR A 1 356 ? -45.712 15.499 62.824 1.00 92.81 356 THR A C 1
ATOM 2631 O O . THR A 1 356 ? -46.784 15.465 62.220 1.00 92.81 356 THR A O 1
ATOM 2634 N N . ALA A 1 357 ? -45.560 14.984 64.037 1.00 91.88 357 ALA A N 1
ATOM 2635 C CA . ALA A 1 357 ? -46.657 14.406 64.798 1.00 91.88 357 ALA A CA 1
ATOM 2636 C C . ALA A 1 357 ? -46.659 14.950 66.229 1.00 91.88 357 ALA A C 1
ATOM 2638 O O . ALA A 1 357 ? -45.667 15.495 66.724 1.00 91.88 357 ALA A O 1
ATOM 2639 N N . SER A 1 358 ? -47.815 14.834 66.879 1.00 90.94 358 SER A N 1
ATOM 2640 C CA . SER A 1 358 ? -47.998 15.223 68.269 1.00 90.94 358 SER A CA 1
ATOM 2641 C C . SER A 1 358 ? -48.711 14.116 69.029 1.00 90.94 358 SER A C 1
ATOM 2643 O O . SER A 1 358 ? -49.663 13.527 68.520 1.00 90.94 358 SER A O 1
ATOM 2645 N N . LEU A 1 359 ? -48.232 13.841 70.238 1.00 88.12 359 LEU A N 1
ATOM 2646 C CA . LEU A 1 359 ? -48.720 12.800 71.128 1.00 88.12 359 LEU A CA 1
ATOM 2647 C C . LEU A 1 359 ? -49.220 13.421 72.439 1.00 88.12 359 LEU A C 1
ATOM 2649 O O . LEU A 1 359 ? -48.504 14.180 73.094 1.00 88.12 359 LEU A O 1
ATOM 2653 N N . ASN A 1 360 ? -50.432 13.029 72.831 1.00 84.00 360 ASN A N 1
ATOM 2654 C CA . ASN A 1 360 ? -50.980 13.215 74.172 1.00 84.00 360 ASN A CA 1
ATOM 2655 C C . ASN A 1 360 ? -51.265 11.822 74.752 1.00 84.00 360 ASN A C 1
ATOM 2657 O O . ASN A 1 360 ? -52.174 11.146 74.271 1.00 84.00 360 ASN A O 1
ATOM 2661 N N . GLY A 1 361 ? -50.482 11.387 75.744 1.00 85.00 361 GLY A N 1
ATOM 2662 C CA . GLY A 1 361 ? -50.511 10.019 76.280 1.00 85.00 361 GLY A CA 1
ATOM 2663 C C . GLY A 1 361 ? -49.215 9.246 76.012 1.00 85.00 361 GLY A C 1
ATOM 2664 O O . GLY A 1 361 ? -48.196 9.841 75.685 1.00 85.00 361 GLY A O 1
ATOM 2665 N N . ASN A 1 362 ? -49.244 7.918 76.145 1.00 88.81 362 ASN A N 1
ATOM 2666 C CA . ASN A 1 362 ? -48.009 7.120 76.179 1.00 88.81 362 ASN A CA 1
ATOM 2667 C C . ASN A 1 362 ? -47.577 6.554 74.816 1.00 88.81 362 ASN A C 1
ATOM 2669 O O . ASN A 1 362 ? -46.414 6.197 74.656 1.00 88.81 362 ASN A O 1
ATOM 2673 N N . GLU A 1 363 ? -48.481 6.439 73.834 1.00 92.62 363 GLU A N 1
ATOM 2674 C CA . GLU A 1 363 ? -48.190 5.796 72.541 1.00 92.62 363 GLU A CA 1
ATOM 2675 C C . GLU A 1 363 ? -48.927 6.471 71.376 1.00 92.62 363 GLU A C 1
ATOM 2677 O O . GLU A 1 363 ? -50.095 6.843 71.501 1.00 92.62 363 GLU A O 1
ATOM 2682 N N . ILE A 1 364 ? -48.255 6.603 70.228 1.00 93.38 364 ILE A N 1
ATOM 2683 C CA . ILE A 1 364 ? -48.856 7.019 68.950 1.00 93.38 364 ILE A CA 1
ATOM 2684 C C . ILE A 1 364 ? -48.369 6.114 67.823 1.00 93.38 364 ILE A C 1
ATOM 2686 O O . ILE A 1 364 ? -47.182 5.802 67.736 1.00 93.38 364 ILE A O 1
ATOM 2690 N N . PHE A 1 365 ? -49.284 5.739 66.930 1.00 94.38 365 PHE A N 1
ATOM 2691 C CA . PHE A 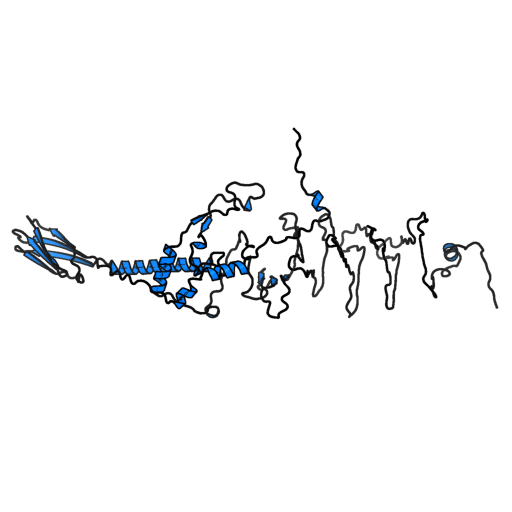1 365 ? -48.947 5.140 65.645 1.00 94.38 365 PHE A CA 1
ATOM 2692 C C . PHE A 1 365 ? -48.930 6.216 64.556 1.00 94.38 365 PHE A C 1
ATOM 2694 O O . PHE A 1 365 ? -49.905 6.951 64.386 1.00 94.38 365 PHE A O 1
ATOM 2701 N N . VAL A 1 366 ? -47.823 6.310 63.825 1.00 94.38 366 VAL A N 1
ATOM 2702 C CA . VAL A 1 366 ? -47.622 7.255 62.725 1.00 94.38 366 VAL A CA 1
ATOM 2703 C C . VAL A 1 366 ? -47.623 6.478 61.414 1.00 94.38 366 VAL A C 1
ATOM 2705 O O . VAL A 1 366 ? -46.739 5.654 61.182 1.00 94.38 366 VAL A O 1
ATOM 2708 N N . ASN A 1 367 ? -48.615 6.752 60.564 1.00 94.00 367 ASN A N 1
ATOM 2709 C CA . ASN A 1 367 ? -48.690 6.193 59.216 1.00 94.00 367 ASN A CA 1
ATOM 2710 C C . ASN A 1 367 ? -47.692 6.892 58.294 1.00 94.00 367 ASN A C 1
ATOM 2712 O O . ASN A 1 367 ? -47.587 8.121 58.311 1.00 94.00 367 ASN A O 1
ATOM 2716 N N . TYR A 1 368 ? -47.033 6.115 57.442 1.00 92.81 368 TYR A N 1
ATOM 2717 C CA . TYR A 1 368 ? -46.338 6.668 56.291 1.00 92.81 368 TYR A CA 1
ATOM 2718 C C . TYR A 1 368 ? -47.339 7.041 55.195 1.00 92.81 368 TYR A C 1
ATOM 2720 O O . TYR A 1 368 ? -48.308 6.331 54.936 1.00 92.81 368 TYR A O 1
ATOM 2728 N N . ASN A 1 369 ? -47.077 8.154 54.524 1.00 88.62 369 ASN A N 1
ATOM 2729 C CA . ASN A 1 369 ? -47.738 8.578 53.296 1.00 88.62 369 ASN A CA 1
ATOM 2730 C C . ASN A 1 369 ? -47.129 7.907 52.055 1.00 88.62 369 ASN A C 1
ATOM 2732 O O . ASN A 1 369 ? -47.723 7.953 50.975 1.00 88.62 369 ASN A O 1
ATOM 2736 N N . LYS A 1 370 ? -45.926 7.328 52.179 1.00 84.69 370 LYS A N 1
ATOM 2737 C CA . LYS A 1 370 ? -45.254 6.575 51.114 1.00 84.69 370 LYS A CA 1
ATOM 2738 C C . LYS A 1 370 ? -45.394 5.069 51.309 1.00 84.69 370 LYS A C 1
ATOM 2740 O O . LYS A 1 370 ? -45.286 4.560 52.419 1.00 84.69 370 LYS A O 1
ATOM 2745 N N . ASP A 1 371 ? -45.586 4.366 50.196 1.00 81.12 371 ASP A N 1
ATOM 2746 C CA . ASP A 1 371 ? -45.496 2.910 50.145 1.00 81.12 371 ASP A CA 1
ATOM 2747 C C . ASP A 1 371 ? -44.023 2.499 50.058 1.00 81.12 371 ASP A C 1
ATOM 2749 O O . ASP A 1 371 ? -43.356 2.737 49.048 1.00 81.12 371 ASP A O 1
ATOM 2753 N N . PHE A 1 372 ? -43.519 1.879 51.123 1.00 83.25 372 PHE A N 1
ATOM 2754 C CA . PHE A 1 372 ? -42.162 1.341 51.181 1.00 83.25 372 PHE A CA 1
ATOM 2755 C C . PHE A 1 372 ? -42.035 -0.043 50.511 1.00 83.25 372 PHE A C 1
ATOM 2757 O O . PHE A 1 372 ? -40.999 -0.691 50.636 1.00 83.25 372 PHE A O 1
ATOM 2764 N N . GLN A 1 373 ? -43.058 -0.507 49.778 1.00 73.88 373 GLN A N 1
ATOM 2765 C CA . GLN A 1 373 ? -43.057 -1.697 48.911 1.00 73.88 373 GLN A CA 1
ATOM 2766 C C . GLN A 1 373 ? -42.583 -2.987 49.605 1.00 73.88 373 GLN A C 1
ATOM 2768 O O . GLN A 1 373 ? -41.923 -3.831 49.002 1.00 73.88 373 GLN A O 1
ATOM 2773 N N . GLY A 1 374 ? -42.910 -3.140 50.891 1.00 69.56 374 GLY A N 1
ATOM 2774 C CA . GLY A 1 374 ? -42.505 -4.292 51.708 1.00 69.56 374 GLY A CA 1
ATOM 2775 C C . GLY A 1 374 ? -41.109 -4.189 52.337 1.00 69.56 374 GLY A C 1
ATOM 2776 O O . GLY A 1 374 ? -40.707 -5.111 53.040 1.00 69.56 374 GLY A O 1
ATOM 2777 N N . SER A 1 375 ? -40.394 -3.078 52.134 1.00 77.69 375 SER A N 1
ATOM 2778 C CA . SER A 1 375 ? -39.164 -2.738 52.866 1.00 77.69 375 SER A CA 1
ATOM 2779 C C . SER A 1 375 ? -39.518 -2.174 54.244 1.00 77.69 375 SER A C 1
ATOM 2781 O O . SER A 1 375 ? -40.441 -1.367 54.356 1.00 77.69 375 SER A O 1
ATOM 2783 N N . GLU A 1 376 ? -38.778 -2.551 55.284 1.00 84.88 376 GLU A N 1
ATOM 2784 C CA . GLU A 1 376 ? -38.891 -1.947 56.616 1.00 84.88 376 GLU A CA 1
ATOM 2785 C C . GLU A 1 376 ? -37.968 -0.713 56.682 1.00 84.88 376 GLU A C 1
ATOM 2787 O O . GLU A 1 376 ? -36.746 -0.875 56.624 1.00 84.88 376 GLU A O 1
ATOM 2792 N N . PRO A 1 377 ? -38.507 0.522 56.717 1.00 87.88 377 PRO A N 1
ATOM 2793 C CA . PRO A 1 377 ? -37.680 1.721 56.692 1.00 87.88 377 PRO A CA 1
ATOM 2794 C C . PRO A 1 377 ? -36.984 1.963 58.031 1.00 87.88 377 PRO A C 1
ATOM 2796 O O . PRO A 1 377 ? -37.519 1.676 59.100 1.00 87.88 377 PRO A O 1
ATOM 2799 N N . VAL A 1 378 ? -35.810 2.585 57.970 1.00 89.00 378 VAL A N 1
ATOM 2800 C CA . VAL A 1 378 ? -35.135 3.138 59.143 1.00 89.00 378 VAL A CA 1
ATOM 2801 C C . VAL A 1 378 ? -35.815 4.449 59.514 1.00 89.00 378 VAL A C 1
ATOM 2803 O O . VAL A 1 378 ? -35.875 5.375 58.702 1.00 89.00 378 VAL A O 1
ATOM 2806 N N . VAL A 1 379 ? -36.311 4.533 60.747 1.00 92.25 379 VAL A N 1
ATOM 2807 C CA . VAL A 1 379 ? -36.998 5.718 61.267 1.00 92.25 379 VAL A CA 1
ATOM 2808 C C . VAL A 1 379 ? -36.106 6.472 62.243 1.00 92.25 379 VAL A C 1
ATOM 2810 O O . VAL A 1 379 ? -35.565 5.898 63.185 1.00 92.25 379 VAL A O 1
ATOM 2813 N N . SER A 1 380 ? -36.011 7.784 62.057 1.00 92.75 380 SER A N 1
ATOM 2814 C CA . SER A 1 380 ? -35.408 8.704 63.016 1.00 92.75 380 SER A CA 1
ATOM 2815 C C . SER A 1 380 ? -36.456 9.695 63.506 1.00 92.75 380 SER A C 1
ATOM 2817 O O . SER A 1 380 ? -37.232 10.236 62.717 1.00 92.75 380 SER A O 1
ATOM 2819 N N . VAL A 1 381 ? -36.481 9.926 64.818 1.00 92.75 381 VAL A N 1
ATOM 2820 C CA . VAL A 1 381 ? -37.398 10.849 65.489 1.00 92.75 381 VAL A CA 1
ATOM 2821 C C . VAL A 1 381 ? -36.586 11.969 66.122 1.00 92.75 381 VAL A C 1
ATOM 2823 O O . VAL A 1 381 ? -35.608 11.728 66.821 1.00 92.75 381 VAL A O 1
ATOM 2826 N N . THR A 1 382 ? -36.992 13.211 65.881 1.00 93.50 382 THR A N 1
ATOM 2827 C CA . THR A 1 382 ? -36.370 14.408 66.451 1.00 93.50 382 THR A CA 1
ATOM 2828 C C . THR A 1 382 ? -37.387 15.140 67.330 1.00 93.50 382 THR A C 1
ATOM 2830 O O . THR A 1 382 ? -38.303 15.780 66.801 1.00 93.50 382 THR A O 1
ATOM 2833 N N . PRO A 1 383 ? -37.251 15.057 68.666 1.00 91.00 383 PRO A N 1
ATOM 2834 C CA . PRO A 1 383 ? -38.063 15.811 69.616 1.00 91.00 383 PRO A CA 1
ATOM 2835 C C . PRO A 1 383 ? -38.072 17.318 69.328 1.00 91.00 383 PRO A C 1
ATOM 2837 O O . PRO A 1 383 ? -37.024 17.926 69.132 1.00 91.00 383 PRO A O 1
ATOM 2840 N N . MET A 1 384 ? -39.252 17.934 69.359 1.00 90.12 384 MET A N 1
ATOM 2841 C CA . MET A 1 384 ? -39.444 19.393 69.295 1.00 90.12 384 MET A CA 1
ATOM 2842 C C . MET A 1 384 ? -39.868 19.995 70.644 1.00 90.12 384 MET A C 1
ATOM 2844 O O . MET A 1 384 ? -39.985 21.210 70.781 1.00 90.12 384 MET A O 1
ATOM 2848 N N . SER A 1 385 ? -40.119 19.149 71.639 1.00 85.38 385 SER A N 1
ATOM 2849 C CA . SER A 1 385 ? -40.500 19.510 73.006 1.00 85.38 385 SER A CA 1
ATOM 2850 C C . SER A 1 385 ? -39.747 18.622 73.993 1.00 85.38 385 SER A C 1
ATOM 2852 O O . SER A 1 385 ? -39.376 17.502 73.640 1.00 85.38 385 SER A O 1
ATOM 2854 N N . SER A 1 386 ? -39.541 19.096 75.224 1.00 81.44 386 SER A N 1
ATOM 2855 C CA . SER A 1 386 ? -38.859 18.322 76.265 1.00 81.44 386 SER A CA 1
ATOM 2856 C C . SER A 1 386 ? -39.575 17.000 76.528 1.00 81.44 386 SER A C 1
ATOM 2858 O O . SER A 1 386 ? -40.775 16.989 76.800 1.00 81.44 386 SER A O 1
ATOM 2860 N N . VAL A 1 387 ? -38.822 15.909 76.482 1.00 84.19 387 VAL A N 1
ATOM 2861 C CA . VAL A 1 387 ? -39.276 14.552 76.778 1.00 84.19 387 VAL A CA 1
ATOM 2862 C C . VAL A 1 387 ? -38.203 13.866 77.608 1.00 84.19 387 VAL A C 1
ATOM 2864 O O . VAL A 1 387 ? -37.018 14.125 77.396 1.00 84.19 387 VAL A O 1
ATOM 2867 N N . LYS A 1 388 ? -38.620 13.051 78.578 1.00 78.69 388 LYS A N 1
ATOM 2868 C CA . LYS A 1 388 ? -37.701 12.315 79.447 1.00 78.69 388 LYS A CA 1
ATOM 2869 C C . LYS A 1 388 ? -37.101 11.132 78.686 1.00 78.69 388 LYS A C 1
ATOM 2871 O O . LYS A 1 388 ? -35.915 11.160 78.392 1.00 78.69 388 LYS A O 1
ATOM 2876 N N . ASP A 1 389 ? -37.949 10.187 78.279 1.00 87.00 389 ASP A N 1
ATOM 2877 C CA . ASP A 1 389 ? -37.560 8.983 77.544 1.00 87.00 389 ASP A CA 1
ATOM 2878 C C . ASP A 1 389 ? -38.565 8.685 76.417 1.00 87.00 389 ASP A C 1
ATOM 2880 O O . ASP A 1 389 ? -39.781 8.800 76.600 1.00 87.00 389 ASP A O 1
ATOM 2884 N N . TYR A 1 390 ? -38.055 8.308 75.239 1.00 91.25 390 TYR A N 1
ATOM 2885 C CA . TYR A 1 390 ? -38.854 7.828 74.107 1.00 91.25 390 TYR A CA 1
ATOM 2886 C C . TYR A 1 390 ? -38.126 6.708 73.362 1.00 91.25 390 TYR A C 1
ATOM 2888 O O . TYR A 1 390 ? -36.897 6.666 73.328 1.00 91.25 390 TYR A O 1
ATOM 2896 N N . TYR A 1 391 ? -38.884 5.814 72.729 1.00 92.12 391 TYR A N 1
ATOM 2897 C CA . TYR A 1 391 ? -38.338 4.775 71.857 1.00 92.12 391 TYR A CA 1
ATOM 2898 C C . TYR A 1 391 ? -39.356 4.342 70.799 1.00 92.12 391 TYR A C 1
ATOM 2900 O O . TYR A 1 391 ? -40.571 4.471 70.970 1.00 92.12 391 TYR A O 1
ATOM 2908 N N . ILE A 1 392 ? -38.855 3.811 69.686 1.00 93.75 392 ILE A N 1
ATOM 2909 C CA . ILE A 1 392 ? -39.691 3.216 68.642 1.00 93.75 392 ILE A CA 1
ATOM 2910 C C . ILE A 1 392 ? -40.039 1.797 69.091 1.00 93.75 392 ILE A C 1
ATOM 2912 O O . ILE A 1 392 ? -39.171 0.931 69.171 1.00 93.75 392 ILE A O 1
ATOM 2916 N N . LYS A 1 393 ? -41.309 1.573 69.433 1.00 93.06 393 LYS A N 1
ATOM 2917 C CA . LYS A 1 393 ? -41.813 0.300 69.971 1.00 93.06 393 LYS A CA 1
ATOM 2918 C C . LYS A 1 393 ? -41.985 -0.758 68.881 1.00 93.06 393 LYS A C 1
ATOM 2920 O O . LYS A 1 393 ? -41.790 -1.942 69.133 1.00 93.06 393 LYS A O 1
ATOM 2925 N N . SER A 1 394 ? -42.368 -0.332 67.682 1.00 92.50 394 SER A N 1
ATOM 2926 C CA . SER A 1 394 ? -42.508 -1.194 66.508 1.00 92.50 394 SER A CA 1
ATOM 2927 C C . SER A 1 394 ? -42.422 -0.366 65.233 1.00 92.50 394 SER A C 1
ATOM 2929 O O . SER A 1 394 ? -42.851 0.787 65.224 1.00 92.50 394 SER A O 1
ATOM 2931 N N . GLN A 1 395 ? -41.956 -0.968 64.145 1.00 92.31 395 GLN A N 1
ATOM 2932 C CA . GLN A 1 395 ? -41.941 -0.364 62.815 1.00 92.31 395 GLN A CA 1
ATOM 2933 C C . GLN A 1 395 ? -42.371 -1.409 61.773 1.00 92.31 395 GLN A C 1
ATOM 2935 O O . GLN A 1 395 ? -42.310 -2.611 62.020 1.00 92.31 395 GLN A O 1
ATOM 2940 N N . SER A 1 396 ? -42.896 -0.946 60.646 1.00 89.88 396 SER A N 1
ATOM 2941 C CA . SER A 1 396 ? -43.419 -1.774 59.553 1.00 89.88 396 SER A CA 1
ATOM 2942 C C . SER A 1 396 ? -43.306 -1.005 58.241 1.00 89.88 396 SER A C 1
ATOM 2944 O O . SER A 1 396 ? -42.991 0.177 58.267 1.00 89.88 396 SER A O 1
ATOM 2946 N N . SER A 1 397 ? -43.635 -1.605 57.097 1.00 87.75 397 SER A N 1
ATOM 2947 C CA . SER A 1 397 ? -43.659 -0.890 55.809 1.00 87.75 397 SER A CA 1
ATOM 2948 C C . SER A 1 397 ? -44.742 0.198 55.702 1.00 87.75 397 SER A C 1
ATOM 2950 O O . SER A 1 397 ? -44.725 0.975 54.750 1.00 87.75 397 SER A O 1
ATOM 2952 N N . THR A 1 398 ? -45.684 0.269 56.650 1.00 90.19 398 THR A N 1
ATOM 2953 C CA . THR A 1 398 ? -46.828 1.203 56.624 1.00 90.19 398 THR A CA 1
ATOM 2954 C C . THR A 1 398 ? -46.770 2.293 57.694 1.00 90.19 398 THR A C 1
ATOM 2956 O O . THR A 1 398 ? -47.542 3.248 57.638 1.00 90.19 398 THR A O 1
ATOM 2959 N N . GLY A 1 399 ? -45.892 2.161 58.687 1.00 92.31 399 GLY A N 1
ATOM 2960 C CA . GLY A 1 399 ? -45.789 3.118 59.786 1.00 92.31 399 GLY A CA 1
ATOM 2961 C C . GLY A 1 399 ? -44.976 2.603 60.968 1.00 92.31 399 GLY A C 1
ATOM 2962 O O . GLY A 1 399 ? -44.513 1.457 60.974 1.00 92.31 399 GLY A O 1
ATOM 2963 N N . PHE A 1 400 ? -44.852 3.439 61.997 1.00 95.25 400 PHE A N 1
ATOM 2964 C CA . PHE A 1 400 ? -44.158 3.113 63.245 1.00 95.25 400 PHE A CA 1
ATOM 2965 C C . PHE A 1 400 ? -44.951 3.545 64.479 1.00 95.25 400 PHE A C 1
ATOM 2967 O O . PHE A 1 400 ? -45.732 4.494 64.443 1.00 95.25 400 PHE A O 1
ATOM 2974 N N . THR A 1 401 ? -44.719 2.851 65.591 1.00 95.06 401 THR A N 1
ATOM 2975 C CA . THR A 1 401 ? -45.278 3.179 66.904 1.00 95.06 401 THR A CA 1
ATOM 2976 C C . THR A 1 401 ? -44.199 3.827 67.754 1.00 95.06 401 THR A C 1
ATOM 2978 O O . THR A 1 401 ? -43.170 3.206 68.031 1.00 95.06 401 THR A O 1
ATOM 2981 N N . LEU A 1 402 ? -44.446 5.052 68.206 1.00 93.88 402 LEU A N 1
ATOM 2982 C CA . LEU A 1 402 ? -43.597 5.751 69.162 1.00 93.88 402 LEU A CA 1
ATOM 2983 C C . LEU A 1 402 ? -44.187 5.610 70.566 1.00 93.88 402 LEU A C 1
ATOM 2985 O O . LEU A 1 402 ? -45.355 5.944 70.770 1.00 93.88 402 LEU A O 1
ATOM 2989 N N . ALA A 1 403 ? -43.378 5.146 71.516 1.00 92.31 403 ALA A N 1
ATOM 2990 C CA . ALA A 1 403 ? -43.725 5.091 72.930 1.00 92.31 403 ALA A CA 1
ATOM 2991 C C . ALA A 1 403 ? -42.935 6.148 73.710 1.00 92.31 403 ALA A C 1
ATOM 2993 O O . ALA A 1 403 ? -41.740 6.340 73.473 1.00 92.31 403 ALA A O 1
ATOM 2994 N N . VAL A 1 404 ? -43.615 6.838 74.625 1.00 90.19 404 VAL A N 1
ATOM 2995 C CA . VAL A 1 404 ? -43.074 7.949 75.415 1.00 90.19 404 VAL A CA 1
ATOM 2996 C C . VAL A 1 404 ? -43.546 7.828 76.865 1.00 90.19 404 VAL A C 1
ATOM 2998 O O . VAL A 1 404 ? -44.707 7.508 77.114 1.00 90.19 404 VAL A O 1
ATOM 3001 N N . GLU A 1 405 ? -42.659 8.091 77.824 1.00 85.75 405 GLU A N 1
ATOM 3002 C CA . GLU A 1 405 ? -43.003 8.131 79.252 1.00 85.75 405 GLU A CA 1
ATOM 3003 C C . GLU A 1 405 ? -43.596 9.505 79.622 1.00 85.75 405 GLU A C 1
ATOM 3005 O O . GLU A 1 405 ? -42.963 10.537 79.394 1.00 85.75 405 GLU A O 1
ATOM 3010 N N . ASP A 1 406 ? -44.815 9.515 80.179 1.00 75.94 406 ASP A N 1
ATOM 3011 C CA . ASP A 1 406 ? -45.503 10.696 80.731 1.00 75.94 406 ASP A CA 1
ATOM 3012 C C . ASP A 1 406 ? -45.605 11.908 79.779 1.00 75.94 406 ASP A C 1
ATOM 3014 O O . ASP A 1 406 ? -45.368 13.062 80.156 1.00 75.94 406 ASP A O 1
ATOM 3018 N N . ALA A 1 407 ? -45.983 11.673 78.517 1.00 76.56 407 ALA A N 1
ATOM 3019 C CA . ALA A 1 407 ? -46.048 12.740 77.521 1.00 76.56 407 ALA A CA 1
ATOM 3020 C C . ALA A 1 407 ? -47.292 13.634 77.680 1.00 76.56 407 ALA A C 1
ATOM 3022 O O . ALA A 1 407 ? -48.433 13.200 77.483 1.00 76.56 407 ALA A O 1
ATOM 3023 N N . ASN A 1 408 ? -47.060 14.927 77.921 1.00 78.19 408 ASN A N 1
ATOM 3024 C CA . ASN A 1 408 ? -48.071 15.973 77.789 1.00 78.19 408 ASN A CA 1
ATOM 3025 C C . ASN A 1 408 ? -47.716 16.875 76.597 1.00 78.19 408 ASN A C 1
ATOM 3027 O O . ASN A 1 408 ? -46.789 17.680 76.683 1.00 78.19 408 ASN A O 1
ATOM 3031 N N . ASN A 1 409 ? -48.442 16.732 75.482 1.00 83.88 409 ASN A N 1
ATOM 3032 C CA . ASN A 1 409 ? -48.252 17.500 74.247 1.00 83.88 409 ASN A CA 1
ATOM 3033 C C . ASN A 1 409 ? -46.841 17.385 73.641 1.00 83.88 409 ASN A C 1
ATOM 3035 O O . ASN A 1 409 ? -46.238 18.381 73.231 1.00 83.88 409 ASN A O 1
ATOM 3039 N N . PHE A 1 410 ? -46.313 16.159 73.571 1.00 89.25 410 PHE A N 1
ATOM 3040 C CA . PHE A 1 410 ? -45.024 15.896 72.939 1.00 89.25 410 PHE A CA 1
ATOM 3041 C C . PHE A 1 410 ? -45.132 16.087 71.423 1.00 89.25 410 PHE A C 1
ATOM 3043 O O . PHE A 1 410 ? -45.995 15.491 70.781 1.00 89.25 410 PHE A O 1
ATOM 3050 N N . LYS A 1 411 ? -44.269 16.920 70.839 1.00 91.44 411 LYS A N 1
ATOM 3051 C CA . LYS A 1 411 ? -44.179 17.156 69.392 1.00 91.44 411 LYS A CA 1
ATOM 3052 C C . LYS A 1 411 ? -42.834 16.680 68.880 1.00 91.44 411 LYS A C 1
ATOM 3054 O O . LYS A 1 411 ? -41.815 16.902 69.531 1.00 91.44 411 LYS A O 1
ATOM 3059 N N . PHE A 1 412 ? -42.820 16.074 67.702 1.00 93.62 412 PHE A N 1
ATOM 3060 C CA . PHE A 1 412 ? -41.595 15.580 67.087 1.00 93.62 412 PHE A CA 1
ATOM 3061 C C . PHE A 1 412 ? -41.680 15.608 65.565 1.00 93.62 412 PHE A C 1
ATOM 3063 O O . PHE A 1 412 ? -42.754 15.442 64.983 1.00 93.62 412 PHE A O 1
ATOM 3070 N N . ASN A 1 413 ? -40.522 15.780 64.937 1.00 95.62 413 ASN A N 1
ATOM 3071 C CA . ASN A 1 413 ? -40.334 15.483 63.525 1.00 95.62 413 ASN A CA 1
ATOM 3072 C C . ASN A 1 413 ? -39.901 14.031 63.370 1.00 95.62 413 ASN A C 1
ATOM 3074 O O . ASN A 1 413 ? -39.253 13.475 64.258 1.00 95.62 413 ASN A O 1
ATOM 3078 N N . TRP A 1 414 ? -40.227 13.429 62.239 1.00 94.62 414 TRP A N 1
ATOM 3079 C CA . TRP A 1 414 ? -39.756 12.099 61.896 1.00 94.62 414 TRP A CA 1
ATOM 3080 C C . TRP A 1 414 ? -39.351 12.034 60.429 1.00 94.62 414 TRP A C 1
ATOM 3082 O O . TRP A 1 414 ? -39.891 12.755 59.588 1.00 94.62 414 TRP A O 1
ATOM 3092 N N . ILE A 1 415 ? -38.392 11.159 60.146 1.00 93.25 415 ILE A N 1
ATOM 3093 C CA . ILE A 1 415 ? -37.986 10.769 58.799 1.00 93.25 415 ILE A CA 1
ATOM 3094 C C . ILE A 1 415 ? -37.902 9.245 58.748 1.00 93.25 415 ILE A C 1
ATOM 3096 O O . ILE A 1 415 ? -37.369 8.625 59.667 1.00 93.25 415 ILE A O 1
ATOM 3100 N N . ALA A 1 416 ? -38.453 8.655 57.695 1.00 91.88 416 ALA A N 1
ATOM 3101 C CA . ALA A 1 416 ? -38.387 7.232 57.403 1.00 91.88 416 ALA A CA 1
ATOM 3102 C C . ALA A 1 416 ? -37.696 7.044 56.051 1.00 91.88 416 ALA A C 1
ATOM 3104 O O . ALA A 1 416 ? -38.099 7.667 55.070 1.00 91.88 416 ALA A O 1
ATOM 3105 N N . VAL A 1 417 ? -36.655 6.212 56.005 1.00 89.12 417 VAL A N 1
ATOM 3106 C CA . VAL A 1 417 ? -35.853 5.971 54.796 1.00 89.12 417 VAL A CA 1
ATOM 3107 C C . VAL A 1 417 ? -35.726 4.474 54.554 1.00 89.12 417 VAL A C 1
ATOM 3109 O O . VAL A 1 417 ? -35.333 3.735 55.454 1.00 89.12 417 VAL A O 1
ATOM 3112 N N . ALA A 1 418 ? -36.008 4.023 53.333 1.00 85.06 418 ALA A N 1
ATOM 3113 C CA . ALA A 1 418 ? -35.641 2.683 52.883 1.00 85.06 418 ALA A CA 1
ATOM 3114 C C . ALA A 1 418 ? -34.960 2.735 51.516 1.00 85.06 418 ALA A C 1
ATOM 3116 O O . ALA A 1 418 ? -35.299 3.556 50.660 1.00 85.06 418 ALA A O 1
ATOM 3117 N N . SER A 1 419 ? -34.036 1.805 51.294 1.00 74.62 419 SER A N 1
ATOM 3118 C CA . SER A 1 419 ? -33.544 1.483 49.962 1.00 74.62 419 SER A CA 1
ATOM 3119 C C . SER A 1 419 ? -34.385 0.355 49.373 1.00 74.62 419 SER A C 1
ATOM 3121 O O . SER A 1 419 ? -34.711 -0.625 50.045 1.00 74.62 419 SER A O 1
ATOM 3123 N N . LYS A 1 420 ? -34.741 0.483 48.096 1.00 69.38 420 LYS A N 1
ATOM 3124 C CA . LYS A 1 420 ? -35.360 -0.620 47.368 1.00 69.38 420 LYS A CA 1
ATOM 3125 C C . LYS A 1 420 ? -34.302 -1.717 47.153 1.00 69.38 420 LYS A C 1
ATOM 3127 O O . LYS A 1 420 ? -33.183 -1.406 46.740 1.00 69.38 420 LYS A O 1
ATOM 3132 N N . PRO A 1 421 ? -34.613 -2.995 47.426 1.00 60.12 421 PRO A N 1
ATOM 3133 C CA . PRO A 1 421 ? -33.669 -4.075 47.179 1.00 60.12 421 PRO A CA 1
ATOM 3134 C C . PRO A 1 421 ? -33.409 -4.225 45.673 1.00 60.12 421 PRO A C 1
ATOM 3136 O O . PRO A 1 421 ? -34.344 -4.335 44.875 1.00 60.12 421 PRO A O 1
ATOM 3139 N N . VAL A 1 422 ? -32.128 -4.257 45.297 1.00 59.66 422 VAL A N 1
ATOM 3140 C CA . VAL A 1 422 ? -31.669 -4.565 43.936 1.00 59.66 422 VAL A CA 1
ATOM 3141 C C . VAL A 1 422 ? -32.037 -6.016 43.631 1.00 59.66 422 VAL A C 1
ATOM 3143 O O . VAL A 1 422 ? -31.584 -6.937 44.314 1.00 59.66 422 VAL A O 1
ATOM 3146 N N . LYS A 1 423 ? -32.859 -6.247 42.604 1.00 56.53 423 LYS A N 1
ATOM 3147 C CA . LYS A 1 423 ? -33.080 -7.605 42.093 1.00 56.53 423 LYS A CA 1
ATOM 3148 C C . LYS A 1 423 ? -31.907 -7.955 41.183 1.00 56.53 423 LYS A C 1
ATOM 3150 O O . LYS A 1 423 ? -31.945 -7.654 39.997 1.00 56.53 423 LYS A O 1
ATOM 3155 N N . SER A 1 424 ? -30.876 -8.610 41.713 1.00 51.50 424 SER A N 1
ATOM 3156 C CA . SER A 1 424 ? -29.827 -9.181 40.865 1.00 51.50 424 SER A CA 1
ATOM 3157 C C . SER A 1 424 ? -30.344 -10.466 40.213 1.00 51.50 424 SER A C 1
ATOM 3159 O O . SER A 1 424 ? -30.307 -11.540 40.817 1.00 51.50 424 SER A O 1
ATOM 3161 N N . GLN A 1 425 ? -30.842 -10.386 38.982 1.00 52.09 425 GLN A N 1
ATOM 3162 C CA . GLN A 1 425 ? -30.993 -11.582 38.157 1.00 52.09 425 GLN A CA 1
ATOM 3163 C C . GLN A 1 425 ? -29.665 -11.865 37.451 1.00 52.09 425 GLN A C 1
ATOM 3165 O O . GLN A 1 425 ? -29.420 -11.402 36.346 1.00 52.09 425 GLN A O 1
ATOM 3170 N N . GLN A 1 426 ? -28.802 -12.658 38.090 1.00 48.62 426 GLN A N 1
ATOM 3171 C CA . GLN A 1 426 ? -27.722 -13.350 37.385 1.00 48.62 426 GLN A CA 1
ATOM 3172 C C . GLN A 1 426 ? -28.332 -14.536 36.638 1.00 48.62 426 GLN A C 1
ATOM 3174 O O . GLN A 1 426 ? -28.385 -15.653 37.151 1.00 48.62 426 GLN A O 1
ATOM 3179 N N . SER A 1 427 ? -28.834 -14.294 35.430 1.00 54.25 427 SER A N 1
ATOM 3180 C CA . SER A 1 427 ? -28.979 -15.388 34.472 1.00 54.25 427 SER A CA 1
ATOM 3181 C C . SER A 1 427 ? -27.604 -15.663 33.864 1.00 54.25 427 SER A C 1
ATOM 3183 O O . SER A 1 427 ? -26.842 -14.739 33.582 1.00 54.25 427 SER A O 1
ATOM 3185 N N . THR A 1 428 ? -27.230 -16.937 33.737 1.00 57.75 428 THR A N 1
ATOM 3186 C CA . THR A 1 428 ? -26.019 -17.309 33.002 1.00 57.75 428 THR A CA 1
ATOM 3187 C C . THR A 1 428 ? -26.287 -17.011 31.526 1.00 57.75 428 THR A C 1
ATOM 3189 O O . THR A 1 428 ? -27.188 -17.637 30.966 1.00 57.75 428 THR A O 1
ATOM 3192 N N . PRO A 1 429 ? -25.572 -16.064 30.895 1.00 61.69 429 PRO A N 1
ATOM 3193 C CA . PRO A 1 429 ? -25.882 -15.655 29.532 1.00 61.69 429 PRO A CA 1
ATOM 3194 C C . PRO A 1 429 ? -25.659 -16.831 28.588 1.00 61.69 429 PRO A C 1
ATOM 3196 O O . PRO A 1 429 ? -24.570 -17.411 28.563 1.00 61.69 429 PRO A O 1
ATOM 3199 N N . GLN A 1 430 ? -26.676 -17.186 27.808 1.00 80.31 430 GLN A N 1
ATOM 3200 C CA . GLN A 1 430 ? -26.567 -18.241 26.809 1.00 80.31 430 GLN A CA 1
ATOM 3201 C C . GLN A 1 430 ? -26.606 -17.599 25.423 1.00 80.31 430 GLN A C 1
ATOM 3203 O O . GLN A 1 430 ? -27.674 -17.296 24.898 1.00 80.31 430 GLN A O 1
ATOM 3208 N N . ILE A 1 431 ? -25.427 -17.372 24.835 1.00 89.12 431 ILE A N 1
ATOM 3209 C CA . ILE A 1 431 ? -25.335 -17.011 23.418 1.00 89.12 431 ILE A CA 1
ATOM 3210 C C . ILE A 1 431 ? -25.787 -18.204 22.568 1.00 89.12 431 ILE A C 1
ATOM 3212 O O . ILE A 1 431 ? -25.449 -19.356 22.855 1.00 89.12 431 ILE A O 1
ATOM 3216 N N . ASP A 1 432 ? -26.524 -17.904 21.501 1.00 90.75 432 ASP A N 1
ATOM 3217 C CA . ASP A 1 432 ? -26.872 -18.862 20.458 1.00 90.75 432 ASP A CA 1
ATOM 3218 C C . ASP A 1 432 ? -25.626 -19.593 19.918 1.00 90.75 432 ASP A C 1
ATOM 3220 O O . ASP A 1 432 ? -24.620 -18.980 19.557 1.00 90.75 432 ASP A O 1
ATOM 3224 N N . ALA A 1 433 ? -25.685 -20.924 19.849 1.00 90.50 433 ALA A N 1
ATOM 3225 C CA . ALA A 1 433 ? -24.525 -21.746 19.504 1.00 90.50 433 ALA A CA 1
ATOM 3226 C C . ALA A 1 433 ? -23.984 -21.448 18.096 1.00 90.50 433 ALA A C 1
ATOM 3228 O O . ALA A 1 433 ? -22.772 -21.509 17.877 1.00 90.50 433 ALA A O 1
ATOM 3229 N N . HIS A 1 434 ? -24.868 -21.103 17.155 1.00 91.31 434 HIS A N 1
ATOM 3230 C CA . HIS A 1 434 ? -24.463 -20.749 15.803 1.00 91.31 434 HIS A CA 1
ATOM 3231 C C . HIS A 1 434 ? -23.727 -19.403 15.792 1.00 91.31 434 HIS A C 1
ATOM 3233 O O . HIS A 1 434 ? -22.624 -19.339 15.249 1.00 91.31 434 HIS A O 1
ATOM 3239 N N . LEU A 1 435 ? -24.243 -18.371 16.471 1.00 93.12 435 LEU A N 1
ATOM 3240 C CA . LEU A 1 435 ? -23.525 -17.101 16.636 1.00 93.12 435 LEU A CA 1
ATOM 3241 C C . LEU A 1 435 ? -22.161 -17.299 17.315 1.00 93.12 435 LEU A C 1
ATOM 3243 O O . LEU A 1 435 ? -21.154 -16.798 16.821 1.00 93.12 435 LEU A O 1
ATOM 3247 N N . LYS A 1 436 ? -22.101 -18.079 18.402 1.00 91.88 436 LYS A N 1
ATOM 3248 C CA . LYS A 1 436 ? -20.842 -18.357 19.111 1.00 91.88 436 LYS A CA 1
ATOM 3249 C C . LYS A 1 436 ? -19.784 -18.968 18.191 1.00 91.88 436 LYS A C 1
ATOM 3251 O O . LYS A 1 436 ? -18.634 -18.551 18.231 1.00 91.88 436 LYS A O 1
ATOM 3256 N N . SER A 1 437 ? -20.182 -19.894 17.317 1.00 91.81 437 SER A N 1
ATOM 3257 C CA . SER A 1 437 ? -19.270 -20.533 16.356 1.00 91.81 437 SER A CA 1
ATOM 3258 C C . SER A 1 437 ? -18.692 -19.587 15.293 1.00 91.81 437 SER A C 1
ATOM 3260 O O . SER A 1 437 ? -17.722 -19.942 14.628 1.00 91.81 437 SER A O 1
ATOM 3262 N N . GLN A 1 438 ? -19.283 -18.399 15.121 1.00 91.31 438 GLN A N 1
ATOM 3263 C CA . GLN A 1 438 ? -18.760 -17.343 14.249 1.00 91.31 438 GLN A CA 1
ATOM 3264 C C . GLN A 1 438 ? -17.886 -16.331 15.003 1.00 91.31 438 GLN A C 1
ATOM 3266 O O . GLN A 1 438 ? -17.079 -15.648 14.381 1.00 91.31 438 GLN A O 1
ATOM 3271 N N . LEU A 1 439 ? -18.049 -16.229 16.326 1.00 92.94 439 LEU A N 1
ATOM 3272 C CA . LEU A 1 439 ? -17.274 -15.337 17.195 1.00 92.94 439 LEU A CA 1
ATOM 3273 C C . LEU A 1 439 ? -15.996 -15.991 17.733 1.00 92.94 439 LEU A C 1
ATOM 3275 O O . LEU A 1 439 ? -15.058 -15.279 18.077 1.00 92.94 439 LEU A O 1
ATOM 3279 N N . GLU A 1 440 ? -15.974 -17.322 17.821 1.00 93.19 440 GLU A N 1
ATOM 3280 C CA . GLU A 1 440 ? -14.856 -18.123 18.321 1.00 93.19 440 GLU A CA 1
ATOM 3281 C C . GLU A 1 440 ? -14.391 -19.082 17.222 1.00 93.19 440 GLU A C 1
ATOM 3283 O O . GLU A 1 440 ? -15.115 -19.993 16.807 1.00 93.19 440 GLU A O 1
ATOM 3288 N N . VAL A 1 441 ? -13.171 -18.872 16.737 1.00 92.06 441 VAL A N 1
ATOM 3289 C CA . VAL A 1 441 ? -12.583 -19.647 15.649 1.00 92.06 441 VAL A CA 1
ATOM 3290 C C . VAL A 1 441 ? -11.661 -20.709 16.235 1.00 92.06 441 VAL A C 1
ATOM 3292 O O . VAL A 1 441 ? -10.794 -20.430 17.062 1.00 92.06 441 VAL A O 1
ATOM 3295 N N . ASP A 1 442 ? -11.840 -21.952 15.790 1.00 92.25 442 ASP A N 1
ATOM 3296 C CA . ASP A 1 442 ? -11.006 -23.067 16.233 1.00 92.25 442 ASP A CA 1
ATOM 3297 C C . ASP A 1 442 ? -9.522 -22.855 15.886 1.00 92.25 442 ASP A C 1
ATOM 3299 O O . ASP A 1 442 ? -9.175 -22.351 14.812 1.00 92.25 442 ASP A O 1
ATOM 3303 N N . GLN A 1 443 ? -8.637 -23.288 16.785 1.00 90.06 443 GLN A N 1
ATOM 3304 C CA . GLN A 1 443 ? -7.200 -23.055 16.663 1.00 90.06 443 GLN A CA 1
ATOM 3305 C C . GLN A 1 443 ? -6.600 -23.693 15.404 1.00 90.06 443 GLN A C 1
ATOM 3307 O O . GLN A 1 443 ? -5.682 -23.117 14.817 1.00 90.06 443 GLN A O 1
ATOM 3312 N N . ALA A 1 444 ? -7.119 -24.841 14.951 1.00 91.62 444 ALA A N 1
ATOM 3313 C CA . ALA A 1 444 ? -6.620 -25.481 13.738 1.00 91.62 444 ALA A CA 1
ATOM 3314 C C . ALA A 1 444 ? -6.902 -24.623 12.495 1.00 91.62 444 ALA A C 1
ATOM 3316 O O . ALA A 1 444 ? -6.044 -24.509 11.625 1.00 91.62 444 ALA A O 1
ATOM 3317 N N . LYS A 1 445 ? -8.063 -23.952 12.440 1.00 91.31 445 LYS A N 1
ATOM 3318 C CA . LYS A 1 445 ? -8.405 -23.038 11.336 1.00 91.31 445 LYS A CA 1
ATOM 3319 C C . LYS A 1 445 ? -7.509 -21.802 11.317 1.00 91.31 445 LYS A C 1
ATOM 3321 O O . LYS A 1 445 ? -7.097 -21.371 10.247 1.00 91.31 445 LYS A O 1
ATOM 3326 N N . LYS A 1 446 ? -7.174 -21.252 12.489 1.00 90.38 446 LYS A N 1
ATOM 3327 C CA . LYS A 1 446 ? -6.237 -20.119 12.587 1.00 90.38 446 LYS A CA 1
ATOM 3328 C C . LYS A 1 446 ? -4.849 -20.497 12.078 1.00 90.38 446 LYS A C 1
ATOM 3330 O O . LYS A 1 446 ? -4.256 -19.752 11.309 1.00 90.38 446 LYS A O 1
ATOM 3335 N N . GLN A 1 447 ? -4.357 -21.674 12.472 1.00 86.75 447 GLN A N 1
ATOM 3336 C CA . GLN A 1 447 ? -3.058 -22.184 12.023 1.00 86.75 447 GLN A CA 1
ATOM 3337 C C . GLN A 1 447 ? -3.017 -22.440 10.513 1.00 86.75 447 GLN A C 1
ATOM 3339 O O . GLN A 1 447 ? -1.997 -22.173 9.882 1.00 86.75 447 GLN A O 1
ATOM 3344 N N . ASP A 1 448 ? -4.113 -22.935 9.939 1.00 88.06 448 ASP A N 1
ATOM 3345 C CA . ASP A 1 448 ? -4.243 -23.134 8.494 1.00 88.06 448 ASP A CA 1
ATOM 3346 C C . ASP A 1 448 ? -4.142 -21.798 7.737 1.00 88.06 448 ASP A C 1
ATOM 3348 O O . ASP A 1 448 ? -3.295 -21.644 6.857 1.00 88.06 448 ASP A O 1
ATOM 3352 N N . ILE A 1 449 ? -4.894 -20.784 8.182 1.00 85.94 449 ILE A N 1
ATOM 3353 C CA . ILE A 1 449 ? -4.850 -19.422 7.624 1.00 85.94 449 ILE A CA 1
ATOM 3354 C C . ILE A 1 449 ? -3.459 -18.796 7.777 1.00 85.94 449 ILE A C 1
ATOM 3356 O O . ILE A 1 449 ? -2.951 -18.182 6.839 1.00 85.94 449 ILE A O 1
ATOM 3360 N N . HIS A 1 450 ? -2.805 -18.969 8.930 1.00 82.12 450 HIS A N 1
ATOM 3361 C CA . HIS A 1 450 ? -1.428 -18.505 9.128 1.00 82.12 450 HIS A CA 1
ATOM 3362 C C . HIS A 1 450 ? -0.471 -19.139 8.130 1.00 82.12 450 HIS A C 1
ATOM 3364 O O . HIS A 1 450 ? 0.337 -18.444 7.526 1.00 82.12 450 HIS A O 1
ATOM 3370 N N . LYS A 1 451 ? -0.567 -20.449 7.918 1.00 80.69 451 LYS A N 1
ATOM 3371 C CA . LYS A 1 451 ? 0.316 -21.146 6.986 1.00 80.69 451 LYS A CA 1
ATOM 3372 C C . LYS A 1 451 ? 0.113 -20.695 5.537 1.00 80.69 451 LYS A C 1
ATOM 3374 O O . LYS A 1 451 ? 1.075 -20.663 4.775 1.00 80.69 451 LYS A O 1
ATOM 3379 N N . GLU A 1 452 ? -1.119 -20.378 5.150 1.00 78.94 452 GLU A N 1
ATOM 3380 C CA . GLU A 1 452 ? -1.435 -19.935 3.791 1.00 78.94 452 GLU A CA 1
ATOM 3381 C C . GLU A 1 452 ? -1.028 -18.474 3.538 1.00 78.94 452 GLU A C 1
ATOM 3383 O O . GLU A 1 452 ? -0.496 -18.160 2.474 1.00 78.94 452 GLU A O 1
ATOM 3388 N N . LEU A 1 453 ? -1.242 -17.585 4.515 1.00 74.69 453 LEU A N 1
ATOM 3389 C CA . LEU A 1 453 ? -1.032 -16.142 4.346 1.00 74.69 453 LEU A CA 1
ATOM 3390 C C . LEU A 1 453 ? 0.379 -15.665 4.701 1.00 74.69 453 LEU A C 1
ATOM 3392 O O . LEU A 1 453 ? 0.811 -14.625 4.201 1.00 74.69 453 LEU A O 1
ATOM 3396 N N . PHE A 1 454 ? 1.114 -16.395 5.539 1.00 71.31 454 PHE A N 1
ATOM 3397 C CA . PHE A 1 454 ? 2.497 -16.060 5.857 1.00 71.31 454 PHE A CA 1
ATOM 3398 C C . PHE A 1 454 ? 3.440 -16.797 4.911 1.00 71.31 454 PHE A C 1
ATOM 3400 O O . PHE A 1 454 ? 3.624 -18.010 4.991 1.00 71.31 454 PHE A O 1
ATOM 3407 N N . HIS A 1 455 ? 4.099 -16.051 4.027 1.00 57.72 455 HIS A N 1
ATOM 3408 C CA . HIS A 1 455 ? 5.175 -16.609 3.220 1.00 57.72 455 HIS A CA 1
ATOM 3409 C C . HIS A 1 455 ? 6.363 -17.004 4.114 1.00 57.72 455 HIS A C 1
ATOM 3411 O O . HIS A 1 455 ? 7.090 -16.151 4.626 1.00 57.72 455 HIS A O 1
ATOM 3417 N N . GLU A 1 456 ? 6.591 -18.308 4.280 1.00 48.19 456 GLU A N 1
ATOM 3418 C CA . GLU A 1 456 ? 7.809 -18.826 4.901 1.00 48.19 456 GLU A CA 1
ATOM 3419 C C . GLU A 1 456 ? 9.012 -18.602 3.967 1.00 48.19 456 GLU A C 1
ATOM 3421 O O . GLU A 1 456 ? 9.179 -19.279 2.952 1.00 48.19 456 GLU A O 1
ATOM 3426 N N . GLY A 1 457 ? 9.882 -17.653 4.314 1.00 46.09 457 GLY A N 1
ATOM 3427 C CA . GLY A 1 457 ? 11.199 -17.507 3.691 1.00 46.09 457 GLY A CA 1
ATOM 3428 C C . GLY A 1 457 ? 11.644 -16.056 3.501 1.00 46.09 457 GLY A C 1
ATOM 3429 O O . GLY A 1 457 ? 10.820 -15.150 3.409 1.00 46.09 457 GLY A O 1
ATOM 3430 N N . PRO A 1 458 ? 12.963 -15.795 3.439 1.00 39.28 458 PRO A N 1
ATOM 3431 C CA . PRO A 1 458 ? 13.465 -14.460 3.147 1.00 39.28 458 PRO A CA 1
ATOM 3432 C C . PRO A 1 458 ? 13.023 -14.044 1.741 1.00 39.28 458 PRO A C 1
ATOM 3434 O O . PRO A 1 458 ? 13.301 -14.752 0.769 1.00 39.28 458 PRO A O 1
ATOM 3437 N N . GLN A 1 459 ? 12.385 -12.875 1.620 1.00 45.47 459 GLN A N 1
ATOM 3438 C CA . GLN A 1 459 ? 12.210 -12.237 0.319 1.00 45.47 459 GLN A CA 1
ATOM 3439 C C . GLN A 1 459 ? 13.591 -12.078 -0.321 1.00 45.47 459 GLN A C 1
ATOM 3441 O O . GLN A 1 459 ? 14.468 -11.391 0.211 1.00 45.47 459 GLN A O 1
ATOM 3446 N N . LYS A 1 460 ? 13.807 -12.752 -1.452 1.00 38.03 460 LYS A N 1
ATOM 3447 C CA . LYS A 1 460 ? 15.041 -12.612 -2.221 1.00 38.03 460 LYS A CA 1
ATOM 3448 C C . LYS A 1 460 ? 15.000 -11.268 -2.932 1.00 38.03 460 LYS A C 1
ATOM 3450 O O . LYS A 1 460 ? 14.535 -11.165 -4.058 1.00 38.03 460 LYS A O 1
ATOM 3455 N N . THR A 1 461 ? 15.498 -10.226 -2.281 1.00 38.31 461 THR A N 1
ATOM 3456 C CA . THR A 1 461 ? 15.852 -8.997 -2.984 1.00 38.31 461 THR A CA 1
ATOM 3457 C C . THR A 1 461 ? 17.082 -9.284 -3.838 1.00 38.31 461 THR A C 1
ATOM 3459 O O . THR A 1 461 ? 18.180 -9.520 -3.331 1.00 38.31 461 THR A O 1
ATOM 3462 N N . VAL A 1 462 ? 16.903 -9.308 -5.158 1.00 37.00 462 VAL A N 1
ATOM 3463 C CA . VAL A 1 462 ? 18.034 -9.314 -6.087 1.00 37.00 462 VAL A CA 1
ATOM 3464 C C . VAL A 1 462 ? 18.665 -7.925 -6.027 1.00 37.00 462 VAL A C 1
ATOM 3466 O O . VAL A 1 462 ? 18.159 -6.965 -6.599 1.00 37.00 462 VAL A O 1
ATOM 3469 N N . GLU A 1 463 ? 19.761 -7.793 -5.283 1.00 39.69 463 GLU A N 1
ATOM 3470 C CA . GLU A 1 463 ? 20.573 -6.580 -5.312 1.00 39.69 463 GLU A CA 1
ATOM 3471 C C . GLU A 1 463 ? 21.305 -6.527 -6.662 1.00 39.69 463 GLU A C 1
ATOM 3473 O O . GLU A 1 463 ? 22.297 -7.232 -6.873 1.00 39.69 463 GLU A O 1
ATOM 3478 N N . LEU A 1 464 ? 20.825 -5.691 -7.589 1.00 38.41 464 LEU A N 1
ATOM 3479 C CA . LEU A 1 464 ? 21.579 -5.343 -8.791 1.00 38.41 464 LEU A CA 1
ATOM 3480 C C . LEU A 1 464 ? 22.841 -4.579 -8.372 1.00 38.41 464 LEU A C 1
ATOM 3482 O O . LEU A 1 464 ? 22.840 -3.361 -8.186 1.00 38.41 464 LEU A O 1
ATOM 3486 N N . LYS A 1 465 ? 23.948 -5.305 -8.209 1.00 38.59 465 LYS A N 1
ATOM 3487 C CA . LYS A 1 465 ? 25.266 -4.707 -7.999 1.00 38.59 465 LYS A CA 1
ATOM 3488 C C . LYS A 1 465 ? 25.700 -4.043 -9.299 1.00 38.59 465 LYS A C 1
ATOM 3490 O O . LYS A 1 465 ? 26.162 -4.708 -10.223 1.00 38.59 465 LYS A O 1
ATOM 3495 N N . GLY A 1 466 ? 25.540 -2.723 -9.383 1.00 34.66 466 GLY A N 1
ATOM 3496 C CA . GLY A 1 466 ? 26.156 -1.943 -10.453 1.00 34.66 466 GLY A CA 1
ATOM 3497 C C . GLY A 1 466 ? 27.671 -2.177 -10.476 1.00 34.66 466 GLY A C 1
ATOM 3498 O O . GLY A 1 466 ? 28.274 -2.423 -9.433 1.00 34.66 466 GLY A O 1
ATOM 3499 N N . ALA A 1 467 ? 28.311 -2.067 -11.642 1.00 40.59 467 ALA A N 1
ATOM 3500 C CA . ALA A 1 467 ? 29.762 -2.262 -11.785 1.00 40.59 467 ALA A CA 1
ATOM 3501 C C . ALA A 1 467 ? 30.611 -1.369 -10.842 1.00 40.59 467 ALA A C 1
ATOM 3503 O O . ALA A 1 467 ? 31.754 -1.701 -10.536 1.00 40.59 467 ALA A O 1
ATOM 3504 N N . ASP A 1 468 ? 30.038 -0.274 -10.329 1.00 38.25 468 ASP A N 1
ATOM 3505 C CA . ASP A 1 468 ? 30.660 0.639 -9.366 1.00 38.25 468 ASP A CA 1
ATOM 3506 C C . ASP A 1 468 ? 30.256 0.397 -7.892 1.00 38.25 468 ASP A C 1
ATOM 3508 O O . ASP A 1 468 ? 30.709 1.130 -7.012 1.00 38.25 468 ASP A O 1
ATOM 3512 N N . SER A 1 469 ? 29.459 -0.631 -7.563 1.00 38.31 469 SER A N 1
ATOM 3513 C CA . SER A 1 469 ? 28.984 -0.881 -6.185 1.00 38.31 469 SER A CA 1
ATOM 3514 C C . SER A 1 469 ? 30.123 -1.127 -5.185 1.00 38.31 469 SER A C 1
ATOM 3516 O O . SER A 1 469 ? 29.964 -0.931 -3.982 1.00 38.31 469 SER A O 1
ATOM 3518 N N . ASN A 1 470 ? 31.300 -1.524 -5.674 1.00 43.72 470 ASN A N 1
ATOM 3519 C CA . ASN A 1 470 ? 32.498 -1.707 -4.857 1.00 43.72 470 ASN A CA 1
ATOM 3520 C C . ASN A 1 470 ? 33.243 -0.395 -4.548 1.00 43.72 470 ASN A C 1
ATOM 3522 O O . ASN A 1 470 ? 34.022 -0.376 -3.600 1.00 43.72 470 ASN A O 1
ATOM 3526 N N . LYS A 1 471 ? 33.003 0.705 -5.280 1.00 43.06 471 LYS A N 1
ATOM 3527 C CA . LYS A 1 471 ? 33.668 2.000 -5.018 1.00 43.06 471 LYS A CA 1
ATOM 3528 C C . LYS A 1 471 ? 33.118 2.725 -3.789 1.00 43.06 471 LYS A C 1
ATOM 3530 O O . LYS A 1 471 ? 33.822 3.547 -3.214 1.00 43.06 471 LYS A O 1
ATOM 3535 N N . TYR A 1 472 ? 31.895 2.399 -3.367 1.00 37.53 472 TYR A N 1
ATOM 3536 C CA . TYR A 1 472 ? 31.221 3.042 -2.234 1.00 37.53 472 TYR A CA 1
ATOM 3537 C C . TYR A 1 472 ? 31.067 2.142 -1.003 1.00 37.53 472 TYR A C 1
ATOM 3539 O O . TYR A 1 472 ? 30.456 2.564 -0.020 1.00 37.53 472 TYR A O 1
ATOM 3547 N N . LYS A 1 473 ? 31.673 0.941 -0.985 1.00 36.47 473 LYS A N 1
ATOM 3548 C CA . LYS A 1 473 ? 31.945 0.248 0.283 1.00 36.47 473 LYS A CA 1
ATOM 3549 C C . LYS A 1 473 ? 33.027 1.029 1.019 1.00 36.47 473 LYS A C 1
ATOM 3551 O O . LYS A 1 473 ? 34.218 0.770 0.885 1.00 36.47 473 LYS A O 1
ATOM 3556 N N . SER A 1 474 ? 32.551 2.027 1.756 1.00 32.66 474 SER A N 1
ATOM 3557 C CA . SER A 1 474 ? 33.237 2.778 2.795 1.00 32.66 474 SER A CA 1
ATOM 3558 C C . SER A 1 474 ? 34.369 1.966 3.418 1.00 32.66 474 SER A C 1
ATOM 3560 O O . SER A 1 474 ? 34.133 0.890 3.977 1.00 32.66 474 SER A O 1
ATOM 3562 N N . GLN A 1 475 ? 35.576 2.519 3.324 1.00 32.19 475 GLN A N 1
ATOM 3563 C CA . GLN A 1 475 ? 36.736 2.159 4.124 1.00 32.19 475 GLN A CA 1
ATOM 3564 C C . GLN A 1 475 ? 36.298 1.867 5.568 1.00 32.19 475 GLN A C 1
ATOM 3566 O O . GLN A 1 475 ? 35.994 2.778 6.337 1.00 32.19 475 GLN A O 1
ATOM 3571 N N . LYS A 1 476 ? 36.262 0.587 5.948 1.00 30.64 476 LYS A N 1
ATOM 3572 C CA . LYS A 1 476 ? 36.420 0.215 7.351 1.00 30.64 476 LYS A CA 1
ATOM 3573 C C . LYS A 1 476 ? 37.910 0.341 7.647 1.00 30.64 476 LYS A C 1
ATOM 3575 O O . LYS A 1 476 ? 38.719 -0.369 7.060 1.00 30.64 476 LYS A O 1
ATOM 3580 N N . LEU A 1 477 ? 38.229 1.315 8.494 1.00 30.12 477 LEU A N 1
ATOM 3581 C CA . LEU A 1 477 ? 39.551 1.611 9.037 1.00 30.12 477 LEU A CA 1
ATOM 3582 C C . LEU A 1 477 ? 40.291 0.352 9.509 1.00 30.12 477 LEU A C 1
ATOM 3584 O O . LEU A 1 477 ? 39.742 -0.436 10.276 1.00 30.12 477 LEU A O 1
ATOM 3588 N N . GLU A 1 478 ? 41.572 0.251 9.157 1.00 25.12 478 GLU A N 1
ATOM 3589 C CA . GLU A 1 478 ? 42.557 -0.517 9.919 1.00 25.12 478 GLU A CA 1
ATOM 3590 C C . GLU A 1 478 ? 43.542 0.496 10.529 1.00 25.12 478 GLU A C 1
ATOM 3592 O O . GLU A 1 478 ? 44.503 0.919 9.889 1.00 25.12 478 GLU A O 1
ATOM 3597 N N . ILE A 1 479 ? 43.267 0.958 11.754 1.00 31.78 479 ILE A N 1
ATOM 3598 C CA . ILE A 1 479 ? 44.281 1.638 12.570 1.00 31.78 479 ILE A CA 1
ATOM 3599 C C . ILE A 1 479 ? 45.131 0.526 13.185 1.00 31.78 479 ILE A C 1
ATOM 3601 O O . ILE A 1 479 ? 44.651 -0.230 14.032 1.00 31.78 479 ILE A O 1
ATOM 3605 N N . LYS A 1 480 ? 46.380 0.397 12.732 1.00 32.09 480 LYS A N 1
ATOM 3606 C CA . LYS A 1 480 ? 47.389 -0.432 13.403 1.00 32.09 480 LYS A CA 1
ATOM 3607 C C . LYS A 1 480 ? 47.993 0.356 14.570 1.00 32.09 480 LYS A C 1
ATOM 3609 O O . LYS A 1 480 ? 48.155 1.566 14.462 1.00 32.09 480 LYS A O 1
ATOM 3614 N N . LYS A 1 481 ? 48.221 -0.388 15.658 1.00 36.09 481 LYS A N 1
ATOM 3615 C CA . LYS A 1 481 ? 48.584 0.027 17.025 1.00 36.09 481 LYS A CA 1
ATOM 3616 C C . LYS A 1 481 ? 49.596 1.157 17.141 1.00 36.09 481 LYS A C 1
ATOM 3618 O O . LYS A 1 481 ? 50.603 1.105 16.403 1.00 36.09 481 LYS A O 1
#